Protein AF-0000000084904994 (afdb_homodimer)

Secondary structure (DSSP, 8-state):
----------GGGS-TTSGGG-TTGGGG--HHHHHHHHHHHHHHHIIIIISS--SS-SS---HHHHHHHHHHHHHHHHHHHHHHHHHHHTTS-TTS--HHHHHHHHHHHHHHHHHHHHHHHHHHHHHHHSTT-BPPPPPSS-HHHHHHHHHHHHHHHHHHHHS---HHHHHHHHHHHHHHHHHHHHHHHHHHHH---HHHHHHHHHHHHHHHHHHHHHHHHHHHHHHS-SHHHHHHHHHHHHHHHHHHHHHHHHHHH-GGG--PPPB--HHHHHHHHHHHHHHHHHHHHHHHHHHHHHHHHH-TT-HHHHHHHHHHHHHHHHHHHHHHHHHHHHIIIII--/----------GGGS-TTTGGG-TTSGGG--HHHHHHHHHHHHHHHIIIIISS--SS-SS---HHHHHHHHHHHHHHHHHHHHHHHHHHHSSS-TTS--HHHHHHHHHHHHHHHHHHHHHHHHHHHHHHHSTT-BPPPPPSS-HHHHHHHHHHHHHHHHHHHHS---HHHHHHHHHHHHHHHHHHHHHHHHHHHH---HHHHHHHHHHHHHHHHHHHHHHHHHHHHHHS-SHHHHHHHHHHHHHHHHHHHHHHHHHHH-GGG--PPPB--HHHHHHHHHHHHHHHHHHHHHHHHHHHHHHHHH-TT-HHHHHHHHHHHHHHHHHHHHHHHHHHHHIIIII--

Structure (mmCIF, N/CA/C/O backbone):
data_AF-0000000084904994-model_v1
#
loop_
_entity.id
_entity.type
_entity.pdbx_description
1 polymer 'Talin IBS2B domain-containing protein'
#
loop_
_atom_site.group_PDB
_atom_site.id
_atom_site.type_symbol
_atom_site.label_atom_id
_atom_site.label_alt_id
_atom_site.label_comp_id
_atom_site.label_asym_id
_atom_site.label_entity_id
_atom_site.label_seq_id
_atom_site.pdbx_PDB_ins_code
_atom_site.Cartn_x
_atom_site.Cartn_y
_atom_site.Cartn_z
_atom_site.occupancy
_atom_site.B_iso_or_equiv
_atom_site.auth_seq_id
_atom_site.auth_comp_id
_atom_site.auth_asym_id
_atom_site.auth_atom_id
_atom_site.pdbx_PDB_model_num
ATOM 1 N N . MET A 1 1 ? -17.984 51.781 -5.543 1 24.94 1 MET A N 1
ATOM 2 C CA . MET A 1 1 ? -17.734 50.5 -6.242 1 24.94 1 MET A CA 1
ATOM 3 C C . MET A 1 1 ? -17.297 49.438 -5.27 1 24.94 1 MET A C 1
ATOM 5 O O . MET A 1 1 ? -16.266 49.562 -4.609 1 24.94 1 MET A O 1
ATOM 9 N N . SER A 1 2 ? -18.156 48.719 -4.496 1 24.66 2 SER A N 1
ATOM 10 C CA . SER A 1 2 ? -18.094 47.906 -3.277 1 24.66 2 SER A CA 1
ATOM 11 C C . SER A 1 2 ? -17.297 46.625 -3.496 1 24.66 2 SER A C 1
ATOM 13 O O . SER A 1 2 ? -17.625 45.812 -4.363 1 24.66 2 SER A O 1
ATOM 15 N N . SER A 1 3 ? -15.898 46.625 -3.449 1 25.27 3 SER A N 1
ATOM 16 C CA . SER A 1 3 ? -14.906 45.594 -3.725 1 25.27 3 SER A CA 1
ATOM 17 C C . SER A 1 3 ? -15.195 44.344 -2.943 1 25.27 3 SER A C 1
ATOM 19 O O . SER A 1 3 ? -15.078 44.312 -1.718 1 25.27 3 SER A O 1
ATOM 21 N N . GLY A 1 4 ? -16.203 43.5 -3.238 1 25.44 4 GLY A N 1
ATOM 22 C CA . GLY A 1 4 ? -16.688 42.219 -2.729 1 25.44 4 GLY A CA 1
ATOM 23 C C . GLY A 1 4 ? -15.602 41.188 -2.588 1 25.44 4 GLY A C 1
ATOM 24 O O . GLY A 1 4 ? -15.141 40.625 -3.584 1 25.44 4 GLY A O 1
ATOM 25 N N . GLY A 1 5 ? -14.625 41.312 -1.701 1 26.98 5 GLY A N 1
ATOM 26 C CA . GLY A 1 5 ? -13.57 40.375 -1.336 1 26.98 5 GLY A CA 1
ATOM 27 C C . GLY A 1 5 ? -14.07 38.969 -1.064 1 26.98 5 GLY A C 1
ATOM 28 O O . GLY A 1 5 ? -14.664 38.719 -0.015 1 26.98 5 GLY A O 1
ATOM 29 N N . GLY A 1 6 ? -14.547 38.219 -2.037 1 29.42 6 GLY A N 1
ATOM 30 C CA . GLY A 1 6 ? -14.992 36.844 -1.954 1 29.42 6 GLY A CA 1
ATOM 31 C C . GLY A 1 6 ? -14.039 35.938 -1.188 1 29.42 6 GLY A C 1
ATOM 32 O O . GLY A 1 6 ? -12.828 36 -1.395 1 29.42 6 GLY A O 1
ATOM 33 N N . THR A 1 7 ? -14.359 35.656 0.023 1 30.8 7 THR A N 1
ATOM 34 C CA . THR A 1 7 ? -13.711 34.656 0.877 1 30.8 7 THR A CA 1
ATOM 35 C C . THR A 1 7 ? -13.438 33.375 0.1 1 30.8 7 THR A C 1
ATOM 37 O O . THR A 1 7 ? -14.359 32.719 -0.41 1 30.8 7 THR A O 1
ATOM 40 N N . VAL A 1 8 ? -12.57 33.344 -0.755 1 30.92 8 VAL A N 1
ATOM 41 C CA . VAL A 1 8 ? -12.133 32.094 -1.338 1 30.92 8 VAL A CA 1
ATOM 42 C C . VAL A 1 8 ? -12.141 30.984 -0.272 1 30.92 8 VAL A C 1
ATOM 44 O O . VAL A 1 8 ? -11.359 31.016 0.676 1 30.92 8 VAL A O 1
ATOM 47 N N . THR A 1 9 ? -13.266 30.594 0.158 1 35 9 THR A N 1
ATOM 48 C CA . THR A 1 9 ? -13.328 29.344 0.909 1 35 9 THR A CA 1
ATOM 49 C C . THR A 1 9 ? -12.523 28.25 0.214 1 35 9 THR A C 1
ATOM 51 O O . THR A 1 9 ? -12.914 27.766 -0.85 1 35 9 THR A O 1
ATOM 54 N N . ASP A 1 10 ? -11.328 28.391 0.066 1 38.88 10 ASP A N 1
ATOM 55 C CA . ASP A 1 10 ? -10.453 27.391 -0.525 1 38.88 10 ASP A CA 1
ATOM 56 C C . ASP A 1 10 ? -10.781 26 0.018 1 38.88 10 ASP A C 1
ATOM 58 O O . ASP A 1 10 ? -10.508 25.703 1.184 1 38.88 10 ASP A O 1
ATOM 62 N N . ASN A 1 11 ? -11.844 25.625 -0.501 1 40.06 11 ASN A N 1
ATOM 63 C CA . ASN A 1 11 ? -12.289 24.266 -0.244 1 40.06 11 ASN A CA 1
ATOM 64 C C . ASN A 1 11 ? -11.102 23.328 -0.014 1 40.06 11 ASN A C 1
ATOM 66 O O . ASN A 1 11 ? -11.25 22.281 0.63 1 40.06 11 ASN A O 1
ATOM 70 N N . ARG A 1 12 ? -10.008 23.719 -0.62 1 43.09 12 ARG A N 1
ATOM 71 C CA . ARG A 1 12 ? -8.789 22.938 -0.45 1 43.09 12 ARG A CA 1
ATOM 72 C C . ARG A 1 12 ? -8.344 22.922 1.008 1 43.09 12 ARG A C 1
ATOM 74 O O . ARG A 1 12 ? -7.41 22.203 1.374 1 43.09 12 ARG A O 1
ATOM 81 N N . ARG A 1 13 ? -9.023 23.859 1.713 1 41.56 13 ARG A N 1
ATOM 82 C CA . ARG A 1 13 ? -8.594 24.031 3.096 1 41.56 13 ARG A CA 1
ATOM 83 C C . ARG A 1 13 ? -9.516 23.281 4.055 1 41.56 13 ARG A C 1
ATOM 85 O O . ARG A 1 13 ? -9.352 23.375 5.273 1 41.56 13 ARG A O 1
ATOM 92 N N . GLN A 1 14 ? -10.711 22.938 3.521 1 42.5 14 GLN A N 1
ATOM 93 C CA . GLN A 1 14 ? -11.617 22.328 4.496 1 42.5 14 GLN A CA 1
ATOM 94 C C . GLN A 1 14 ? -11.055 21.016 5.027 1 42.5 14 GLN A C 1
ATOM 96 O O . GLN A 1 14 ? -10.531 20.203 4.262 1 42.5 14 GLN A O 1
ATOM 101 N N . SER A 1 15 ? -10.75 21.062 6.25 1 44.56 15 SER A N 1
ATOM 102 C CA . SER A 1 15 ? -10.375 19.859 6.988 1 44.56 15 SER A CA 1
ATOM 103 C C . SER A 1 15 ? -11.32 18.703 6.684 1 44.56 15 SER A C 1
ATOM 105 O O . SER A 1 15 ? -12.508 18.922 6.43 1 44.56 15 SER A O 1
ATOM 107 N N . GLY A 1 16 ? -10.812 17.609 6.195 1 47 16 GLY A N 1
ATOM 108 C CA . GLY A 1 16 ? -11.352 16.312 5.828 1 47 16 GLY A CA 1
ATOM 109 C C . GLY A 1 16 ? -12.508 15.875 6.703 1 47 16 GLY A C 1
ATOM 110 O O . GLY A 1 16 ? -13.172 14.883 6.41 1 47 16 GLY A O 1
ATOM 111 N N . TYR A 1 17 ? -12.625 16.469 7.992 1 51.31 17 TYR A N 1
ATOM 112 C CA . TYR A 1 17 ? -13.523 15.789 8.922 1 51.31 17 TYR A CA 1
ATOM 113 C C . TYR A 1 17 ? -14.977 16.094 8.602 1 51.31 17 TYR A C 1
ATOM 115 O O . TYR A 1 17 ? -15.852 15.242 8.75 1 51.31 17 TYR A O 1
ATOM 123 N N . LEU A 1 18 ? -15.203 17.391 8.141 1 52.19 18 LEU A N 1
ATOM 124 C CA . LEU A 1 18 ? -16.562 17.891 8.164 1 52.19 18 LEU A CA 1
ATOM 125 C C . LEU A 1 18 ? -17.438 17.172 7.137 1 52.19 18 LEU A C 1
ATOM 127 O O . LEU A 1 18 ? -18.547 16.766 7.445 1 52.19 18 LEU A O 1
ATOM 131 N N . PRO A 1 19 ? -16.906 17.156 6.035 1 50.22 19 PRO A N 1
ATOM 132 C CA . PRO A 1 19 ? -17.875 16.562 5.117 1 50.22 19 PRO A CA 1
ATOM 133 C C . PRO A 1 19 ? -18.297 15.156 5.547 1 50.22 19 PRO A C 1
ATOM 135 O O . PRO A 1 19 ? -19.375 14.688 5.164 1 50.22 19 PRO A O 1
ATOM 138 N N . MET A 1 20 ? -17.438 14.422 6.156 1 51 20 MET A N 1
ATOM 139 C CA . MET A 1 20 ? -17.812 13.086 6.617 1 51 20 MET A CA 1
ATOM 140 C C . MET A 1 20 ? -19.016 13.156 7.547 1 51 20 MET A C 1
ATOM 142 O O . MET A 1 20 ? -19.688 12.141 7.793 1 51 20 MET A O 1
ATOM 146 N N . LEU A 1 21 ? -19.219 14.32 8.18 1 53.78 21 LEU A N 1
ATOM 147 C CA . LEU A 1 21 ? -20.266 14.484 9.188 1 53.78 21 LEU A CA 1
ATOM 148 C C . LEU A 1 21 ? -21.547 15.031 8.57 1 53.78 21 LEU A C 1
ATOM 150 O O . LEU A 1 21 ? -22.453 15.461 9.281 1 53.78 21 LEU A O 1
ATOM 154 N N . ALA A 1 22 ? -21.547 14.891 7.262 1 49.03 22 ALA A N 1
ATOM 155 C CA . ALA A 1 22 ? -22.781 15.367 6.648 1 49.03 22 ALA A CA 1
ATOM 156 C C . ALA A 1 22 ? -24 14.812 7.379 1 49.03 22 ALA A C 1
ATOM 158 O O . ALA A 1 22 ? -23.922 13.766 8.031 1 49.03 22 ALA A O 1
ATOM 159 N N . GLU A 1 23 ? -25.062 15.422 7.125 1 46.66 23 GLU A N 1
ATOM 160 C CA . GLU A 1 23 ? -26.406 15.273 7.668 1 46.66 23 GLU A CA 1
ATOM 161 C C . GLU A 1 23 ? -26.953 13.859 7.426 1 46.66 23 GLU A C 1
ATOM 163 O O . GLU A 1 23 ? -27.062 13.422 6.281 1 46.66 23 GLU A O 1
ATOM 168 N N . GLY A 1 24 ? -26.547 12.93 8.234 1 50.16 24 GLY A N 1
ATOM 169 C CA . GLY A 1 24 ? -27.109 11.594 8.352 1 50.16 24 GLY A CA 1
ATOM 170 C C . GLY A 1 24 ? -26.094 10.555 8.758 1 50.16 24 GLY A C 1
ATOM 171 O O . GLY A 1 24 ? -26.453 9.445 9.156 1 50.16 24 GLY A O 1
ATOM 172 N N . ALA A 1 25 ? -24.922 10.852 8.562 1 52.09 25 ALA A N 1
ATOM 173 C CA . ALA A 1 25 ? -23.891 9.836 8.789 1 52.09 25 ALA A CA 1
ATOM 174 C C . ALA A 1 25 ? -23.391 9.875 10.227 1 52.09 25 ALA A C 1
ATOM 176 O O . ALA A 1 25 ? -22.438 9.164 10.586 1 52.09 25 ALA A O 1
ATOM 177 N N . HIS A 1 26 ? -24.141 10.664 11.062 1 57.34 26 HIS A N 1
ATOM 178 C CA . HIS A 1 26 ? -23.656 10.922 12.414 1 57.34 26 HIS A CA 1
ATOM 179 C C . HIS A 1 26 ? -23.828 9.695 13.305 1 57.34 26 HIS A C 1
ATOM 181 O O . HIS A 1 26 ? -23.062 9.484 14.242 1 57.34 26 HIS A O 1
ATOM 187 N N . GLN A 1 27 ? -24.875 9.023 12.953 1 57.44 27 GLN A N 1
ATOM 188 C CA . GLN A 1 27 ? -25.219 7.957 13.883 1 57.44 27 GLN A CA 1
ATOM 189 C C . GLN A 1 27 ? -24.141 6.879 13.922 1 57.44 27 GLN A C 1
ATOM 191 O O . GLN A 1 27 ? -24.031 6.141 14.906 1 57.44 27 GLN A O 1
ATOM 196 N N . ASP A 1 28 ? -23.266 6.988 12.984 1 62.53 28 ASP A N 1
ATOM 197 C CA . ASP A 1 28 ? -22.359 5.852 12.938 1 62.53 28 ASP A CA 1
ATOM 198 C C . ASP A 1 28 ? -20.906 6.305 13.117 1 62.53 28 ASP A C 1
ATOM 200 O O . ASP A 1 28 ? -19.969 5.539 12.859 1 62.53 28 ASP A O 1
ATOM 204 N N . VAL A 1 29 ? -20.906 7.48 13.805 1 72.94 29 VAL A N 1
ATOM 205 C CA . VAL A 1 29 ? -19.531 7.965 13.938 1 72.94 29 VAL A CA 1
ATOM 206 C C . VAL A 1 29 ? -18.953 7.523 15.281 1 72.94 29 VAL A C 1
ATOM 208 O O . VAL A 1 29 ? -19.625 7.641 16.312 1 72.94 29 VAL A O 1
ATOM 211 N N . ASP A 1 30 ? -17.812 6.977 15.273 1 79.62 30 ASP A N 1
ATOM 212 C CA . ASP A 1 30 ? -17.062 6.629 16.469 1 79.62 30 ASP A CA 1
ATOM 213 C C . ASP A 1 30 ? -16.438 7.867 17.109 1 79.62 30 ASP A C 1
ATOM 215 O O . ASP A 1 30 ? -15.438 8.391 16.594 1 79.62 30 ASP A O 1
ATOM 219 N N . LEU A 1 31 ? -17.016 8.219 18.266 1 84.81 31 LEU A N 1
ATOM 220 C CA . LEU A 1 31 ? -16.594 9.453 18.922 1 84.81 31 LEU A CA 1
ATOM 221 C C . LEU A 1 31 ? -15.141 9.352 19.375 1 84.81 31 LEU A C 1
ATOM 223 O O . LEU A 1 31 ? -14.414 10.344 19.375 1 84.81 31 LEU A O 1
ATOM 227 N N . ALA A 1 32 ? -14.781 8.219 19.844 1 87.56 32 ALA A N 1
ATOM 228 C CA . ALA A 1 32 ? -13.398 8.031 20.281 1 87.56 32 ALA A CA 1
ATOM 229 C C . ALA A 1 32 ? -12.43 8.219 19.109 1 87.56 32 ALA A C 1
ATOM 231 O O . ALA A 1 32 ? -11.359 8.812 19.281 1 87.56 32 ALA A O 1
ATOM 232 N N . LEU A 1 33 ? -12.852 7.715 17.984 1 86.31 33 LEU A N 1
ATOM 233 C CA . LEU A 1 33 ? -12.039 7.891 16.781 1 86.31 33 LEU A CA 1
ATOM 234 C C . LEU A 1 33 ? -11.977 9.359 16.375 1 86.31 33 LEU A C 1
ATOM 236 O O . LEU A 1 33 ? -10.914 9.852 15.992 1 86.31 33 LEU A O 1
ATOM 240 N N . LEU A 1 34 ? -13.07 9.945 16.5 1 87.69 34 LEU A N 1
ATOM 241 C CA . LEU A 1 34 ? -13.133 11.367 16.172 1 87.69 34 LEU A CA 1
ATOM 242 C C . LEU A 1 34 ? -12.203 12.18 17.062 1 87.69 34 LEU A C 1
ATOM 244 O O . LEU A 1 34 ? -11.477 13.055 16.578 1 87.69 34 LEU A O 1
ATOM 248 N N . ALA A 1 35 ? -12.234 11.875 18.281 1 91.31 35 ALA A N 1
ATOM 249 C CA . ALA A 1 35 ? -11.367 12.562 19.234 1 91.31 35 ALA A CA 1
ATOM 250 C C . ALA A 1 35 ? -9.898 12.25 18.969 1 91.31 35 ALA A C 1
ATOM 252 O O . ALA A 1 35 ? -9.047 13.141 19.047 1 91.31 35 ALA A O 1
ATOM 253 N N . SER A 1 36 ? -9.617 11.062 18.656 1 92.56 36 SER A N 1
ATOM 254 C CA . SER A 1 36 ? -8.258 10.672 18.312 1 92.56 36 SER A CA 1
ATOM 255 C C . SER A 1 36 ? -7.766 11.406 17.062 1 92.56 36 SER A C 1
ATOM 257 O O . SER A 1 36 ? -6.613 11.844 17.016 1 92.56 36 SER A O 1
ATOM 259 N N . ASN A 1 37 ? -8.609 11.492 16.172 1 91.25 37 ASN A N 1
ATOM 260 C CA . ASN A 1 37 ? -8.258 12.188 14.93 1 91.25 37 ASN A CA 1
ATOM 261 C C . ASN A 1 37 ? -8.031 13.68 15.18 1 91.25 37 ASN A C 1
ATOM 263 O O . ASN A 1 37 ? -7.164 14.289 14.547 1 91.25 37 ASN A O 1
ATOM 267 N N . ALA A 1 38 ? -8.797 14.234 16.016 1 93.56 38 ALA A N 1
ATOM 268 C CA . ALA A 1 38 ? -8.594 15.633 16.391 1 93.56 38 ALA A CA 1
ATOM 269 C C . ALA A 1 38 ? -7.219 15.836 17.016 1 93.56 38 ALA A C 1
ATOM 271 O O . ALA A 1 38 ? -6.52 16.797 16.688 1 93.56 38 ALA A O 1
ATOM 272 N N . GLN A 1 39 ? -6.848 14.914 17.844 1 94.56 39 GLN A N 1
ATOM 273 C CA . GLN A 1 39 ? -5.523 14.969 18.453 1 94.56 39 GLN A CA 1
ATOM 274 C C . GLN A 1 39 ? -4.426 14.891 17.391 1 94.56 39 GLN A C 1
ATOM 276 O O . GLN A 1 39 ? -3.475 15.68 17.422 1 94.56 39 GLN A O 1
ATOM 281 N N . SER A 1 40 ? -4.633 13.984 16.516 1 93.56 40 SER A N 1
ATOM 282 C CA . SER A 1 40 ? -3.646 13.797 15.461 1 93.56 40 SER A CA 1
ATOM 283 C C . SER A 1 40 ? -3.533 15.039 14.586 1 93.56 40 SER A C 1
ATOM 285 O O . SER A 1 40 ? -2.436 15.406 14.164 1 93.56 40 SER A O 1
ATOM 287 N N . SER A 1 41 ? -4.609 15.625 14.328 1 93.5 41 SER A N 1
ATOM 288 C CA . SER A 1 41 ? -4.621 16.828 13.516 1 93.5 41 SER A CA 1
ATOM 289 C C . SER A 1 41 ? -3.9 17.984 14.227 1 93.5 41 SER A C 1
ATOM 291 O O . SER A 1 41 ? -3.131 18.719 13.602 1 93.5 41 SER A O 1
ATOM 293 N N . ALA A 1 42 ? -4.176 18.094 15.461 1 93.94 42 ALA A N 1
ATOM 294 C CA . ALA A 1 42 ? -3.512 19.125 16.25 1 93.94 42 ALA A CA 1
ATOM 295 C C . ALA A 1 42 ? -1.999 18.906 16.266 1 93.94 42 ALA A C 1
ATOM 297 O O . ALA A 1 42 ? -1.235 19.859 16.062 1 93.94 42 ALA A O 1
ATOM 298 N N . GLN A 1 43 ? -1.657 17.719 16.438 1 93.31 43 GLN A N 1
ATOM 299 C CA . GLN A 1 43 ? -0.236 17.391 16.484 1 93.31 43 GLN A CA 1
ATOM 300 C C . GLN A 1 43 ? 0.436 17.672 15.141 1 93.31 43 GLN A C 1
ATOM 302 O O . GLN A 1 43 ? 1.551 18.203 15.094 1 93.31 43 GLN A O 1
ATOM 307 N N . MET A 1 44 ? -0.209 17.281 14.164 1 92.44 44 MET A N 1
ATOM 308 C CA . MET A 1 44 ? 0.311 17.562 12.836 1 92.44 44 MET A CA 1
ATOM 309 C C . MET A 1 44 ? 0.497 19.062 12.625 1 92.44 44 MET A C 1
ATOM 311 O O . MET A 1 44 ? 1.526 19.5 12.109 1 92.44 44 MET A O 1
ATOM 315 N N . GLY A 1 45 ? -0.488 19.812 13.016 1 93 45 GLY A N 1
ATOM 316 C CA . GLY A 1 45 ? -0.392 21.266 12.898 1 93 45 GLY A CA 1
ATOM 317 C C . GLY A 1 45 ? 0.773 21.844 13.68 1 93 45 GLY A C 1
ATOM 318 O O . GLY A 1 45 ? 1.483 22.719 13.172 1 93 45 GLY A O 1
ATOM 319 N N . LEU A 1 46 ? 0.98 21.344 14.828 1 93.56 46 LEU A N 1
ATOM 320 C CA . LEU A 1 46 ? 2.086 21.797 15.672 1 93.56 46 LEU A CA 1
ATOM 321 C C . LEU A 1 46 ? 3.424 21.547 14.984 1 93.56 46 LEU A C 1
ATOM 323 O O . LEU A 1 46 ? 4.238 22.469 14.852 1 93.56 46 LEU A O 1
ATOM 327 N N . GLU A 1 47 ? 3.6 20.438 14.523 1 92.5 47 GLU A N 1
ATOM 328 C CA . GLU A 1 47 ? 4.883 20.016 13.961 1 92.5 47 GLU A CA 1
ATOM 329 C C . GLU A 1 47 ? 5.141 20.688 12.617 1 92.5 47 GLU A C 1
ATOM 331 O O . GLU A 1 47 ? 6.273 21.078 12.32 1 92.5 47 GLU A O 1
ATOM 336 N N . ALA A 1 48 ? 4.102 20.875 11.891 1 91.12 48 ALA A N 1
ATOM 337 C CA . ALA A 1 48 ? 4.277 21.344 10.523 1 91.12 48 ALA A CA 1
ATOM 338 C C . ALA A 1 48 ? 4.273 22.875 10.477 1 91.12 48 ALA A C 1
ATOM 340 O O . ALA A 1 48 ? 4.848 23.469 9.562 1 91.12 48 ALA A O 1
ATOM 341 N N . LEU A 1 49 ? 3.713 23.484 11.484 1 91.38 49 LEU A N 1
ATOM 342 C CA . LEU A 1 49 ? 3.445 24.906 11.312 1 91.38 49 LEU A CA 1
ATOM 343 C C . LEU A 1 49 ? 4.168 25.734 12.375 1 91.38 49 LEU A C 1
ATOM 345 O O . LEU A 1 49 ? 4.5 26.906 12.141 1 91.38 49 LEU A O 1
ATOM 349 N N . LEU A 1 50 ? 4.473 25.141 13.5 1 90.38 50 LEU A N 1
ATOM 350 C CA . LEU A 1 50 ? 4.961 25.984 14.594 1 90.38 50 LEU A CA 1
ATOM 351 C C . LEU A 1 50 ? 6.41 25.641 14.922 1 90.38 50 LEU A C 1
ATOM 353 O O . LEU A 1 50 ? 7.141 26.484 15.445 1 90.38 50 LEU A O 1
ATOM 357 N N . LEU A 1 51 ? 6.777 24.469 14.664 1 86 51 LEU A N 1
ATOM 358 C CA . LEU A 1 51 ? 8.094 24.031 15.117 1 86 51 LEU A CA 1
ATOM 359 C C . LEU A 1 51 ? 9.133 24.234 14.023 1 86 51 LEU A C 1
ATOM 361 O O . LEU A 1 51 ? 10.336 24.062 14.258 1 86 51 LEU A O 1
ATOM 365 N N . ARG A 1 52 ? 8.672 24.594 12.883 1 77.69 52 ARG A N 1
ATOM 366 C CA . ARG A 1 52 ? 9.578 24.844 11.766 1 77.69 52 ARG A CA 1
ATOM 367 C C . ARG A 1 52 ? 9.273 26.188 11.102 1 77.69 52 ARG A C 1
ATOM 369 O O . ARG A 1 52 ? 8.109 26.562 10.953 1 77.69 52 ARG A O 1
ATOM 376 N N . ASP A 1 53 ? 10.453 26.859 10.828 1 81.88 53 ASP A N 1
ATOM 377 C CA . ASP A 1 53 ? 10.266 28.109 10.086 1 81.88 53 ASP A CA 1
ATOM 378 C C . ASP A 1 53 ? 9.836 27.828 8.648 1 81.88 53 ASP A C 1
ATOM 380 O O . ASP A 1 53 ? 10.469 27.031 7.949 1 81.88 53 ASP A O 1
ATOM 384 N N . ARG A 1 54 ? 8.797 28.5 8.344 1 85.69 54 ARG A N 1
ATOM 385 C CA . ARG A 1 54 ? 8.266 28.266 7.004 1 85.69 54 ARG A CA 1
ATOM 386 C C . ARG A 1 54 ? 9.023 29.078 5.965 1 85.69 54 ARG A C 1
ATOM 388 O O . ARG A 1 54 ? 9.539 30.156 6.273 1 85.69 54 ARG A O 1
ATOM 395 N N . ASP A 1 55 ? 8.969 28.562 4.773 1 85.25 55 ASP A N 1
ATOM 396 C CA . ASP A 1 55 ? 9.648 29.266 3.682 1 85.25 55 ASP A CA 1
ATOM 397 C C . ASP A 1 55 ? 8.641 29.969 2.77 1 85.25 55 ASP A C 1
ATOM 399 O O . ASP A 1 55 ? 9.031 30.625 1.808 1 85.25 55 ASP A O 1
ATOM 403 N N . SER A 1 56 ? 7.367 29.797 3.086 1 84.19 56 SER A N 1
ATOM 404 C CA . SER A 1 56 ? 6.301 30.453 2.332 1 84.19 56 SER A CA 1
ATOM 405 C C . SER A 1 56 ? 5.051 30.625 3.186 1 84.19 56 SER A C 1
ATOM 407 O O . SER A 1 56 ? 4.801 29.844 4.105 1 84.19 56 SER A O 1
ATOM 409 N N . PRO A 1 57 ? 4.406 31.656 2.844 1 86.94 57 PRO A N 1
ATOM 410 C CA . PRO A 1 57 ? 3.145 31.797 3.576 1 86.94 57 PRO A CA 1
ATOM 411 C C . PRO A 1 57 ? 2.105 30.766 3.18 1 86.94 57 PRO A C 1
ATOM 413 O O . PRO A 1 57 ? 2.205 30.156 2.104 1 86.94 57 PRO A O 1
ATOM 416 N N . ILE A 1 58 ? 1.178 30.578 3.977 1 87.94 58 ILE A N 1
ATOM 417 C CA . ILE A 1 58 ? 0.115 29.609 3.695 1 87.94 58 ILE A CA 1
ATOM 418 C C . ILE A 1 58 ? -1.001 30.297 2.906 1 87.94 58 ILE A C 1
ATOM 420 O O . ILE A 1 58 ? -1.394 29.828 1.837 1 87.94 58 ILE A O 1
ATOM 424 N N . SER A 1 59 ? -1.496 31.359 3.344 1 82.56 59 SER A N 1
ATOM 425 C CA . SER A 1 59 ? -2.621 32.062 2.713 1 82.56 59 SER A CA 1
ATOM 426 C C . SER A 1 59 ? -2.178 33.344 2.053 1 82.56 59 SER A C 1
ATOM 428 O O . SER A 1 59 ? -2.887 33.906 1.207 1 82.56 59 SER A O 1
ATOM 430 N N . GLY A 1 60 ? -1.075 33.938 2.385 1 80.69 60 GLY A N 1
ATOM 431 C CA . GLY A 1 60 ? -0.617 35.188 1.834 1 80.69 60 GLY A CA 1
ATOM 432 C C . GLY A 1 60 ? -1.404 36.375 2.344 1 80.69 60 GLY A C 1
ATOM 433 O O . GLY A 1 60 ? -1.387 37.438 1.73 1 80.69 60 GLY A O 1
ATOM 434 N N . MET A 1 61 ? -2.014 36.188 3.42 1 86.19 61 MET A N 1
ATOM 435 C CA . MET A 1 61 ? -2.781 37.281 4.035 1 86.19 61 MET A CA 1
ATOM 436 C C . MET A 1 61 ? -1.856 38.344 4.598 1 86.19 61 MET A C 1
ATOM 438 O O . MET A 1 61 ? -0.71 38.062 4.949 1 86.19 61 MET A O 1
ATOM 442 N N . SER A 1 62 ? -2.422 39.625 4.637 1 88.38 62 SER A N 1
ATOM 443 C CA . SER A 1 62 ? -1.716 40.688 5.328 1 88.38 62 SER A CA 1
ATOM 444 C C . SER A 1 62 ? -1.732 40.469 6.84 1 88.38 62 SER A C 1
ATOM 446 O O . SER A 1 62 ? -2.496 39.656 7.348 1 88.38 62 SER A O 1
ATOM 448 N N . PHE A 1 63 ? -0.92 41.219 7.473 1 87.81 63 PHE A N 1
ATOM 449 C CA . PHE A 1 63 ? -0.854 41.094 8.922 1 87.81 63 PHE A CA 1
ATOM 450 C C . PHE A 1 63 ? -2.201 41.406 9.555 1 87.81 63 PHE A C 1
ATOM 452 O O . PHE A 1 63 ? -2.664 40.688 10.445 1 87.81 63 PHE A O 1
ATOM 459 N N . THR A 1 64 ? -2.818 42.5 9.086 1 89.31 64 THR A N 1
ATOM 460 C CA . THR A 1 64 ? -4.109 42.906 9.625 1 89.31 64 THR A CA 1
ATOM 461 C C . THR A 1 64 ? -5.168 41.844 9.375 1 89.31 64 THR A C 1
ATOM 463 O O . THR A 1 64 ? -6 41.562 10.242 1 89.31 64 THR A O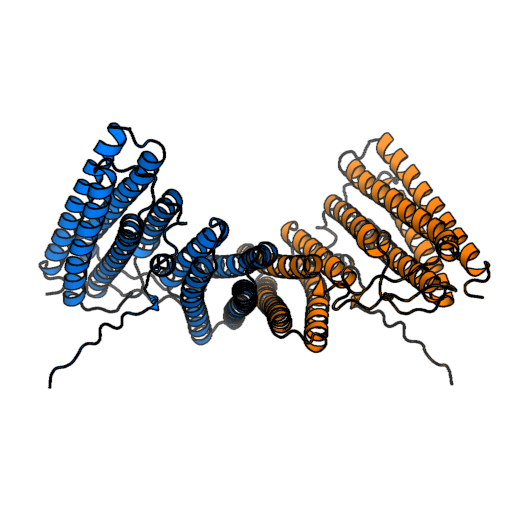 1
ATOM 466 N N . ALA A 1 65 ? -5.129 41.25 8.234 1 92.38 65 ALA A N 1
ATOM 467 C CA . ALA A 1 65 ? -6.059 40.188 7.91 1 92.38 65 ALA A CA 1
ATOM 468 C C . ALA A 1 65 ? -5.816 38.969 8.797 1 92.38 65 ALA A C 1
ATOM 470 O O . ALA A 1 65 ? -6.762 38.281 9.188 1 92.38 65 ALA A O 1
ATOM 471 N N . CYS A 1 66 ? -4.574 38.719 9.078 1 93.44 66 CYS A N 1
ATOM 472 C CA . CYS A 1 66 ? -4.227 37.625 9.961 1 93.44 66 CYS A CA 1
ATOM 473 C C . CYS A 1 66 ? -4.75 37.875 11.375 1 93.44 66 CYS A C 1
ATOM 475 O O . CYS A 1 66 ? -5.234 36.938 12.031 1 93.44 66 CYS A O 1
ATOM 477 N N . GLN A 1 67 ? -4.652 39.062 11.766 1 91.38 67 GLN A N 1
ATOM 478 C CA . GLN A 1 67 ? -5.16 39.406 13.094 1 91.38 67 GLN A CA 1
ATOM 479 C C . GLN A 1 67 ? -6.668 39.188 13.18 1 91.38 67 GLN A C 1
ATOM 481 O O . GLN A 1 67 ? -7.176 38.688 14.172 1 91.38 67 GLN A O 1
ATOM 486 N N . ASP A 1 68 ? -7.324 39.594 12.164 1 93.62 68 ASP A N 1
ATOM 487 C CA . ASP A 1 68 ? -8.766 39.406 12.117 1 93.62 68 ASP A CA 1
ATOM 488 C C . ASP A 1 68 ? -9.125 37.938 12.125 1 93.62 68 ASP A C 1
ATOM 490 O O . ASP A 1 68 ? -10.039 37.5 12.836 1 93.62 68 ASP A O 1
ATOM 494 N N . ALA A 1 69 ? -8.406 37.219 11.336 1 94.19 69 ALA A N 1
ATOM 495 C CA . ALA A 1 69 ? -8.641 35.781 11.266 1 94.19 69 ALA A CA 1
ATOM 496 C C . ALA A 1 69 ? -8.359 35.094 12.609 1 94.19 69 ALA A C 1
ATOM 498 O O . ALA A 1 69 ? -9.07 34.188 13.008 1 94.19 69 ALA A O 1
ATOM 499 N N . LEU A 1 70 ? -7.301 35.531 13.242 1 95.44 70 LEU A N 1
ATOM 500 C CA . LEU A 1 70 ? -6.941 35 14.555 1 95.44 70 LEU A CA 1
ATOM 501 C C . LEU A 1 70 ? -8.07 35.25 15.555 1 95.44 70 LEU A C 1
ATOM 503 O O . LEU A 1 70 ? -8.453 34.312 16.281 1 95.44 70 LEU A O 1
ATOM 507 N N . THR A 1 71 ? -8.562 36.406 15.562 1 94.56 71 THR A N 1
ATOM 508 C CA . THR A 1 71 ? -9.641 36.75 16.484 1 94.56 71 THR A CA 1
ATOM 509 C C . THR A 1 71 ? -10.898 35.969 16.172 1 94.56 71 THR A C 1
ATOM 511 O O . THR A 1 71 ? -11.516 35.406 17.078 1 94.56 71 THR A O 1
ATOM 514 N N . ALA A 1 72 ? -11.25 35.906 14.938 1 95.12 72 ALA A N 1
ATOM 515 C CA . ALA A 1 72 ? -12.469 35.219 14.523 1 95.12 72 ALA A CA 1
ATOM 516 C C . ALA A 1 72 ? -12.383 33.719 14.852 1 95.12 72 ALA A C 1
ATOM 518 O O . ALA A 1 72 ? -13.32 33.156 15.422 1 95.12 72 ALA A O 1
ATOM 519 N N . ASN A 1 73 ? -11.289 33.125 14.492 1 94.88 73 ASN A N 1
ATOM 520 C CA . ASN A 1 73 ? -11.141 31.672 14.711 1 94.88 73 ASN A CA 1
ATOM 521 C C . ASN A 1 73 ? -11 31.344 16.203 1 94.88 73 ASN A C 1
ATOM 523 O O . ASN A 1 73 ? -11.422 30.281 16.641 1 94.88 73 ASN A O 1
ATOM 527 N N . SER A 1 74 ? -10.375 32.219 16.969 1 96.5 74 SER A N 1
ATOM 528 C CA . SER A 1 74 ? -10.297 32.031 18.406 1 96.5 74 SER A CA 1
ATOM 529 C C . SER A 1 74 ? -11.68 32 19.047 1 96.5 74 SER A C 1
ATOM 531 O O . SER A 1 74 ? -11.961 31.141 19.891 1 96.5 74 SER A O 1
ATOM 533 N N . LYS A 1 75 ? -12.531 32.906 18.594 1 96.62 75 LYS A N 1
ATOM 534 C CA . LYS A 1 75 ? -13.898 32.938 19.125 1 96.62 75 LYS A CA 1
ATOM 535 C C . LYS A 1 75 ? -14.656 31.672 18.766 1 96.62 75 LYS A C 1
ATOM 537 O O . LYS A 1 75 ? -15.359 31.109 19.594 1 96.62 75 LYS A O 1
ATOM 542 N N . LYS A 1 76 ? -14.531 31.297 17.594 1 95.94 76 LYS A N 1
ATOM 543 C CA . LYS A 1 76 ? -15.234 30.094 17.125 1 95.94 76 LYS A CA 1
ATOM 544 C C . LYS A 1 76 ? -14.734 28.844 17.844 1 95.94 76 LYS A C 1
ATOM 546 O O . LYS A 1 76 ? -15.523 27.969 18.203 1 95.94 76 LYS A O 1
ATOM 551 N N . LEU A 1 77 ? -13.43 28.703 17.984 1 96.94 77 LEU A N 1
ATOM 552 C CA . LEU A 1 77 ? -12.867 27.562 18.688 1 96.94 77 LEU A CA 1
ATOM 553 C C . LEU A 1 77 ? -13.375 27.516 20.125 1 96.94 77 LEU A C 1
ATOM 555 O O . LEU A 1 77 ? -13.781 26.453 20.609 1 96.94 77 LEU A O 1
ATOM 559 N N . THR A 1 78 ? -13.352 28.656 20.766 1 97.25 78 THR A N 1
ATOM 560 C CA . THR A 1 78 ? -13.836 28.734 22.141 1 97.25 78 THR A CA 1
ATOM 561 C C . THR A 1 78 ? -15.289 28.297 22.234 1 97.25 78 THR A C 1
ATOM 563 O O . THR A 1 78 ? -15.664 27.547 23.125 1 97.25 78 THR A O 1
ATOM 566 N N . ALA A 1 79 ? -16.062 28.781 21.297 1 97 79 ALA A N 1
ATOM 567 C CA . ALA A 1 79 ? -17.484 28.422 21.281 1 97 79 ALA A CA 1
ATOM 568 C C . ALA A 1 79 ? -17.672 26.922 21.078 1 97 79 ALA A C 1
ATOM 570 O O . ALA A 1 79 ? -18.531 26.312 21.734 1 97 79 ALA A O 1
ATOM 571 N N . CYS A 1 80 ? -16.938 26.359 20.203 1 95.5 80 CYS A N 1
ATOM 572 C CA . CYS A 1 80 ? -17.047 24.938 19.922 1 95.5 80 CYS A CA 1
ATOM 573 C C . CYS A 1 80 ? -16.625 24.094 21.109 1 95.5 80 CYS A C 1
ATOM 575 O O . CYS A 1 80 ? -17.297 23.141 21.484 1 95.5 80 CYS A O 1
ATOM 577 N N . ILE A 1 81 ? -15.516 24.406 21.719 1 96.94 81 ILE A N 1
ATOM 578 C CA . ILE A 1 81 ? -14.984 23.656 22.859 1 96.94 81 ILE A CA 1
ATOM 579 C C . ILE A 1 81 ? -15.969 23.734 24.016 1 96.94 81 ILE A C 1
ATOM 581 O O . ILE A 1 81 ? -16.219 22.734 24.703 1 96.94 81 ILE A O 1
ATOM 585 N N . LYS A 1 82 ? -16.484 24.938 24.172 1 96.44 82 LYS A N 1
ATOM 586 C CA . LYS A 1 82 ? -17.484 25.109 25.234 1 96.44 82 LYS A CA 1
ATOM 587 C C . LYS A 1 82 ? -18.719 24.234 24.969 1 96.44 82 LYS A C 1
ATOM 589 O O . LYS A 1 82 ? -19.266 23.625 25.891 1 96.44 82 LYS A O 1
ATOM 594 N N . SER A 1 83 ? -19.156 24.266 23.781 1 94.69 83 SER A N 1
ATOM 595 C CA . SER A 1 83 ? -20.312 23.453 23.406 1 94.69 83 SER A CA 1
ATOM 596 C C . SER A 1 83 ? -20.047 21.969 23.656 1 94.69 83 SER A C 1
ATOM 598 O O . SER A 1 83 ? -20.922 21.266 24.172 1 94.69 83 SER A O 1
ATOM 600 N N . VAL A 1 84 ? -18.891 21.453 23.297 1 93.81 84 VAL A N 1
ATOM 601 C CA . VAL A 1 84 ? -18.516 20.062 23.547 1 93.81 84 VAL A CA 1
ATOM 602 C C . VAL A 1 84 ? -18.531 19.781 25.047 1 93.81 84 VAL A C 1
ATOM 604 O O . VAL A 1 84 ? -19.109 18.797 25.5 1 93.81 84 VAL A O 1
ATOM 607 N N . HIS A 1 85 ? -17.891 20.672 25.766 1 94.44 85 HIS A N 1
ATOM 608 C CA . HIS A 1 85 ? -17.844 20.562 27.219 1 94.44 85 HIS A CA 1
ATOM 609 C C . HIS A 1 85 ? -19.25 20.469 27.828 1 94.44 85 HIS A C 1
ATOM 611 O O . HIS A 1 85 ? -19.547 19.547 28.578 1 94.44 85 HIS A O 1
ATOM 617 N N . ASP A 1 86 ? -20.109 21.391 27.438 1 92.81 86 ASP A N 1
ATOM 618 C CA . ASP A 1 86 ? -21.438 21.469 28.016 1 92.81 86 ASP A CA 1
ATOM 619 C C . ASP A 1 86 ? -22.25 20.219 27.688 1 92.81 86 ASP A C 1
ATOM 621 O O . ASP A 1 86 ? -22.984 19.703 28.547 1 92.81 86 ASP A O 1
ATOM 625 N N . THR A 1 87 ? -22.109 19.734 26.516 1 90.56 87 THR A N 1
ATOM 626 C CA . THR A 1 87 ? -22.828 18.531 26.109 1 90.56 87 THR A CA 1
ATOM 627 C C . THR A 1 87 ? -22.375 17.312 26.922 1 90.56 87 THR A C 1
ATOM 629 O O . THR A 1 87 ? -23.203 16.5 27.328 1 90.56 87 THR A O 1
ATOM 632 N N . LEU A 1 88 ? -21.141 17.188 27.156 1 90.5 88 LEU A N 1
ATOM 633 C CA . LEU A 1 88 ? -20.594 16.016 27.859 1 90.5 88 LEU A CA 1
ATOM 634 C C . LEU A 1 88 ? -20.875 16.109 29.359 1 90.5 88 LEU A C 1
ATOM 636 O O . LEU A 1 88 ? -20.922 15.086 30.047 1 90.5 88 LEU A O 1
ATOM 640 N N . MET A 1 89 ? -21.062 17.344 29.828 1 89 89 MET A N 1
ATOM 641 C CA . MET A 1 89 ? -21.312 17.547 31.25 1 89 89 MET A CA 1
ATOM 642 C C . MET A 1 89 ? -22.797 17.375 31.562 1 89 89 MET A C 1
ATOM 644 O O . MET A 1 89 ? -23.156 17.094 32.719 1 89 89 MET A O 1
ATOM 648 N N . GLU A 1 90 ? -23.734 17.703 30.625 1 78.62 90 GLU A N 1
ATOM 649 C CA . GLU A 1 90 ? -25.172 17.641 30.844 1 78.62 90 GLU A CA 1
ATOM 650 C C . GLU A 1 90 ? -25.656 16.203 31.062 1 78.62 90 GLU A C 1
ATOM 652 O O . GLU A 1 90 ? -26.828 15.977 31.312 1 78.62 90 GLU A O 1
ATOM 657 N N . GLY A 1 91 ? -24.844 15.352 31.516 1 64.94 91 GLY A N 1
ATOM 658 C CA . GLY A 1 91 ? -25.281 14.07 32.031 1 64.94 91 GLY A CA 1
ATOM 659 C C . GLY A 1 91 ? -25.828 13.148 30.953 1 64.94 91 GLY A C 1
ATOM 660 O O . GLY A 1 91 ? -26.359 12.078 31.25 1 64.94 91 GLY A O 1
ATOM 661 N N . SER A 1 92 ? -26 13.695 29.812 1 59.62 92 SER A N 1
ATOM 662 C CA . SER A 1 92 ? -26.406 12.734 28.797 1 59.62 92 SER A CA 1
ATOM 663 C C . SER A 1 92 ? -25.297 11.727 28.516 1 59.62 92 SER A C 1
ATOM 665 O O . SER A 1 92 ? -24.125 11.969 28.844 1 59.62 92 SER A O 1
ATOM 667 N N . ASP A 1 93 ? -25.719 10.508 28.297 1 66.69 93 ASP A N 1
ATOM 668 C CA . ASP A 1 93 ? -24.812 9.414 27.969 1 66.69 93 ASP A CA 1
ATOM 669 C C . ASP A 1 93 ? -23.781 9.859 26.938 1 66.69 93 ASP A C 1
ATOM 671 O O . ASP A 1 93 ? -24.109 10.086 25.766 1 66.69 93 ASP A O 1
ATOM 675 N N . PRO A 1 94 ? -22.594 10.195 27.406 1 66.06 94 PRO A N 1
ATOM 676 C CA . PRO A 1 94 ? -21.547 10.711 26.516 1 66.06 94 PRO A CA 1
ATOM 677 C C . PRO A 1 94 ? -21.219 9.75 25.375 1 66.06 94 PRO A C 1
ATOM 679 O O . PRO A 1 94 ? -20.609 10.148 24.391 1 66.06 94 PRO A O 1
ATOM 682 N N . THR A 1 95 ? -21.688 8.586 25.562 1 66.25 95 THR A N 1
ATOM 683 C CA . THR A 1 95 ? -21.359 7.578 24.562 1 66.25 95 THR A CA 1
ATOM 684 C C . THR A 1 95 ? -22.297 7.676 23.375 1 66.25 95 THR A C 1
ATOM 686 O O . THR A 1 95 ? -22.016 7.102 22.312 1 66.25 95 THR A O 1
ATOM 689 N N . LYS A 1 96 ? -23.281 8.445 23.719 1 67 96 LYS A N 1
ATOM 690 C CA . LYS A 1 96 ? -24.188 8.555 22.578 1 67 96 LYS A CA 1
ATOM 691 C C . LYS A 1 96 ? -23.797 9.703 21.656 1 67 96 LYS A C 1
ATOM 693 O O . LYS A 1 96 ? -23.844 10.867 22.062 1 67 96 LYS A O 1
ATOM 698 N N . ALA A 1 97 ? -23.328 9.328 20.547 1 63.19 97 ALA A N 1
ATOM 699 C CA . ALA A 1 97 ? -22.875 10.297 19.547 1 63.19 97 ALA A CA 1
ATOM 700 C C . ALA A 1 97 ? -24.062 11.086 18.984 1 63.19 97 ALA A C 1
ATOM 702 O O . ALA A 1 97 ? -24.891 10.547 18.234 1 63.19 97 ALA A O 1
ATOM 703 N N . THR A 1 98 ? -24.25 12.312 19.578 1 75.69 98 THR A N 1
ATOM 704 C CA . THR A 1 98 ? -25.219 13.195 18.953 1 75.69 98 THR A CA 1
ATOM 705 C C . THR A 1 98 ? -24.625 13.938 17.781 1 75.69 98 THR A C 1
ATOM 707 O O . THR A 1 98 ? -23.406 14.195 17.75 1 75.69 98 THR A O 1
ATOM 710 N N . PRO A 1 99 ?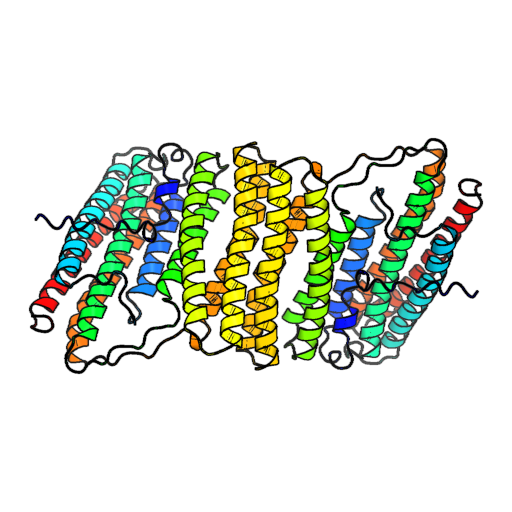 -25.422 14.172 16.812 1 78.62 99 PRO A N 1
ATOM 711 C CA . PRO A 1 99 ? -24.938 14.93 15.656 1 78.62 99 PRO A CA 1
ATOM 712 C C . PRO A 1 99 ? -24.266 16.25 16.047 1 78.62 99 PRO A C 1
ATOM 714 O O . PRO A 1 99 ? -23.297 16.656 15.422 1 78.62 99 PRO A O 1
ATOM 717 N N . LYS A 1 100 ? -24.797 16.766 17.078 1 83.19 100 LYS A N 1
ATOM 718 C CA . LYS A 1 100 ? -24.25 18.047 17.531 1 83.19 100 LYS A CA 1
ATOM 719 C C . LYS A 1 100 ? -22.844 17.859 18.094 1 83.19 100 LYS A C 1
ATOM 721 O O . LYS A 1 100 ? -21.938 18.641 17.781 1 83.19 100 LYS A O 1
ATOM 726 N N . LEU A 1 101 ? -22.641 16.891 18.891 1 87.25 101 LEU A N 1
ATOM 727 C CA . LEU A 1 101 ? -21.344 16.625 19.5 1 87.25 101 LEU A CA 1
ATOM 728 C C . LEU A 1 101 ? -20.312 16.312 18.438 1 87.25 101 LEU A C 1
ATOM 730 O O . LEU A 1 101 ? -19.172 16.812 18.484 1 87.25 101 LEU A O 1
ATOM 734 N N . VAL A 1 102 ? -20.688 15.523 17.5 1 84.75 102 VAL A N 1
ATOM 735 C CA . VAL A 1 102 ? -19.812 15.156 16.406 1 84.75 102 VAL A CA 1
ATOM 736 C C . VAL A 1 102 ? -19.406 16.406 15.625 1 84.75 102 VAL A C 1
ATOM 738 O O . VAL A 1 102 ? -18.219 16.609 15.359 1 84.75 102 VAL A O 1
ATOM 741 N N . LYS A 1 103 ? -20.344 17.188 15.344 1 85.5 103 LYS A N 1
ATOM 742 C CA . LYS A 1 103 ? -20.078 18.422 14.602 1 85.5 103 LYS A CA 1
ATOM 743 C C . LYS A 1 103 ? -19.172 19.359 15.391 1 85.5 103 LYS A C 1
ATOM 745 O O . LYS A 1 103 ? -18.25 19.953 14.828 1 85.5 103 LYS A O 1
ATOM 750 N N . ASP A 1 104 ? -19.484 19.516 16.609 1 89.38 104 ASP A N 1
ATOM 751 C CA . ASP A 1 104 ? -18.734 20.438 17.438 1 89.38 104 ASP A CA 1
ATOM 752 C C . ASP A 1 104 ? -17.266 20 17.562 1 89.38 104 ASP A C 1
ATOM 754 O O . ASP A 1 104 ? -16.359 20.844 17.531 1 89.38 104 ASP A O 1
ATOM 758 N N . ILE A 1 105 ? -17.031 18.75 17.719 1 90.81 105 ILE A N 1
ATOM 759 C CA . ILE A 1 105 ? -15.664 18.25 17.797 1 90.81 105 ILE A CA 1
ATOM 760 C C . ILE A 1 105 ? -14.945 18.469 16.469 1 90.81 105 ILE A C 1
ATOM 762 O O . ILE A 1 105 ? -13.805 18.938 16.453 1 90.81 105 ILE A O 1
ATOM 766 N N . ALA A 1 106 ? -15.609 18.156 15.43 1 87.19 106 ALA A N 1
ATOM 767 C CA . ALA A 1 106 ? -15.031 18.344 14.102 1 87.19 106 ALA A CA 1
ATOM 768 C C . ALA A 1 106 ? -14.703 19.797 13.828 1 87.19 106 ALA A C 1
ATOM 770 O O . ALA A 1 106 ? -13.625 20.125 13.336 1 87.19 106 ALA A O 1
ATOM 771 N N . GLU A 1 107 ? -15.586 20.625 14.164 1 89.88 107 GLU A N 1
ATOM 772 C CA . GLU A 1 107 ? -15.383 22.047 13.945 1 89.88 107 GLU A CA 1
ATOM 773 C C . GLU A 1 107 ? -14.266 22.594 14.836 1 89.88 107 GLU A C 1
ATOM 775 O O . GLU A 1 107 ? -13.516 23.484 14.422 1 89.88 107 GLU A O 1
ATOM 780 N N . SER A 1 108 ? -14.266 22.156 16.047 1 93.81 108 SER A N 1
ATOM 781 C CA . SER A 1 108 ? -13.172 22.578 16.922 1 93.81 108 SER A CA 1
ATOM 782 C C . SER A 1 108 ? -11.82 22.25 16.312 1 93.81 108 SER A C 1
ATOM 784 O O . SER A 1 108 ? -10.898 23.062 16.375 1 93.81 108 SER A O 1
ATOM 786 N N . THR A 1 109 ? -11.719 21.094 15.773 1 92.25 109 THR A N 1
ATOM 787 C CA . THR A 1 109 ? -10.469 20.672 15.141 1 92.25 109 THR A CA 1
ATOM 788 C C . THR A 1 109 ? -10.141 21.562 13.945 1 92.25 109 THR A C 1
ATOM 790 O O . THR A 1 109 ? -9 21.969 13.773 1 92.25 109 THR A O 1
ATOM 793 N N . GLU A 1 110 ? -11.086 21.859 13.188 1 90.12 110 GLU A N 1
ATOM 794 C CA . GLU A 1 110 ? -10.898 22.688 12.008 1 90.12 110 GLU A CA 1
ATOM 795 C C . GLU A 1 110 ? -10.445 24.094 12.391 1 90.12 110 GLU A C 1
ATOM 797 O O . GLU A 1 110 ? -9.5 24.625 11.797 1 90.12 110 GLU A O 1
ATOM 802 N N . HIS A 1 111 ? -11.102 24.625 13.281 1 93.38 111 HIS A N 1
ATOM 803 C CA . HIS A 1 111 ? -10.75 25.984 13.695 1 93.38 111 HIS A CA 1
ATOM 804 C C . HIS A 1 111 ? -9.375 26.016 14.344 1 93.38 111 HIS A C 1
ATOM 806 O O . HIS A 1 111 ? -8.648 27.016 14.203 1 93.38 111 HIS A O 1
ATOM 812 N N . LEU A 1 112 ? -9.039 25 15.047 1 95.31 112 LEU A N 1
ATOM 813 C CA . LEU A 1 112 ? -7.699 24.922 15.609 1 95.31 112 LEU A CA 1
ATOM 814 C C . LEU A 1 112 ? -6.645 24.938 14.516 1 95.31 112 LEU A C 1
ATOM 816 O O . LEU A 1 112 ? -5.656 25.672 14.602 1 95.31 112 LEU A O 1
ATOM 820 N N . ILE A 1 113 ? -6.859 24.203 13.5 1 93.38 113 ILE A N 1
ATOM 821 C CA . ILE A 1 113 ? -5.906 24.125 12.398 1 93.38 113 ILE A CA 1
ATOM 822 C C . ILE A 1 113 ? -5.828 25.484 11.688 1 93.38 113 ILE A C 1
ATOM 824 O O . ILE A 1 113 ? -4.734 25.953 11.367 1 93.38 113 ILE A O 1
ATOM 828 N N . LEU A 1 114 ? -6.957 26.078 11.477 1 92.75 114 LEU A N 1
ATOM 829 C CA . LEU A 1 114 ? -6.98 27.391 10.836 1 92.75 114 LEU A CA 1
ATOM 830 C C . LEU A 1 114 ? -6.223 28.406 11.672 1 92.75 114 LEU A C 1
ATOM 832 O O . LEU A 1 114 ? -5.523 29.266 11.125 1 92.75 114 LEU A O 1
ATOM 836 N N . LEU A 1 115 ? -6.371 28.297 12.906 1 95 115 LEU A N 1
ATOM 837 C CA . LEU A 1 115 ? -5.645 29.172 13.812 1 95 115 LEU A CA 1
ATOM 838 C C . LEU A 1 115 ? -4.137 28.969 13.688 1 95 115 LEU A C 1
ATOM 840 O O . LEU A 1 115 ? -3.373 29.922 13.625 1 95 115 LEU A O 1
ATOM 844 N N . LEU A 1 116 ? -3.781 27.766 13.68 1 94.88 116 LEU A N 1
ATOM 845 C CA . LEU A 1 116 ? -2.359 27.453 13.578 1 94.88 116 LEU A CA 1
ATOM 846 C C . LEU A 1 116 ? -1.793 27.922 12.242 1 94.88 116 LEU A C 1
ATOM 848 O O . LEU A 1 116 ? -0.664 28.422 12.18 1 94.88 116 LEU A O 1
ATOM 852 N N . GLU A 1 117 ? -2.559 27.781 11.234 1 93.94 117 GLU A N 1
ATOM 853 C CA . GLU A 1 117 ? -2.146 28.297 9.93 1 93.94 117 GLU A CA 1
ATOM 854 C C . GLU A 1 117 ? -1.962 29.812 9.961 1 93.94 117 GLU A C 1
ATOM 856 O O . GLU A 1 117 ? -0.996 30.344 9.406 1 93.94 117 GLU A O 1
ATOM 861 N N . THR A 1 118 ? -2.867 30.438 10.586 1 94.5 118 THR A N 1
ATOM 862 C CA . THR A 1 118 ? -2.787 31.891 10.719 1 94.5 118 THR A CA 1
ATOM 863 C C . THR A 1 118 ? -1.553 32.281 11.516 1 94.5 118 THR A C 1
ATOM 865 O O . THR A 1 118 ? -0.859 33.25 11.156 1 94.5 118 THR A O 1
ATOM 868 N N . VAL A 1 119 ? -1.284 31.609 12.586 1 94.31 119 VAL A N 1
ATOM 869 C CA . VAL A 1 119 ? -0.112 31.875 13.406 1 94.31 119 VAL A CA 1
ATOM 870 C C . VAL A 1 119 ? 1.158 31.703 12.578 1 94.31 119 VAL A C 1
ATOM 872 O O . VAL A 1 119 ? 2.074 32.531 12.648 1 94.31 119 VAL A O 1
ATOM 875 N N . ALA A 1 120 ? 1.199 30.672 11.828 1 92.94 120 ALA A N 1
ATOM 876 C CA . ALA A 1 120 ? 2.352 30.422 10.969 1 92.94 120 ALA A CA 1
ATOM 877 C C . ALA A 1 120 ? 2.559 31.562 9.977 1 92.94 120 ALA A C 1
ATOM 879 O O . ALA A 1 120 ? 3.695 31.969 9.719 1 92.94 120 ALA A O 1
ATOM 880 N N . ASP A 1 121 ? 1.498 32.062 9.477 1 92.25 121 ASP A N 1
ATOM 881 C CA . ASP A 1 121 ? 1.582 33.188 8.555 1 92.25 121 ASP A CA 1
ATOM 882 C C . ASP A 1 121 ? 2.092 34.438 9.258 1 92.25 121 ASP A C 1
ATOM 884 O O . ASP A 1 121 ? 2.902 35.188 8.703 1 92.25 121 ASP A O 1
ATOM 888 N N . ILE A 1 122 ? 1.632 34.656 10.391 1 91.44 122 ILE A N 1
ATOM 889 C CA . ILE A 1 122 ? 2.066 35.812 11.164 1 91.44 122 ILE A CA 1
ATOM 890 C C . ILE A 1 122 ? 3.564 35.719 11.445 1 91.44 122 ILE A C 1
ATOM 892 O O . ILE A 1 122 ? 4.301 36.688 11.25 1 91.44 122 ILE A O 1
ATOM 896 N N . VAL A 1 123 ? 3.99 34.594 11.867 1 89.81 123 VAL A N 1
ATOM 897 C CA . VAL A 1 123 ? 5.402 34.375 12.156 1 89.81 123 VAL A CA 1
ATOM 898 C C . VAL A 1 123 ? 6.23 34.594 10.891 1 89.81 123 VAL A C 1
ATOM 900 O O . VAL A 1 123 ? 7.27 35.25 10.93 1 89.81 123 VAL A O 1
ATOM 903 N N . PHE A 1 124 ? 5.734 34.094 9.836 1 88.94 124 PHE A N 1
ATOM 904 C CA . PHE A 1 124 ? 6.426 34.281 8.562 1 88.94 124 PHE A CA 1
ATOM 905 C C . PHE A 1 124 ? 6.547 35.75 8.211 1 88.94 124 PHE A C 1
ATOM 907 O O . PHE A 1 124 ? 7.609 36.188 7.781 1 88.94 124 PHE A O 1
ATOM 914 N N . LEU A 1 125 ? 5.516 36.469 8.344 1 86.81 125 LEU A N 1
ATOM 915 C CA . LEU A 1 125 ? 5.492 37.875 8.016 1 86.81 125 LEU A CA 1
ATOM 916 C C . LEU A 1 125 ? 6.449 38.656 8.906 1 86.81 125 LEU A C 1
ATOM 918 O O . LEU A 1 125 ? 7.168 39.562 8.43 1 86.81 125 LEU A O 1
ATOM 922 N N . LEU A 1 126 ? 6.504 38.312 10.078 1 85.38 126 LEU A N 1
ATOM 923 C CA . LEU A 1 126 ? 7.395 39 11.016 1 85.38 126 LEU A CA 1
ATOM 924 C C . LEU A 1 126 ? 8.852 38.688 10.695 1 85.38 126 LEU A C 1
ATOM 926 O O . LEU A 1 126 ? 9.703 39.562 10.727 1 85.38 126 LEU A O 1
ATOM 930 N N . LEU A 1 127 ? 9.086 37.469 10.367 1 84.5 127 LEU A N 1
ATOM 931 C CA . LEU A 1 127 ? 10.453 37.062 10.062 1 84.5 127 LEU A CA 1
ATOM 932 C C . LEU A 1 127 ? 10.906 37.625 8.719 1 84.5 127 LEU A C 1
ATOM 934 O O . LEU A 1 127 ? 12.078 37.969 8.555 1 84.5 127 LEU A O 1
ATOM 938 N N . SER A 1 128 ? 10.008 37.719 7.812 1 81.19 128 SER A N 1
ATOM 939 C CA . SER A 1 128 ? 10.367 38.156 6.469 1 81.19 128 SER A CA 1
ATOM 940 C C . SER A 1 128 ? 10.508 39.688 6.398 1 81.19 128 SER A C 1
ATOM 942 O O . SER A 1 128 ? 11.266 40.219 5.582 1 81.19 128 SER A O 1
ATOM 944 N N . LYS A 1 129 ? 9.891 40.344 7.176 1 74.44 129 LYS A N 1
ATOM 945 C CA . LYS A 1 129 ? 9.898 41.812 7.113 1 74.44 129 LYS A CA 1
ATOM 946 C C . LYS A 1 129 ? 10.805 42.406 8.188 1 74.44 129 LYS A C 1
ATOM 948 O O . LYS A 1 129 ? 11.016 43.594 8.227 1 74.44 129 LYS A O 1
ATOM 953 N N . GLY A 1 130 ? 11.305 41.438 8.953 1 74 130 GLY A N 1
ATOM 954 C CA . GLY A 1 130 ? 12.195 41.938 10 1 74 130 GLY A CA 1
ATOM 955 C C . GLY A 1 130 ? 13.508 42.469 9.469 1 74 130 GLY A C 1
ATOM 956 O O . GLY A 1 130 ? 14.055 41.906 8.5 1 74 130 GLY A O 1
ATOM 957 N N . GLN A 1 131 ? 13.914 43.562 10.023 1 73.44 131 GLN A N 1
ATOM 958 C CA . GLN A 1 131 ? 15.195 44.156 9.633 1 73.44 131 GLN A CA 1
ATOM 959 C C . GLN A 1 131 ? 16.344 43.156 9.867 1 73.44 131 GLN A C 1
ATOM 961 O O . GLN A 1 131 ? 16.438 42.562 10.938 1 73.44 131 GLN A O 1
ATOM 966 N N . GLY A 1 132 ? 17.141 42.875 8.961 1 75.12 132 GLY A N 1
ATOM 967 C CA . GLY A 1 132 ? 18.281 41.969 9.086 1 75.12 132 GLY A CA 1
ATOM 968 C C . GLY A 1 132 ? 17.938 40.531 8.789 1 75.12 132 GLY A C 1
ATOM 969 O O . GLY A 1 132 ? 18.719 39.625 9.102 1 75.12 132 GLY A O 1
ATOM 970 N N . CYS A 1 133 ? 16.781 40.438 8.359 1 78.06 133 CYS A N 1
ATOM 971 C CA . CYS A 1 133 ? 16.359 39.062 8.055 1 78.06 133 CYS A CA 1
ATOM 972 C C . CYS A 1 133 ? 16.422 38.812 6.555 1 78.06 133 CYS A C 1
ATOM 974 O O . CYS A 1 133 ? 16.359 39.75 5.75 1 78.06 133 CYS A O 1
ATOM 976 N N . LYS A 1 134 ? 16.812 37.625 6.211 1 79.44 134 LYS A N 1
ATOM 977 C CA . LYS A 1 134 ? 16.781 37.125 4.832 1 79.44 134 LYS A CA 1
ATOM 978 C C . LYS A 1 134 ? 15.688 36.094 4.625 1 79.44 134 LYS A C 1
ATOM 980 O O . LYS A 1 134 ? 15.562 35.156 5.414 1 79.44 134 LYS A O 1
ATOM 985 N N . ALA A 1 135 ? 14.984 36.375 3.643 1 76.69 135 ALA A N 1
ATOM 986 C CA . ALA A 1 135 ? 13.859 35.469 3.359 1 76.69 135 ALA A CA 1
ATOM 987 C C . ALA A 1 135 ? 14.352 34.094 2.932 1 76.69 135 ALA A C 1
ATOM 989 O O . ALA A 1 135 ? 15.367 34 2.234 1 76.69 135 ALA A O 1
ATOM 990 N N . PRO A 1 136 ? 13.656 33.125 3.406 1 81.06 136 PRO A N 1
ATOM 991 C CA . PRO A 1 136 ? 14.008 31.797 2.951 1 81.06 136 PRO A CA 1
ATOM 992 C C . PRO A 1 136 ? 13.672 31.562 1.479 1 81.06 136 PRO A C 1
ATOM 994 O O . PRO A 1 136 ? 12.875 32.312 0.899 1 81.06 136 PRO A O 1
ATOM 997 N N . GLN A 1 137 ? 14.398 30.641 0.857 1 82.69 137 GLN A N 1
ATOM 998 C CA . GLN A 1 137 ? 14.047 30.203 -0.49 1 82.69 137 GLN A CA 1
ATOM 999 C C . GLN A 1 137 ? 12.938 29.156 -0.461 1 82.69 137 GLN A C 1
ATOM 1001 O O . GLN A 1 137 ? 12.938 28.281 0.394 1 82.69 137 GLN A O 1
ATOM 1006 N N . LYS A 1 138 ? 12.094 29.328 -1.353 1 85.75 138 LYS A N 1
ATOM 1007 C CA . LYS A 1 138 ? 10.906 28.484 -1.398 1 85.75 138 LYS A CA 1
ATOM 1008 C C . LYS A 1 138 ? 11.273 27.031 -1.733 1 85.75 138 LYS A C 1
ATOM 1010 O O . LYS A 1 138 ? 12.117 26.781 -2.6 1 85.75 138 LYS A O 1
ATOM 1015 N N . SER A 1 139 ? 10.648 26.188 -1.023 1 88.81 139 SER A N 1
ATOM 1016 C CA . SER A 1 139 ? 10.773 24.75 -1.29 1 88.81 139 SER A CA 1
ATOM 1017 C C . SER A 1 139 ? 10.086 24.375 -2.598 1 88.81 139 SER A C 1
ATOM 1019 O O . SER A 1 139 ? 9.273 25.141 -3.125 1 88.81 139 SER A O 1
ATOM 1021 N N . LEU A 1 140 ? 10.469 23.266 -3.139 1 90.5 140 LEU A N 1
ATOM 1022 C CA . LEU A 1 140 ? 9.852 22.766 -4.367 1 90.5 140 LEU A CA 1
ATOM 1023 C C . LEU A 1 140 ? 8.375 22.469 -4.148 1 90.5 140 LEU A C 1
ATOM 1025 O O . LEU A 1 140 ? 7.547 22.734 -5.023 1 90.5 140 LEU A O 1
ATOM 1029 N N . ILE A 1 141 ? 8.086 21.859 -3.029 1 91.19 141 ILE A N 1
ATOM 1030 C CA . ILE A 1 141 ? 6.727 21.594 -2.574 1 91.19 141 ILE A CA 1
ATOM 1031 C C . ILE A 1 141 ? 6.582 22.016 -1.114 1 91.19 141 ILE A C 1
ATOM 1033 O O . ILE A 1 141 ? 7.473 21.766 -0.298 1 91.19 141 ILE A O 1
ATOM 1037 N N . ASP A 1 142 ? 5.488 22.688 -0.888 1 89.25 142 ASP A N 1
ATOM 1038 C CA . ASP A 1 142 ? 5.188 23.016 0.505 1 89.25 142 ASP A CA 1
ATOM 1039 C C . ASP A 1 142 ? 4.895 21.75 1.308 1 89.25 142 ASP A C 1
ATOM 1041 O O . ASP A 1 142 ? 3.855 21.109 1.118 1 89.25 142 ASP A O 1
ATOM 1045 N N . HIS A 1 143 ? 5.707 21.484 2.289 1 89.44 143 HIS A N 1
ATOM 1046 C CA . HIS A 1 143 ? 5.594 20.266 3.066 1 89.44 143 HIS A CA 1
ATOM 1047 C C . HIS A 1 143 ? 4.285 20.219 3.846 1 89.44 143 HIS A C 1
ATOM 1049 O O . HIS A 1 143 ? 3.746 19.141 4.109 1 89.44 143 HIS A O 1
ATOM 1055 N N . TYR A 1 144 ? 3.807 21.359 4.191 1 90.88 144 TYR A N 1
ATOM 1056 C CA . TYR A 1 144 ? 2.562 21.391 4.953 1 90.88 144 TYR A CA 1
ATOM 1057 C C . TYR A 1 144 ? 1.409 20.812 4.141 1 90.88 144 TYR A C 1
ATOM 1059 O O . TYR A 1 144 ? 0.578 20.078 4.672 1 90.88 144 TYR A O 1
ATOM 1067 N N . ILE A 1 145 ? 1.355 21.172 2.881 1 90.19 145 ILE A N 1
ATOM 1068 C CA . ILE A 1 145 ? 0.287 20.672 2.023 1 90.19 145 ILE A CA 1
ATOM 1069 C C . ILE A 1 145 ? 0.346 19.156 1.962 1 90.19 145 ILE A C 1
ATOM 1071 O O . ILE A 1 145 ? -0.691 18.484 1.961 1 90.19 145 ILE A O 1
ATOM 1075 N N . LEU A 1 146 ? 1.498 18.594 1.957 1 94 146 LEU A N 1
ATOM 1076 C CA . LEU A 1 146 ? 1.699 17.156 1.865 1 94 146 LEU A CA 1
ATOM 1077 C C . LEU A 1 146 ? 1.227 16.469 3.137 1 94 146 LEU A C 1
ATOM 1079 O O . LEU A 1 146 ? 0.44 15.516 3.076 1 94 146 LEU A O 1
ATOM 1083 N N . VAL A 1 147 ? 1.678 16.953 4.219 1 93.69 147 VAL A N 1
ATOM 1084 C CA . VAL A 1 147 ? 1.383 16.281 5.48 1 93.69 147 VAL A CA 1
ATOM 1085 C C . VAL A 1 147 ? -0.097 16.453 5.82 1 93.69 147 VAL A C 1
ATOM 1087 O O . VAL A 1 147 ? -0.72 15.531 6.359 1 93.69 147 VAL A O 1
ATOM 1090 N N . ARG A 1 148 ? -0.617 17.547 5.543 1 92.56 148 ARG A N 1
ATOM 1091 C CA . ARG A 1 148 ? -2.035 17.781 5.785 1 92.56 148 ARG A CA 1
ATOM 1092 C C . ARG A 1 148 ? -2.9 16.859 4.938 1 92.56 148 ARG A C 1
ATOM 1094 O O . ARG A 1 148 ? -3.852 16.25 5.441 1 92.56 148 ARG A O 1
ATOM 1101 N N . ALA A 1 149 ? -2.576 16.828 3.684 1 94.19 149 ALA A N 1
ATOM 1102 C CA . ALA A 1 149 ? -3.33 15.961 2.781 1 94.19 149 ALA A CA 1
ATOM 1103 C C . ALA A 1 149 ? -3.234 14.5 3.219 1 94.19 149 ALA A C 1
ATOM 1105 O O . ALA A 1 149 ? -4.238 13.789 3.238 1 94.19 149 ALA A O 1
ATOM 1106 N N . ARG A 1 150 ? -2.096 14.055 3.572 1 95.38 150 ARG A N 1
ATOM 1107 C CA . ARG A 1 150 ? -1.895 12.68 4.02 1 95.38 150 ARG A CA 1
ATOM 1108 C C . ARG A 1 150 ? -2.771 12.359 5.223 1 95.38 150 ARG A C 1
ATOM 1110 O O . ARG A 1 150 ? -3.434 11.32 5.262 1 95.38 150 ARG A O 1
ATOM 1117 N N . LEU A 1 151 ? -2.727 13.234 6.145 1 93.31 151 LEU A N 1
ATOM 1118 C CA . LEU A 1 151 ? -3.498 13 7.359 1 93.31 151 LEU A CA 1
ATOM 1119 C C . LEU A 1 151 ? -4.992 12.984 7.059 1 93.31 151 LEU A C 1
ATOM 1121 O O . LEU A 1 151 ? -5.723 12.117 7.543 1 93.31 151 LEU A O 1
ATOM 1125 N N . ALA A 1 152 ? -5.43 13.938 6.297 1 91.44 152 ALA A N 1
ATOM 1126 C CA . ALA A 1 152 ? -6.848 14.016 5.949 1 91.44 152 ALA A CA 1
ATOM 1127 C C . ALA A 1 152 ? -7.309 12.734 5.246 1 91.44 152 ALA A C 1
ATOM 1129 O O . ALA A 1 152 ? -8.375 12.195 5.562 1 91.44 152 ALA A O 1
ATOM 1130 N N . ILE A 1 153 ? -6.574 12.297 4.363 1 93.31 153 ILE A N 1
ATOM 1131 C CA . ILE A 1 153 ? -6.902 11.086 3.623 1 93.31 153 ILE A CA 1
ATOM 1132 C C . ILE A 1 153 ? -6.918 9.891 4.57 1 93.31 153 ILE A C 1
ATOM 1134 O O . ILE A 1 153 ? -7.832 9.062 4.523 1 93.31 153 ILE A O 1
ATOM 1138 N N . ARG A 1 154 ? -5.938 9.797 5.414 1 93.06 154 ARG A N 1
ATOM 1139 C CA . ARG A 1 154 ? -5.871 8.703 6.379 1 93.06 154 ARG A CA 1
ATOM 1140 C C . ARG A 1 154 ? -7.102 8.695 7.281 1 93.06 154 ARG A C 1
ATOM 1142 O O . ARG A 1 154 ? -7.68 7.637 7.539 1 93.06 154 ARG A O 1
ATOM 1149 N N . ILE A 1 155 ? -7.441 9.82 7.727 1 88.75 155 ILE A N 1
ATOM 1150 C CA . ILE A 1 155 ? -8.602 9.938 8.609 1 88.75 155 ILE A CA 1
ATOM 1151 C C . ILE A 1 155 ? -9.859 9.516 7.863 1 88.75 155 ILE A C 1
ATOM 1153 O O . ILE A 1 155 ? -10.688 8.773 8.398 1 88.75 155 ILE A O 1
ATOM 1157 N N . ALA A 1 156 ? -9.984 9.984 6.668 1 88.5 156 ALA A N 1
ATOM 1158 C CA . ALA A 1 156 ? -11.148 9.609 5.863 1 88.5 156 ALA A CA 1
ATOM 1159 C C . ALA A 1 156 ? -11.211 8.094 5.676 1 88.5 156 ALA A C 1
ATOM 1161 O O . ALA A 1 156 ? -12.281 7.492 5.812 1 88.5 156 ALA A O 1
ATOM 1162 N N . ILE A 1 157 ? -10.117 7.516 5.391 1 89.75 157 ILE A N 1
ATOM 1163 C CA . ILE A 1 157 ? -10.055 6.074 5.176 1 89.75 157 ILE A CA 1
ATOM 1164 C C . ILE A 1 157 ? -10.398 5.348 6.473 1 89.75 157 ILE A C 1
ATOM 1166 O O . ILE A 1 157 ? -11.102 4.336 6.461 1 89.75 157 ILE A O 1
ATOM 1170 N N . GLU A 1 158 ? -9.875 5.828 7.531 1 87.12 158 GLU A N 1
ATOM 1171 C CA . GLU A 1 158 ? -10.164 5.219 8.828 1 87.12 158 GLU A CA 1
ATOM 1172 C C . GLU A 1 158 ? -11.664 5.223 9.125 1 87.12 158 GLU A C 1
ATOM 1174 O O . GLU A 1 158 ? -12.188 4.273 9.711 1 87.12 158 GLU A O 1
ATOM 1179 N N . HIS A 1 159 ? -12.273 6.219 8.758 1 81.69 159 HIS A N 1
ATOM 1180 C CA . HIS A 1 159 ? -13.711 6.285 8.969 1 81.69 159 HIS A CA 1
ATOM 1181 C C . HIS A 1 159 ? -14.445 5.27 8.094 1 81.69 159 HIS A C 1
ATOM 1183 O O . HIS A 1 159 ? -15.453 4.699 8.516 1 81.69 159 HIS A O 1
ATOM 1189 N N . VAL A 1 160 ? -14 5.09 6.938 1 82.88 160 VAL A N 1
ATOM 1190 C CA . VAL A 1 160 ? -14.594 4.09 6.062 1 82.88 160 VAL A CA 1
ATOM 1191 C C . VAL A 1 160 ? -14.383 2.695 6.648 1 82.88 160 VAL A C 1
ATOM 1193 O O . VAL A 1 160 ? -15.289 1.858 6.621 1 82.88 160 VAL A O 1
ATOM 1196 N N . GLU A 1 161 ? -13.211 2.482 7.152 1 82.31 161 GLU A N 1
ATOM 1197 C CA . GLU A 1 161 ? -12.859 1.177 7.703 1 82.31 161 GLU A CA 1
ATOM 1198 C C . GLU A 1 161 ? -13.648 0.883 8.977 1 82.31 161 GLU A C 1
ATOM 1200 O O . GLU A 1 161 ? -13.969 -0.274 9.258 1 82.31 161 GLU A O 1
ATOM 1205 N N . ALA A 1 162 ? -13.852 1.853 9.758 1 74.19 162 ALA A N 1
ATOM 1206 C CA . ALA A 1 162 ? -14.516 1.679 11.047 1 74.19 162 ALA A CA 1
ATOM 1207 C C . ALA A 1 162 ? -16.031 1.537 10.867 1 74.19 162 ALA A C 1
ATOM 1209 O O . ALA A 1 162 ? -16.688 0.854 11.656 1 74.19 162 ALA A O 1
ATOM 1210 N N . SER A 1 163 ? -16.531 2.174 9.984 1 62.34 163 SER A N 1
ATOM 1211 C CA . SER A 1 163 ? -17.984 2.262 9.953 1 62.34 163 SER A CA 1
ATOM 1212 C C . SER A 1 163 ? -18.594 1.154 9.086 1 62.34 163 SER A C 1
ATOM 1214 O O . SER A 1 163 ? -17.953 0.675 8.148 1 62.34 163 SER A O 1
ATOM 1216 N N . ALA A 1 164 ? -19.203 0.078 9.875 1 57.44 164 ALA A N 1
ATOM 1217 C CA . ALA A 1 164 ? -20.094 -0.772 9.078 1 57.44 164 ALA A CA 1
ATOM 1218 C C . ALA A 1 164 ? -20.703 0.006 7.918 1 57.44 164 ALA A C 1
ATOM 1220 O O . ALA A 1 164 ? -21.891 -0.172 7.602 1 57.44 164 ALA A O 1
ATOM 1221 N N . SER A 1 165 ? -19.969 0.72 7.312 1 62.34 165 SER A N 1
ATOM 1222 C CA . SER A 1 165 ? -20.172 2.006 6.652 1 62.34 165 SER A CA 1
ATOM 1223 C C . SER A 1 165 ? -21.344 1.939 5.672 1 62.34 165 SER A C 1
ATOM 1225 O O . SER A 1 165 ? -21.516 0.937 4.977 1 62.34 165 SER A O 1
ATOM 1227 N N . LYS A 1 166 ? -22.297 2.816 5.953 1 73 166 LYS A N 1
ATOM 1228 C CA . LYS A 1 166 ? -23.406 3.131 5.047 1 73 166 LYS A CA 1
ATOM 1229 C C . LYS A 1 166 ? -22.922 4 3.887 1 73 166 LYS A C 1
ATOM 1231 O O . LYS A 1 166 ? -21.922 4.711 4.008 1 73 166 LYS A O 1
ATOM 1236 N N . PRO A 1 167 ? -23.516 3.891 2.814 1 80.19 167 PRO A N 1
ATOM 1237 C CA . PRO A 1 167 ? -23.125 4.57 1.576 1 80.19 167 PRO A CA 1
ATOM 1238 C C . PRO A 1 167 ? -22.875 6.062 1.772 1 80.19 167 PRO A C 1
ATOM 1240 O O . PRO A 1 167 ? -21.891 6.605 1.261 1 80.19 167 PRO A O 1
ATOM 1243 N N . PRO A 1 168 ? -23.594 6.789 2.652 1 77.5 168 PRO A N 1
ATOM 1244 C CA . PRO A 1 168 ? -23.312 8.219 2.789 1 77.5 168 PRO A CA 1
ATOM 1245 C C . PRO A 1 168 ? -21.953 8.508 3.412 1 77.5 168 PRO A C 1
ATOM 1247 O O . PRO A 1 168 ? -21.297 9.477 3.031 1 77.5 168 PRO A O 1
ATOM 1250 N N . THR A 1 169 ? -21.562 7.711 4.344 1 78.25 169 THR A N 1
ATOM 1251 C CA . THR A 1 169 ? -20.266 7.875 4.992 1 78.25 169 THR A CA 1
ATOM 1252 C C . THR A 1 169 ? -19.141 7.645 4 1 78.25 169 THR A C 1
ATOM 1254 O O . THR A 1 169 ? -18.156 8.391 3.986 1 78.25 169 THR A O 1
ATOM 1257 N N . VAL A 1 170 ? -19.406 6.676 3.197 1 85.69 170 VAL A N 1
ATOM 1258 C CA . VAL A 1 170 ? -18.375 6.336 2.209 1 85.69 170 VAL A CA 1
ATOM 1259 C C . VAL A 1 170 ? -18.281 7.453 1.169 1 85.69 170 VAL A C 1
ATOM 1261 O O . VAL A 1 170 ? -17.172 7.828 0.757 1 85.69 170 VAL A O 1
ATOM 1264 N N . MET A 1 171 ? -19.328 8.039 0.85 1 85.12 171 MET A N 1
ATOM 1265 C CA . MET A 1 171 ? -19.344 9.133 -0.122 1 85.12 171 MET A CA 1
ATOM 1266 C C . MET A 1 171 ? -18.688 10.383 0.457 1 85.12 171 MET A C 1
ATOM 1268 O O . MET A 1 171 ? -17.984 11.102 -0.249 1 85.12 171 MET A O 1
ATOM 1272 N N . ALA A 1 172 ? -18.953 10.617 1.64 1 82.25 172 ALA A N 1
ATOM 1273 C CA . ALA A 1 172 ? -18.328 11.758 2.309 1 82.25 172 ALA A CA 1
ATOM 1274 C C . ALA A 1 172 ? -16.812 11.586 2.375 1 82.25 172 ALA A C 1
ATOM 1276 O O . ALA A 1 172 ? -16.078 12.539 2.135 1 82.25 172 ALA A O 1
ATOM 1277 N N . ALA A 1 173 ? -16.453 10.391 2.711 1 84.5 173 ALA A N 1
ATOM 1278 C CA . ALA A 1 173 ? -15.016 10.086 2.746 1 84.5 173 ALA A CA 1
ATOM 1279 C C . ALA A 1 173 ? -14.383 10.273 1.369 1 84.5 173 ALA A C 1
ATOM 1281 O O . ALA A 1 173 ? -13.289 10.828 1.252 1 84.5 173 ALA A O 1
ATOM 1282 N N . LEU A 1 174 ? -15.133 9.852 0.37 1 89.06 174 LEU A N 1
ATOM 1283 C CA . LEU A 1 174 ? -14.656 10 -1 1 89.06 174 LEU A CA 1
ATOM 1284 C C . LEU A 1 174 ? -14.43 11.469 -1.342 1 89.06 174 LEU A C 1
ATOM 1286 O O . LEU A 1 174 ? -13.438 11.812 -1.985 1 89.06 174 LEU A O 1
ATOM 1290 N N . ALA A 1 175 ? -15.281 12.289 -0.963 1 87.81 175 ALA A N 1
ATOM 1291 C CA . ALA A 1 175 ? -15.164 13.711 -1.263 1 87.81 175 ALA A CA 1
ATOM 1292 C C . ALA A 1 175 ? -13.914 14.305 -0.621 1 87.81 175 ALA A C 1
ATOM 1294 O O . ALA A 1 175 ? -13.172 15.055 -1.266 1 87.81 175 ALA A O 1
ATOM 1295 N N . VAL A 1 176 ? -13.664 14 0.601 1 87.5 176 VAL A N 1
ATOM 1296 C CA . VAL A 1 176 ? -12.484 14.477 1.321 1 87.5 176 VAL A CA 1
ATOM 1297 C C . VAL A 1 176 ? -11.219 13.961 0.64 1 87.5 176 VAL A C 1
ATOM 1299 O O . VAL A 1 176 ? -10.289 14.727 0.383 1 87.5 176 VAL A O 1
ATOM 1302 N N . ILE A 1 177 ? -11.227 12.695 0.354 1 91.5 177 ILE A N 1
ATOM 1303 C CA . ILE A 1 177 ? -10.07 12.062 -0.269 1 91.5 177 ILE A CA 1
ATOM 1304 C C . ILE A 1 177 ? -9.797 12.703 -1.626 1 91.5 177 ILE A C 1
ATOM 1306 O O . ILE A 1 177 ? -8.656 13.047 -1.939 1 91.5 177 ILE A O 1
ATOM 1310 N N . SER A 1 178 ? -10.82 12.922 -2.371 1 91.75 178 SER A N 1
ATOM 1311 C CA . SER A 1 178 ? -10.68 13.5 -3.701 1 91.75 178 SER A CA 1
ATOM 1312 C C . SER A 1 178 ? -10.086 14.906 -3.633 1 91.75 178 SER A C 1
ATOM 1314 O O . SER A 1 178 ? -9.195 15.25 -4.414 1 91.75 178 SER A O 1
ATOM 1316 N N . THR A 1 179 ? -10.531 15.664 -2.754 1 90.94 179 THR A N 1
ATOM 1317 C CA . THR A 1 179 ? -10.062 17.031 -2.596 1 90.94 179 THR A CA 1
ATOM 1318 C C . THR A 1 179 ? -8.57 17.062 -2.273 1 90.94 179 THR A C 1
ATOM 1320 O O . THR A 1 179 ? -7.812 17.828 -2.885 1 90.94 179 THR A O 1
ATOM 1323 N N . HIS A 1 180 ? -8.188 16.297 -1.38 1 92.5 180 HIS A N 1
ATOM 1324 C CA . HIS A 1 180 ? -6.797 16.297 -0.943 1 92.5 180 HIS A CA 1
ATOM 1325 C C . HIS A 1 180 ? -5.898 15.609 -1.966 1 92.5 180 HIS A C 1
ATOM 1327 O O . HIS A 1 180 ? -4.734 15.977 -2.123 1 92.5 180 HIS A O 1
ATOM 1333 N N . LEU A 1 181 ? -6.445 14.633 -2.65 1 94.75 181 LEU A N 1
ATOM 1334 C CA . LEU A 1 181 ? -5.684 14.023 -3.73 1 94.75 181 LEU A CA 1
ATOM 1335 C C . LEU A 1 181 ? -5.422 15.023 -4.852 1 94.75 181 LEU A C 1
ATOM 1337 O O . LEU A 1 181 ? -4.332 15.047 -5.422 1 94.75 181 LEU A O 1
ATOM 1341 N N . GLU A 1 182 ? -6.41 15.758 -5.152 1 93.5 182 GLU A N 1
ATOM 1342 C CA . GLU A 1 182 ? -6.234 16.797 -6.156 1 93.5 182 GLU A CA 1
ATOM 1343 C C . GLU A 1 182 ? -5.152 17.797 -5.742 1 93.5 182 GLU A C 1
ATOM 1345 O O . GLU A 1 182 ? -4.332 18.203 -6.562 1 93.5 182 GLU A O 1
ATOM 1350 N N . ALA A 1 183 ? -5.195 18.172 -4.543 1 92.88 183 ALA A N 1
ATOM 1351 C CA . ALA A 1 183 ? -4.18 19.078 -4.023 1 92.88 183 ALA A CA 1
ATOM 1352 C C . ALA A 1 183 ? -2.783 18.484 -4.152 1 92.88 183 ALA A C 1
ATOM 1354 O O . ALA A 1 183 ? -1.832 19.172 -4.527 1 92.88 183 ALA A O 1
ATOM 1355 N N . LEU A 1 184 ? -2.623 17.219 -3.865 1 96.06 184 LEU A N 1
ATOM 1356 C CA . LEU A 1 184 ? -1.338 16.531 -3.957 1 96.06 184 LEU A CA 1
ATOM 1357 C C . LEU A 1 184 ? -0.865 16.453 -5.402 1 96.06 184 LEU A C 1
ATOM 1359 O O . LEU A 1 184 ? 0.306 16.703 -5.695 1 96.06 184 LEU A O 1
ATOM 1363 N N . ARG A 1 185 ? -1.751 16.062 -6.211 1 96.06 185 ARG A N 1
ATOM 1364 C CA . ARG A 1 185 ? -1.388 15.961 -7.621 1 96.06 185 ARG A CA 1
ATOM 1365 C C . ARG A 1 185 ? -0.977 17.312 -8.18 1 96.06 185 ARG A C 1
ATOM 1367 O O . ARG A 1 185 ? 0.015 17.422 -8.906 1 96.06 185 ARG A O 1
ATOM 1374 N N . ASP A 1 186 ? -1.704 18.344 -7.805 1 94.5 186 ASP A N 1
ATOM 1375 C CA . ASP A 1 186 ? -1.36 19.688 -8.227 1 94.5 186 ASP A CA 1
ATOM 1376 C C . ASP A 1 186 ? 0.026 20.094 -7.727 1 94.5 186 ASP A C 1
ATOM 1378 O O . ASP A 1 186 ? 0.801 20.719 -8.453 1 94.5 186 ASP A O 1
ATOM 1382 N N . ALA A 1 187 ? 0.266 19.812 -6.523 1 94.25 187 ALA A N 1
ATOM 1383 C CA . ALA A 1 187 ? 1.576 20.094 -5.945 1 94.25 187 ALA A CA 1
ATOM 1384 C C . ALA A 1 187 ? 2.684 19.375 -6.703 1 94.25 187 ALA A C 1
ATOM 1386 O O . ALA A 1 187 ? 3.74 19.953 -6.977 1 94.25 187 ALA A O 1
ATOM 1387 N N . CYS A 1 188 ? 2.473 18.094 -7.039 1 95.88 188 CYS A N 1
ATOM 1388 C CA . CYS A 1 188 ? 3.451 17.312 -7.793 1 95.88 188 CYS A CA 1
ATOM 1389 C C . CYS A 1 188 ? 3.672 17.906 -9.18 1 95.88 188 CYS A C 1
ATOM 1391 O O . CYS A 1 188 ? 4.812 18.062 -9.625 1 95.88 188 CYS A O 1
ATOM 1393 N N . ASP A 1 189 ? 2.631 18.266 -9.836 1 95.19 189 ASP A N 1
ATOM 1394 C CA . ASP A 1 189 ? 2.736 18.812 -11.188 1 95.19 189 ASP A CA 1
ATOM 1395 C C . ASP A 1 189 ? 3.492 20.141 -11.188 1 95.19 189 ASP A C 1
ATOM 1397 O O . ASP A 1 189 ? 4.363 20.359 -12.031 1 95.19 189 ASP A O 1
ATOM 1401 N N . THR A 1 190 ? 3.197 20.984 -10.242 1 94.12 190 THR A N 1
ATOM 1402 C CA . THR A 1 190 ? 3.902 22.25 -10.109 1 94.12 190 THR A CA 1
ATOM 1403 C C . THR A 1 190 ? 5.383 22.016 -9.828 1 94.12 190 THR A C 1
ATOM 1405 O O . THR A 1 190 ? 6.242 22.672 -10.414 1 94.12 190 THR A O 1
ATOM 1408 N N . ALA A 1 191 ? 5.633 21.109 -8.938 1 95.25 191 ALA A N 1
ATOM 1409 C CA . ALA A 1 191 ? 7.016 20.797 -8.586 1 95.25 191 ALA A CA 1
ATOM 1410 C C . ALA A 1 191 ? 7.773 20.25 -9.789 1 95.25 191 ALA A C 1
ATOM 1412 O O . ALA A 1 191 ? 8.938 20.578 -10 1 95.25 191 ALA A O 1
ATOM 1413 N N . ALA A 1 192 ? 7.141 19.359 -10.555 1 95.12 192 ALA A N 1
ATOM 1414 C CA . ALA A 1 192 ? 7.766 18.766 -11.734 1 95.12 192 ALA A CA 1
ATOM 1415 C C . ALA A 1 192 ? 8.109 19.844 -12.766 1 95.12 192 ALA A C 1
ATOM 1417 O O . ALA A 1 192 ? 9.125 19.734 -13.453 1 95.12 192 ALA A O 1
ATOM 1418 N N . GLU A 1 193 ? 7.324 20.859 -12.859 1 94.38 193 GLU A N 1
ATOM 1419 C CA . GLU A 1 193 ? 7.559 21.953 -13.789 1 94.38 193 GLU A CA 1
ATOM 1420 C C . GLU A 1 193 ? 8.719 22.844 -13.328 1 94.38 193 GLU A C 1
ATOM 1422 O O . GLU A 1 193 ? 9.461 23.375 -14.148 1 94.38 193 GLU A O 1
ATOM 1427 N N . LYS A 1 194 ? 8.93 22.953 -12.078 1 91.94 194 LYS A N 1
ATOM 1428 C CA . LYS A 1 194 ? 9.906 23.875 -11.492 1 91.94 194 LYS A CA 1
ATOM 1429 C C . LYS A 1 194 ? 11.289 23.234 -11.43 1 91.94 194 LYS A C 1
ATOM 1431 O O . LYS A 1 194 ? 12.305 23.938 -11.477 1 91.94 194 LYS A O 1
ATOM 1436 N N . THR A 1 195 ? 11.328 21.938 -11.258 1 93.31 195 THR A N 1
ATOM 1437 C CA . THR A 1 195 ? 12.617 21.281 -11.062 1 93.31 195 THR A CA 1
ATOM 1438 C C . THR A 1 195 ? 13.375 21.172 -12.375 1 93.31 195 THR A C 1
ATOM 1440 O O . THR A 1 195 ? 12.773 20.922 -13.43 1 93.31 195 THR A O 1
ATOM 1443 N N . ARG A 1 196 ? 14.688 21.406 -12.305 1 91.38 196 ARG A N 1
ATOM 1444 C CA . ARG A 1 196 ? 15.555 21.297 -13.469 1 91.38 196 ARG A CA 1
ATOM 1445 C C . ARG A 1 196 ? 16.25 19.938 -13.508 1 91.38 196 ARG A C 1
ATOM 1447 O O . ARG A 1 196 ? 16.953 19.625 -14.469 1 91.38 196 ARG A O 1
ATOM 1454 N N . ASN A 1 197 ? 16.047 19.125 -12.586 1 93.06 197 ASN A N 1
ATOM 1455 C CA . ASN A 1 197 ? 16.609 17.797 -12.508 1 93.06 197 ASN A CA 1
ATOM 1456 C C . ASN A 1 197 ? 15.688 16.75 -13.133 1 93.06 197 ASN A C 1
ATOM 1458 O O . ASN A 1 197 ? 14.633 16.438 -12.578 1 93.06 197 ASN A O 1
ATOM 1462 N N . ASP A 1 198 ? 16.141 16.141 -14.195 1 94.5 198 ASP A N 1
ATOM 1463 C CA . ASP A 1 198 ? 15.297 15.25 -14.984 1 94.5 198 ASP A CA 1
ATOM 1464 C C . ASP A 1 198 ? 14.922 14.008 -14.18 1 94.5 198 ASP A C 1
ATOM 1466 O O . ASP A 1 198 ? 13.805 13.492 -14.312 1 94.5 198 ASP A O 1
ATOM 1470 N N . LEU A 1 199 ? 15.82 13.5 -13.398 1 94.44 199 LEU A N 1
ATOM 1471 C CA . LEU A 1 199 ? 15.539 12.32 -12.594 1 94.44 199 LEU A CA 1
ATOM 1472 C C . LEU A 1 199 ? 14.492 12.625 -11.523 1 94.44 199 LEU A C 1
ATOM 1474 O O . LEU A 1 199 ? 13.578 11.828 -11.297 1 94.44 199 LEU A O 1
ATOM 1478 N N . LEU A 1 200 ? 14.664 13.75 -10.922 1 94.94 200 LEU A N 1
ATOM 1479 C CA . LEU A 1 200 ? 13.688 14.172 -9.914 1 94.94 200 LEU A CA 1
ATOM 1480 C C . LEU A 1 200 ? 12.328 14.43 -10.547 1 94.94 200 LEU A C 1
ATOM 1482 O O . LEU A 1 200 ? 11.297 14.047 -9.992 1 94.94 200 LEU A O 1
ATOM 1486 N N . LYS A 1 201 ? 12.32 15.055 -11.68 1 95.94 201 LYS A N 1
ATOM 1487 C CA . LYS A 1 201 ? 11.094 15.312 -12.414 1 95.94 201 LYS A CA 1
ATOM 1488 C C . LYS A 1 201 ? 10.352 14.016 -12.727 1 95.94 201 LYS A C 1
ATOM 1490 O O . LYS A 1 201 ? 9.141 13.93 -12.539 1 95.94 201 LYS A O 1
ATOM 1495 N N . ALA A 1 202 ? 11.055 13.055 -13.188 1 96.12 202 ALA A N 1
ATOM 1496 C CA . ALA A 1 202 ? 10.469 11.758 -13.508 1 96.12 202 ALA A CA 1
ATOM 1497 C C . ALA A 1 202 ? 9.859 11.109 -12.266 1 96.12 202 ALA A C 1
ATOM 1499 O O . ALA A 1 202 ? 8.781 10.516 -12.336 1 96.12 202 ALA A O 1
ATOM 1500 N N . GLN A 1 203 ? 10.531 11.234 -11.18 1 96.38 203 GLN A N 1
ATOM 1501 C CA . GLN A 1 203 ? 10.039 10.672 -9.93 1 96.38 203 GLN A CA 1
ATOM 1502 C C . GLN A 1 203 ? 8.75 11.352 -9.492 1 96.38 203 GLN A C 1
ATOM 1504 O O . GLN A 1 203 ? 7.793 10.688 -9.086 1 96.38 203 GLN A O 1
ATOM 1509 N N . ILE A 1 204 ? 8.758 12.641 -9.562 1 97.56 204 ILE A N 1
ATOM 1510 C CA . ILE A 1 204 ? 7.586 13.406 -9.148 1 97.56 204 ILE A CA 1
ATOM 1511 C C . ILE A 1 204 ? 6.402 13.07 -10.047 1 97.56 204 ILE A C 1
ATOM 1513 O O . ILE A 1 204 ? 5.285 12.859 -9.57 1 97.56 204 ILE A O 1
ATOM 1517 N N . LYS A 1 205 ? 6.656 13.008 -11.336 1 97.25 205 LYS A N 1
ATOM 1518 C CA . LYS A 1 205 ? 5.605 12.633 -12.281 1 97.25 205 LYS A CA 1
ATOM 1519 C C . LYS A 1 205 ? 5.102 11.219 -12.008 1 97.25 205 LYS A C 1
ATOM 1521 O O . LYS A 1 205 ? 3.902 10.953 -12.109 1 97.25 205 LYS A O 1
ATOM 1526 N N . GLY A 1 206 ? 6.027 10.336 -11.758 1 97.38 206 GLY A N 1
ATOM 1527 C CA . GLY A 1 206 ? 5.645 8.984 -11.367 1 97.38 206 GLY A CA 1
ATOM 1528 C C . GLY A 1 206 ? 4.738 8.953 -10.148 1 97.38 206 GLY A C 1
ATOM 1529 O O . GLY A 1 206 ? 3.762 8.211 -10.117 1 97.38 206 GLY A O 1
ATOM 1530 N N . CYS A 1 207 ? 5.039 9.75 -9.156 1 97.81 207 CYS A N 1
ATOM 1531 C CA . CYS A 1 207 ? 4.215 9.844 -7.953 1 97.81 207 CYS A CA 1
ATOM 1532 C C . CYS A 1 207 ? 2.816 10.352 -8.289 1 97.81 207 CYS A C 1
ATOM 1534 O O . CYS A 1 207 ? 1.823 9.82 -7.781 1 97.81 207 CYS A O 1
ATOM 1536 N N . SER A 1 208 ? 2.768 11.367 -9.133 1 97.69 208 SER A N 1
ATOM 1537 C CA . SER A 1 208 ? 1.478 11.906 -9.547 1 97.69 208 SER A CA 1
ATOM 1538 C C . SER A 1 208 ? 0.644 10.852 -10.266 1 97.69 208 SER A C 1
ATOM 1540 O O . SER A 1 208 ? -0.555 10.719 -10.008 1 97.69 208 SER A O 1
ATOM 1542 N N . ARG A 1 209 ? 1.229 10.102 -11.141 1 96.94 209 ARG A N 1
ATOM 1543 C CA . ARG A 1 209 ? 0.55 9.023 -11.859 1 96.94 209 ARG A CA 1
ATOM 1544 C C . ARG A 1 209 ? 0.056 7.953 -10.891 1 96.94 209 ARG A C 1
ATOM 1546 O O . ARG A 1 209 ? -1.043 7.418 -11.062 1 96.94 209 ARG A O 1
ATOM 1553 N N . ALA A 1 210 ? 0.903 7.586 -9.961 1 98 210 ALA A N 1
ATOM 1554 C CA . ALA A 1 210 ? 0.52 6.598 -8.953 1 98 210 ALA A CA 1
ATOM 1555 C C . ALA A 1 210 ? -0.708 7.059 -8.172 1 98 210 ALA A C 1
ATOM 1557 O O . ALA A 1 210 ? -1.64 6.277 -7.953 1 98 210 ALA A O 1
ATOM 1558 N N . LEU A 1 211 ? -0.681 8.336 -7.797 1 98 211 LEU A N 1
ATOM 1559 C CA . LEU A 1 211 ? -1.826 8.891 -7.086 1 98 211 LEU A CA 1
ATOM 1560 C C . LEU A 1 211 ? -3.08 8.844 -7.949 1 98 211 LEU A C 1
ATOM 1562 O O . LEU A 1 211 ? -4.137 8.398 -7.492 1 98 211 LEU A O 1
ATOM 1566 N N . GLY A 1 212 ? -2.924 9.266 -9.156 1 96.75 212 GLY A N 1
ATOM 1567 C CA . GLY A 1 212 ? -4.062 9.25 -10.062 1 96.75 212 GLY A CA 1
ATOM 1568 C C . GLY A 1 212 ? -4.621 7.859 -10.297 1 96.75 212 GLY A C 1
ATOM 1569 O O . GLY A 1 212 ? -5.836 7.66 -10.281 1 96.75 212 GLY A O 1
ATOM 1570 N N . GLY A 1 213 ? -3.746 6.922 -10.523 1 96.94 213 GLY A N 1
ATOM 1571 C CA . GLY A 1 213 ? -4.168 5.555 -10.789 1 96.94 213 GLY A CA 1
ATOM 1572 C C . GLY A 1 213 ? -4.844 4.895 -9.602 1 96.94 213 GLY A C 1
ATOM 1573 O O . GLY A 1 213 ? -5.91 4.293 -9.75 1 96.94 213 GLY A O 1
ATOM 1574 N N . THR A 1 214 ? -4.273 4.988 -8.453 1 97.75 214 THR A N 1
ATOM 1575 C CA . THR A 1 214 ? -4.832 4.363 -7.262 1 97.75 214 THR A CA 1
ATOM 1576 C C . THR A 1 214 ? -6.137 5.047 -6.859 1 97.75 214 THR A C 1
ATOM 1578 O O . THR A 1 214 ? -7.059 4.391 -6.363 1 97.75 214 THR A O 1
ATOM 1581 N N . ALA A 1 215 ? -6.203 6.355 -7.137 1 96.62 215 ALA A N 1
ATOM 1582 C CA . ALA A 1 215 ? -7.457 7.066 -6.891 1 96.62 215 ALA A CA 1
ATOM 1583 C C . ALA A 1 215 ? -8.562 6.559 -7.816 1 96.62 215 ALA A C 1
ATOM 1585 O O . ALA A 1 215 ? -9.695 6.355 -7.383 1 96.62 215 ALA A O 1
ATOM 1586 N N . ALA A 1 216 ? -8.211 6.402 -9.031 1 96.19 216 ALA A N 1
ATOM 1587 C CA . ALA A 1 216 ? -9.195 5.918 -10 1 96.19 216 ALA A CA 1
ATOM 1588 C C . ALA A 1 216 ? -9.758 4.562 -9.578 1 96.19 216 ALA A C 1
ATOM 1590 O O . ALA A 1 216 ? -10.961 4.332 -9.664 1 96.19 216 ALA A O 1
ATOM 1591 N N . ALA A 1 217 ? -8.93 3.629 -9.141 1 97.25 217 ALA A N 1
ATOM 1592 C CA . ALA A 1 217 ? -9.367 2.311 -8.688 1 97.25 217 ALA A CA 1
ATOM 1593 C C . ALA A 1 217 ? -10.266 2.422 -7.461 1 97.25 217 ALA A C 1
ATOM 1595 O O . ALA A 1 217 ? -11.281 1.733 -7.367 1 97.25 217 ALA A O 1
ATOM 1596 N N . PHE A 1 218 ? -9.867 3.299 -6.574 1 96.69 218 PHE A N 1
ATOM 1597 C CA . PHE A 1 218 ? -10.656 3.518 -5.367 1 96.69 218 PHE A CA 1
ATOM 1598 C C . PHE A 1 218 ? -12.023 4.09 -5.711 1 96.69 218 PHE A C 1
ATOM 1600 O O . PHE A 1 218 ? -13.047 3.588 -5.238 1 96.69 218 PHE A O 1
ATOM 1607 N N . VAL A 1 219 ? -12.07 5.098 -6.539 1 95.75 219 VAL A N 1
ATOM 1608 C CA . VAL A 1 219 ? -13.312 5.754 -6.926 1 95.75 219 VAL A CA 1
ATOM 1609 C C . VAL A 1 219 ? -14.234 4.75 -7.621 1 95.75 219 VAL A C 1
ATOM 1611 O O . VAL A 1 219 ? -15.438 4.719 -7.355 1 95.75 219 VAL A O 1
ATOM 1614 N N . ALA A 1 220 ? -13.688 3.939 -8.469 1 96.38 220 ALA A N 1
ATOM 1615 C CA . ALA A 1 220 ? -14.484 2.922 -9.156 1 96.38 220 ALA A CA 1
ATOM 1616 C C . ALA A 1 220 ? -15.133 1.966 -8.156 1 96.38 220 ALA A C 1
ATOM 1618 O O . ALA A 1 220 ? -16.281 1.574 -8.328 1 96.38 220 ALA A O 1
ATOM 1619 N N . SER A 1 221 ? -14.406 1.579 -7.137 1 96.31 221 SER A N 1
ATOM 1620 C CA . SER A 1 221 ? -14.945 0.675 -6.125 1 96.31 221 SER A CA 1
ATOM 1621 C C . SER A 1 221 ? -16.062 1.339 -5.332 1 96.31 221 SER A C 1
ATOM 1623 O O . SER A 1 221 ? -17.062 0.693 -4.988 1 96.31 221 SER A O 1
ATOM 1625 N N . VAL A 1 222 ? -15.906 2.621 -5.062 1 93.62 222 VAL A N 1
ATOM 1626 C CA . VAL A 1 222 ? -16.938 3.355 -4.324 1 93.62 222 VAL A CA 1
ATOM 1627 C C . VAL A 1 222 ? -18.203 3.461 -5.168 1 93.62 222 VAL A C 1
ATOM 1629 O O . VAL A 1 222 ? -19.312 3.271 -4.66 1 93.62 222 VAL A O 1
ATOM 1632 N N . LYS A 1 223 ? -18.016 3.764 -6.43 1 93.5 223 LYS A N 1
ATOM 1633 C CA . LYS A 1 223 ? -19.172 3.842 -7.32 1 93.5 223 LYS A CA 1
ATOM 1634 C C . LYS A 1 223 ? -19.938 2.521 -7.344 1 93.5 223 LYS A C 1
ATOM 1636 O O . LYS A 1 223 ? -21.172 2.512 -7.336 1 93.5 223 LYS A O 1
ATOM 1641 N N . HIS A 1 224 ? -19.234 1.472 -7.383 1 93.94 224 HIS A N 1
ATOM 1642 C CA . HIS A 1 224 ? -19.859 0.158 -7.352 1 93.94 224 HIS A CA 1
ATOM 1643 C C . HIS A 1 224 ? -20.625 -0.056 -6.047 1 93.94 224 HIS A C 1
ATOM 1645 O O . HIS A 1 224 ? -21.734 -0.586 -6.051 1 93.94 224 HIS A O 1
ATOM 1651 N N . TYR A 1 225 ? -20.031 0.322 -4.977 1 92.62 225 TYR A N 1
ATOM 1652 C CA . TYR A 1 225 ? -20.641 0.17 -3.66 1 92.62 225 TYR A CA 1
ATOM 1653 C C . TYR A 1 225 ? -21.922 0.994 -3.553 1 92.62 225 TYR A C 1
ATOM 1655 O O . TYR A 1 225 ? -22.922 0.525 -3.01 1 92.62 225 TYR A O 1
ATOM 1663 N N . VAL A 1 226 ? -21.922 2.176 -4.07 1 89.88 226 VAL A N 1
ATOM 1664 C CA . VAL A 1 226 ? -23.094 3.049 -4.012 1 89.88 226 VAL A CA 1
ATOM 1665 C C . VAL A 1 226 ? -24.219 2.463 -4.859 1 89.88 226 VAL A C 1
ATOM 1667 O O . VAL A 1 226 ? -25.375 2.508 -4.465 1 89.88 226 VAL A O 1
ATOM 1670 N N . ALA A 1 227 ? -23.844 1.869 -5.934 1 92.44 227 ALA A N 1
ATOM 1671 C CA . ALA A 1 227 ? -24.828 1.271 -6.824 1 92.44 227 ALA A CA 1
ATOM 1672 C C . ALA A 1 227 ? -25.391 -0.028 -6.242 1 92.44 227 ALA A C 1
ATOM 1674 O O . ALA A 1 227 ? -26.562 -0.344 -6.414 1 92.44 227 ALA A O 1
ATOM 1675 N N . HIS A 1 228 ? -24.484 -0.781 -5.574 1 91.94 228 HIS A N 1
ATOM 1676 C CA . HIS A 1 228 ? -24.859 -2.07 -5.012 1 91.94 228 HIS A CA 1
ATOM 1677 C C . HIS A 1 228 ? -24.312 -2.236 -3.598 1 91.94 228 HIS A C 1
ATOM 1679 O O . HIS A 1 228 ? -23.422 -3.064 -3.365 1 91.94 228 HIS A O 1
ATOM 1685 N N . PRO A 1 229 ? -24.984 -1.532 -2.682 1 89.56 229 PRO A N 1
ATOM 1686 C CA . PRO A 1 229 ? -24.438 -1.595 -1.323 1 89.56 229 PRO A CA 1
ATOM 1687 C C . PRO A 1 229 ? -24.516 -2.996 -0.723 1 89.56 229 PRO A C 1
ATOM 1689 O O . PRO A 1 229 ? -25.547 -3.66 -0.82 1 89.56 229 PRO A O 1
ATOM 1692 N N . GLY A 1 230 ? -23.469 -3.504 -0.312 1 89.06 230 GLY A N 1
ATOM 1693 C CA . GLY A 1 230 ? -23.359 -4.805 0.331 1 89.06 230 GLY A CA 1
ATOM 1694 C C . GLY A 1 230 ? -22.016 -5.043 0.976 1 89.06 230 GLY A C 1
ATOM 1695 O O . GLY A 1 230 ? -21.109 -4.207 0.875 1 89.06 230 GLY A O 1
ATOM 1696 N N . GLU A 1 231 ? -21.906 -6.109 1.611 1 88.5 231 GLU A N 1
ATOM 1697 C CA . GLU A 1 231 ? -20.672 -6.441 2.312 1 88.5 231 GLU A CA 1
ATOM 1698 C C . GLU A 1 231 ? -19.531 -6.684 1.331 1 88.5 231 GLU A C 1
ATOM 1700 O O . GLU A 1 231 ? -18.406 -6.234 1.557 1 88.5 231 GLU A O 1
ATOM 1705 N N . ASP A 1 232 ? -19.844 -7.336 0.302 1 89.38 232 ASP A N 1
ATOM 1706 C CA . ASP A 1 232 ? -18.812 -7.66 -0.692 1 89.38 232 ASP A CA 1
ATOM 1707 C C . ASP A 1 232 ? -18.297 -6.398 -1.37 1 89.38 232 ASP A C 1
ATOM 1709 O O . ASP A 1 232 ? -17.078 -6.266 -1.587 1 89.38 232 ASP A O 1
ATOM 1713 N N . THR A 1 233 ? -19.234 -5.559 -1.675 1 91.75 233 THR A N 1
ATOM 1714 C CA . THR A 1 233 ? -18.828 -4.336 -2.359 1 91.75 233 THR A CA 1
ATOM 1715 C C . THR A 1 233 ? -18.109 -3.391 -1.4 1 91.75 233 THR A C 1
ATOM 1717 O O . THR A 1 233 ? -17.219 -2.648 -1.809 1 91.75 233 THR A O 1
ATOM 1720 N N . LEU A 1 234 ? -18.469 -3.42 -0.171 1 91 234 LEU A N 1
ATOM 1721 C CA . LEU A 1 234 ? -17.734 -2.641 0.822 1 91 234 LEU A CA 1
ATOM 1722 C C . LEU A 1 234 ? -16.328 -3.174 0.995 1 91 234 LEU A C 1
ATOM 1724 O O . LEU A 1 234 ? -15.375 -2.396 1.126 1 91 234 LEU A O 1
ATOM 1728 N N . GLU A 1 235 ? -16.203 -4.465 1.065 1 92.44 235 GLU A N 1
ATOM 1729 C CA . GLU A 1 235 ? -14.883 -5.082 1.153 1 92.44 235 GLU A CA 1
ATOM 1730 C C . GLU A 1 235 ? -14 -4.668 -0.021 1 92.44 235 GLU A C 1
ATOM 1732 O O . GLU A 1 235 ? -12.789 -4.484 0.138 1 92.44 235 GLU A O 1
ATOM 1737 N N . ARG A 1 236 ? -14.609 -4.57 -1.099 1 93.5 236 ARG A N 1
ATOM 1738 C CA . ARG A 1 236 ? -13.883 -4.109 -2.277 1 93.5 236 ARG A CA 1
ATOM 1739 C C . ARG A 1 236 ? -13.367 -2.691 -2.082 1 93.5 236 ARG A C 1
ATOM 1741 O O . ARG A 1 236 ? -12.234 -2.381 -2.455 1 93.5 236 ARG A O 1
ATOM 1748 N N . VAL A 1 237 ? -14.203 -1.857 -1.563 1 94.06 237 VAL A N 1
ATOM 1749 C CA . VAL A 1 237 ? -13.781 -0.492 -1.269 1 94.06 237 VAL A CA 1
ATOM 1750 C C . VAL A 1 237 ? -12.57 -0.516 -0.334 1 94.06 237 VAL A C 1
ATOM 1752 O O . VAL A 1 237 ? -11.57 0.16 -0.585 1 94.06 237 VAL A O 1
ATOM 1755 N N . LEU A 1 238 ? -12.664 -1.304 0.675 1 93.5 238 LEU A N 1
ATOM 1756 C CA . LEU A 1 238 ? -11.594 -1.398 1.656 1 93.5 238 LEU A CA 1
ATOM 1757 C C . LEU A 1 238 ? -10.312 -1.928 1.015 1 93.5 238 LEU A C 1
ATOM 1759 O O . LEU A 1 238 ? -9.211 -1.476 1.345 1 93.5 238 LEU A O 1
ATOM 1763 N N . LEU A 1 239 ? -10.477 -2.814 0.111 1 95.69 239 LEU A N 1
ATOM 1764 C CA . LEU A 1 239 ? -9.344 -3.393 -0.608 1 95.69 239 LEU A CA 1
ATOM 1765 C C . LEU A 1 239 ? -8.555 -2.311 -1.333 1 95.69 239 LEU A C 1
ATOM 1767 O O . LEU A 1 239 ? -7.32 -2.342 -1.344 1 95.69 239 LEU A O 1
ATOM 1771 N N . PHE A 1 240 ? -9.203 -1.363 -1.849 1 97 240 PHE A N 1
ATOM 1772 C CA . PHE A 1 240 ? -8.539 -0.407 -2.729 1 97 240 PHE A CA 1
ATOM 1773 C C . PHE A 1 240 ? -8.117 0.837 -1.956 1 97 240 PHE A C 1
ATOM 1775 O O . PHE A 1 240 ? -7.504 1.745 -2.52 1 97 240 PHE A O 1
ATOM 1782 N N . THR A 1 241 ? -8.398 0.878 -0.662 1 96 241 THR A N 1
ATOM 1783 C CA . THR A 1 241 ? -7.844 1.946 0.16 1 96 241 THR A CA 1
ATOM 1784 C C . THR A 1 241 ? -6.352 1.736 0.38 1 96 241 THR A C 1
ATOM 1786 O O . THR A 1 241 ? -5.602 2.699 0.562 1 96 241 THR A O 1
ATOM 1789 N N . LYS A 1 242 ? -5.926 0.542 0.314 1 96.88 242 LYS A N 1
ATOM 1790 C CA . LYS A 1 242 ? -4.559 0.187 0.674 1 96.88 242 LYS A CA 1
ATOM 1791 C C . LYS A 1 242 ? -3.559 0.756 -0.331 1 96.88 242 LYS A C 1
ATOM 1793 O O . LYS A 1 242 ? -2.611 1.445 0.05 1 96.88 242 LYS A O 1
ATOM 1798 N N . PRO A 1 243 ? -3.795 0.462 -1.629 1 98.12 243 PRO A N 1
ATOM 1799 C CA . PRO A 1 243 ? -2.861 1.073 -2.578 1 98.12 243 PRO A CA 1
ATOM 1800 C C . PRO A 1 243 ? -2.893 2.6 -2.535 1 98.12 243 PRO A C 1
ATOM 1802 O O . PRO A 1 243 ? -1.861 3.246 -2.736 1 98.12 243 PRO A O 1
ATOM 1805 N N . LEU A 1 244 ? -4.047 3.16 -2.35 1 97.75 244 LEU A N 1
ATOM 1806 C CA . LEU A 1 244 ? -4.168 4.613 -2.266 1 97.75 244 LEU A CA 1
ATOM 1807 C C . LEU A 1 244 ? -3.354 5.16 -1.101 1 97.75 244 LEU A C 1
ATOM 1809 O O . LEU A 1 244 ? -2.557 6.086 -1.274 1 97.75 244 LEU A O 1
ATOM 1813 N N . LYS A 1 245 ? -3.525 4.57 0.037 1 97.44 245 LYS A N 1
ATOM 1814 C CA . LYS A 1 245 ? -2.775 4.973 1.225 1 97.44 245 LYS A CA 1
ATOM 1815 C C . LYS A 1 245 ? -1.272 4.832 1 1 97.44 245 LYS A C 1
ATOM 1817 O O . LYS A 1 245 ? -0.501 5.727 1.351 1 97.44 245 LYS A O 1
ATOM 1822 N N . ALA A 1 246 ? -0.911 3.74 0.456 1 98.06 246 ALA A N 1
ATOM 1823 C CA . ALA A 1 246 ? 0.505 3.473 0.216 1 98.06 246 ALA A CA 1
ATOM 1824 C C . ALA A 1 246 ? 1.104 4.504 -0.736 1 98.06 246 ALA A C 1
ATOM 1826 O O . ALA A 1 246 ? 2.246 4.93 -0.558 1 98.06 246 ALA A O 1
ATOM 1827 N N . SER A 1 247 ? 0.38 4.879 -1.773 1 98.38 247 SER A N 1
ATOM 1828 C CA . SER A 1 247 ? 0.868 5.863 -2.734 1 98.38 247 SER A CA 1
ATOM 1829 C C . SER A 1 247 ? 1.051 7.23 -2.086 1 98.38 247 SER A C 1
ATOM 1831 O O . SER A 1 247 ? 2.057 7.902 -2.316 1 98.38 247 SER A O 1
ATOM 1833 N N . VAL A 1 248 ? 0.091 7.594 -1.312 1 98.19 248 VAL A N 1
ATOM 1834 C CA . VAL A 1 248 ? 0.166 8.875 -0.613 1 98.19 248 VAL A CA 1
ATOM 1835 C C . VAL A 1 248 ? 1.345 8.867 0.358 1 98.19 248 VAL A C 1
ATOM 1837 O O . V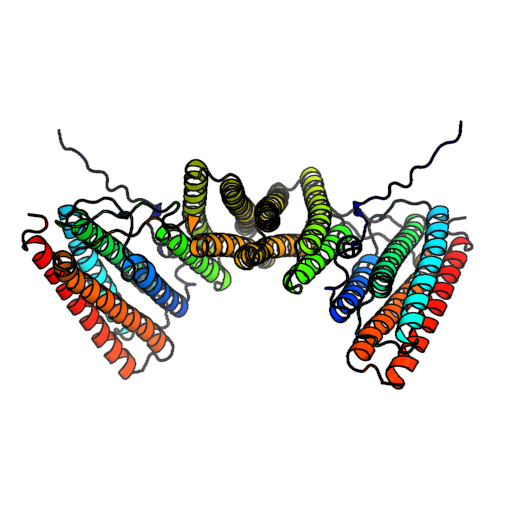AL A 1 248 ? 2.139 9.805 0.388 1 98.19 248 VAL A O 1
ATOM 1840 N N . ASP A 1 249 ? 1.467 7.805 1.129 1 97.88 249 ASP A N 1
ATOM 1841 C CA . ASP A 1 249 ? 2.555 7.68 2.094 1 97.88 249 ASP A CA 1
ATOM 1842 C C . ASP A 1 249 ? 3.914 7.742 1.4 1 97.88 249 ASP A C 1
ATOM 1844 O O . ASP A 1 249 ? 4.84 8.391 1.896 1 97.88 249 ASP A O 1
ATOM 1848 N N . ALA A 1 250 ? 3.996 7.07 0.313 1 97.81 250 ALA A N 1
ATOM 1849 C CA . ALA A 1 250 ? 5.262 7.035 -0.413 1 97.81 250 ALA A CA 1
ATOM 1850 C C . ALA A 1 250 ? 5.645 8.422 -0.917 1 97.81 250 ALA A C 1
ATOM 1852 O O . ALA A 1 250 ? 6.797 8.844 -0.79 1 97.81 250 ALA A O 1
ATOM 1853 N N . LEU A 1 251 ? 4.695 9.148 -1.453 1 97.56 251 LEU A N 1
ATOM 1854 C CA . LEU A 1 251 ? 4.953 10.5 -1.938 1 97.56 251 LEU A CA 1
ATOM 1855 C C . LEU A 1 251 ? 5.418 11.406 -0.803 1 97.56 251 LEU A C 1
ATOM 1857 O O . LEU A 1 251 ? 6.418 12.117 -0.939 1 97.56 251 LEU A O 1
ATOM 1861 N N . VAL A 1 252 ? 4.73 11.344 0.268 1 96.56 252 VAL A N 1
ATOM 1862 C CA . VAL A 1 252 ? 5.016 12.234 1.385 1 96.56 252 VAL A CA 1
ATOM 1863 C C . VAL A 1 252 ? 6.375 11.891 1.992 1 96.56 252 VAL A C 1
ATOM 1865 O O . VAL A 1 252 ? 7.184 12.773 2.268 1 96.56 252 VAL A O 1
ATOM 1868 N N . ALA A 1 253 ? 6.625 10.625 2.156 1 95.94 253 ALA A N 1
ATOM 1869 C CA . ALA A 1 253 ? 7.922 10.211 2.682 1 95.94 253 ALA A CA 1
ATOM 1870 C C . ALA A 1 253 ? 9.055 10.633 1.748 1 95.94 253 ALA A C 1
ATOM 1872 O O . ALA A 1 253 ? 10.086 11.125 2.201 1 95.94 253 ALA A O 1
ATOM 1873 N N . PHE A 1 254 ? 8.867 10.547 0.487 1 96.19 254 PHE A N 1
ATOM 1874 C CA . PHE A 1 254 ? 9.836 10.938 -0.523 1 96.19 254 PHE A CA 1
ATOM 1875 C C . PHE A 1 254 ? 10.125 12.43 -0.453 1 96.19 254 PHE A C 1
ATOM 1877 O O . PHE A 1 254 ? 11.281 12.852 -0.43 1 96.19 254 PHE A O 1
ATOM 1884 N N . ALA A 1 255 ? 9.109 13.141 -0.366 1 93.75 255 ALA A N 1
ATOM 1885 C CA . ALA A 1 255 ? 9.25 14.594 -0.365 1 93.75 255 ALA A CA 1
ATOM 1886 C C . ALA A 1 255 ? 9.906 15.086 0.921 1 93.75 255 ALA A C 1
ATOM 1888 O O . ALA A 1 255 ? 10.609 16.094 0.918 1 93.75 255 ALA A O 1
ATOM 1889 N N . LEU A 1 256 ? 9.711 14.375 2.016 1 90.44 256 LEU A N 1
ATOM 1890 C CA . LEU A 1 256 ? 10.258 14.805 3.301 1 90.44 256 LEU A CA 1
ATOM 1891 C C . LEU A 1 256 ? 11.711 14.359 3.449 1 90.44 256 LEU A C 1
ATOM 1893 O O . LEU A 1 256 ? 12.469 14.961 4.211 1 90.44 256 LEU A O 1
ATOM 1897 N N . GLN A 1 257 ? 12.102 13.367 2.705 1 87.06 257 GLN A N 1
ATOM 1898 C CA . GLN A 1 257 ? 13.438 12.805 2.867 1 87.06 257 GLN A CA 1
ATOM 1899 C C . GLN A 1 257 ? 14.414 13.414 1.873 1 87.06 257 GLN A C 1
ATOM 1901 O O . GLN A 1 257 ? 15.625 13.438 2.121 1 87.06 257 GLN A O 1
ATOM 1906 N N . ASP A 1 258 ? 13.938 13.883 0.807 1 85 258 ASP A N 1
ATOM 1907 C CA . ASP A 1 258 ? 14.828 14.375 -0.242 1 85 258 ASP A CA 1
ATOM 1908 C C . ASP A 1 258 ? 15.133 15.852 -0.05 1 85 258 ASP A C 1
ATOM 1910 O O . ASP A 1 258 ? 14.227 16.688 -0.061 1 85 258 ASP A O 1
ATOM 1914 N N . ASP A 1 259 ? 16.344 16.188 0.013 1 81.06 259 ASP A N 1
ATOM 1915 C CA . ASP A 1 259 ? 16.828 17.547 0.259 1 81.06 259 ASP A CA 1
ATOM 1916 C C . ASP A 1 259 ? 16.422 18.484 -0.875 1 81.06 259 ASP A C 1
ATOM 1918 O O . ASP A 1 259 ? 16.312 19.703 -0.678 1 81.06 259 ASP A O 1
ATOM 1922 N N . ALA A 1 260 ? 16.156 17.875 -2.01 1 80.75 260 ALA A N 1
ATOM 1923 C CA . ALA A 1 260 ? 15.859 18.672 -3.193 1 80.75 260 ALA A CA 1
ATOM 1924 C C . ALA A 1 260 ? 14.531 19.406 -3.033 1 80.75 260 ALA A C 1
ATOM 1926 O O . ALA A 1 260 ? 14.266 20.375 -3.744 1 80.75 260 ALA A O 1
ATOM 1927 N N . PHE A 1 261 ? 13.82 18.922 -2.096 1 87 261 PHE A N 1
ATOM 1928 C CA . PHE A 1 261 ? 12.508 19.531 -1.925 1 87 261 PHE A CA 1
ATOM 1929 C C . PHE A 1 261 ? 12.578 20.734 -0.993 1 87 261 PHE A C 1
ATOM 1931 O O . PHE A 1 261 ? 11.648 21.531 -0.927 1 87 261 PHE A O 1
ATOM 1938 N N . TYR A 1 262 ? 13.672 20.766 -0.29 1 79.5 262 TYR A N 1
ATOM 1939 C CA . TYR A 1 262 ? 13.797 21.844 0.691 1 79.5 262 TYR A CA 1
ATOM 1940 C C . TYR A 1 262 ? 14.438 23.078 0.069 1 79.5 262 TYR A C 1
ATOM 1942 O O . TYR A 1 262 ? 15.297 22.969 -0.803 1 79.5 262 TYR A O 1
ATOM 1950 N N . GLY A 1 263 ? 13.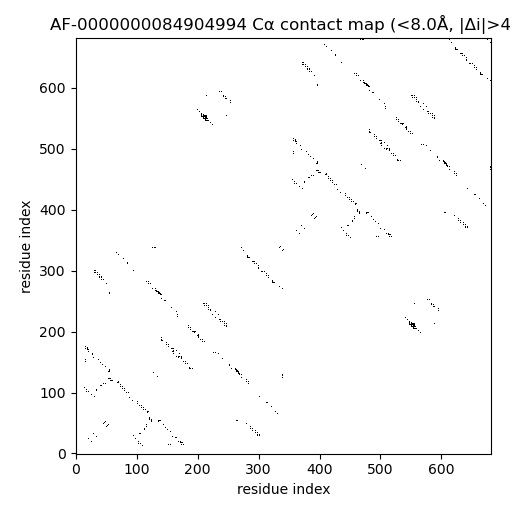898 24.172 0.434 1 78.56 263 GLY A N 1
ATOM 1951 C CA . GLY A 1 263 ? 14.531 25.438 0.088 1 78.56 263 GLY A CA 1
ATOM 1952 C C . GLY A 1 263 ? 15.617 25.844 1.065 1 78.56 263 GLY A C 1
ATOM 1953 O O . GLY A 1 263 ? 16.172 25 1.776 1 78.56 263 GLY A O 1
ATOM 1954 N N . SER A 1 264 ? 16.156 27.062 0.905 1 76.94 264 SER A N 1
ATOM 1955 C CA . SER A 1 264 ? 17.156 27.578 1.835 1 76.94 264 SER A CA 1
ATOM 1956 C C . SER A 1 264 ? 16.5 28.297 3.002 1 76.94 264 SER A C 1
ATOM 1958 O O . SER A 1 264 ? 15.461 28.953 2.832 1 76.94 264 SER A O 1
ATOM 1960 N N . ALA A 1 265 ? 17.078 27.969 4.164 1 72.75 265 ALA A N 1
ATOM 1961 C CA . ALA A 1 265 ? 16.562 28.609 5.363 1 72.75 265 ALA A CA 1
ATOM 1962 C C . ALA A 1 265 ? 16.812 30.109 5.332 1 72.75 265 ALA A C 1
ATOM 1964 O O . ALA A 1 265 ? 17.812 30.578 4.773 1 72.75 265 ALA A O 1
ATOM 1965 N N . GLY A 1 266 ? 15.859 30.797 5.75 1 76.44 266 GLY A N 1
ATOM 1966 C CA . GLY A 1 266 ? 16.078 32.219 5.934 1 76.44 266 GLY A CA 1
ATOM 1967 C C . GLY A 1 266 ? 16.953 32.531 7.137 1 76.44 266 GLY A C 1
ATOM 1968 O O . GLY A 1 266 ? 17.328 31.641 7.883 1 76.44 266 GLY A O 1
ATOM 1969 N N . PHE A 1 267 ? 17.516 33.75 7.062 1 80.38 267 PHE A N 1
ATOM 1970 C CA . PHE A 1 267 ? 18.219 34.25 8.234 1 80.38 267 PHE A CA 1
ATOM 1971 C C . PHE A 1 267 ? 17.328 35.219 9.016 1 80.38 267 PHE A C 1
ATOM 1973 O O . PHE A 1 267 ? 16.766 36.156 8.438 1 80.38 267 PHE A O 1
ATOM 1980 N N . PHE A 1 268 ? 17.25 34.812 10.32 1 81.75 268 PHE A N 1
ATOM 1981 C CA . PHE A 1 268 ? 16.422 35.625 11.172 1 81.75 268 PHE A CA 1
ATOM 1982 C C . PHE A 1 268 ? 17.234 36.219 12.312 1 81.75 268 PHE A C 1
ATOM 1984 O O . PHE A 1 268 ? 17.891 35.5 13.062 1 81.75 268 PHE A O 1
ATOM 1991 N N . SER A 1 269 ? 17.156 37.562 12.367 1 82.25 269 SER A N 1
ATOM 1992 C CA . SER A 1 269 ? 17.906 38.25 13.406 1 82.25 269 SER A CA 1
ATOM 1993 C C . SER A 1 269 ? 17.391 37.906 14.797 1 82.25 269 SER A C 1
ATOM 1995 O O . SER A 1 269 ? 16.219 37.594 14.969 1 82.25 269 SER A O 1
ATOM 1997 N N . PRO A 1 270 ? 18.266 37.875 15.719 1 83.56 270 PRO A N 1
ATOM 1998 C CA . PRO A 1 270 ? 17.844 37.594 17.094 1 83.56 270 PRO A CA 1
ATOM 1999 C C . PRO A 1 270 ? 16.766 38.562 17.594 1 83.56 270 PRO A C 1
ATOM 2001 O O . PRO A 1 270 ? 15.898 38.156 18.375 1 83.56 270 PRO A O 1
ATOM 2004 N N . ALA A 1 271 ? 16.828 39.812 17.109 1 80.56 271 ALA A N 1
ATOM 2005 C CA . ALA A 1 271 ? 15.836 40.812 17.531 1 80.56 271 ALA A CA 1
ATOM 2006 C C . ALA A 1 271 ? 14.43 40.406 17.078 1 80.56 271 ALA A C 1
ATOM 2008 O O . ALA A 1 271 ? 13.477 40.5 17.844 1 80.56 271 ALA A O 1
ATOM 2009 N N . VAL A 1 272 ? 14.352 39.938 15.945 1 82.5 272 VAL A N 1
ATOM 2010 C CA . VAL A 1 272 ? 13.055 39.531 15.398 1 82.5 272 VAL A CA 1
ATOM 2011 C C . VAL A 1 272 ? 12.586 38.25 16.078 1 82.5 272 VAL A C 1
ATOM 2013 O O . VAL A 1 272 ? 11.398 38.094 16.359 1 82.5 272 VAL A O 1
ATOM 2016 N N . ARG A 1 273 ? 13.5 37.375 16.359 1 86.31 273 ARG A N 1
ATOM 2017 C CA . ARG A 1 273 ? 13.18 36.125 17 1 86.31 273 ARG A CA 1
ATOM 2018 C C . ARG A 1 273 ? 12.602 36.312 18.391 1 86.31 273 ARG A C 1
ATOM 2020 O O . ARG A 1 273 ? 11.75 35.562 18.844 1 86.31 273 ARG A O 1
ATOM 2027 N N . LYS A 1 274 ? 13.031 37.344 18.969 1 86.62 274 LYS A N 1
ATOM 2028 C CA . LYS A 1 274 ? 12.547 37.656 20.312 1 86.62 274 LYS A CA 1
ATOM 2029 C C . LYS A 1 274 ? 11.047 37.969 20.297 1 86.62 274 LYS A C 1
ATOM 2031 O O . LYS A 1 274 ? 10.344 37.719 21.266 1 86.62 274 LYS A O 1
ATOM 2036 N N . TYR A 1 275 ? 10.602 38.5 19.203 1 83.44 275 TYR A N 1
ATOM 2037 C CA . TYR A 1 275 ? 9.188 38.844 19.094 1 83.44 275 TYR A CA 1
ATOM 2038 C C . TYR A 1 275 ? 8.359 37.656 18.656 1 83.44 275 TYR A C 1
ATOM 2040 O O . TYR A 1 275 ? 7.168 37.562 18.953 1 83.44 275 TYR A O 1
ATOM 2048 N N . VAL A 1 276 ? 8.984 36.781 18.016 1 89.44 276 VAL A N 1
ATOM 2049 C CA . VAL A 1 276 ? 8.281 35.625 17.453 1 89.44 276 VAL A CA 1
ATOM 2050 C C . VAL A 1 276 ? 8.156 34.531 18.484 1 89.44 276 VAL A C 1
ATOM 2052 O O . VAL A 1 276 ? 7.156 33.812 18.531 1 89.44 276 VAL A O 1
ATOM 2055 N N . LYS A 1 277 ? 9.023 34.406 19.328 1 91.94 277 LYS A N 1
ATOM 2056 C CA . LYS A 1 277 ? 9.117 33.312 20.281 1 91.94 277 LYS A CA 1
ATOM 2057 C C . LYS A 1 277 ? 7.879 33.25 21.172 1 91.94 277 LYS A C 1
ATOM 2059 O O . LYS A 1 277 ? 7.32 32.156 21.391 1 91.94 277 LYS A O 1
ATOM 2064 N N . PRO A 1 278 ? 7.449 34.406 21.641 1 93.75 278 PRO A N 1
ATOM 2065 C CA . PRO A 1 278 ? 6.246 34.344 22.469 1 93.75 278 PRO A CA 1
ATOM 2066 C C . PRO A 1 278 ? 5.02 33.875 21.703 1 93.75 278 PRO A C 1
ATOM 2068 O O . PRO A 1 278 ? 4.145 33.219 22.266 1 93.75 278 PRO A O 1
ATOM 2071 N N . ILE A 1 279 ? 4.938 34.219 20.5 1 94.38 279 ILE A N 1
ATOM 2072 C CA . ILE A 1 279 ? 3.824 33.812 19.656 1 94.38 279 ILE A CA 1
ATOM 2073 C C . ILE A 1 279 ? 3.869 32.281 19.453 1 94.38 279 ILE A C 1
ATOM 2075 O O . ILE A 1 279 ? 2.855 31.609 19.625 1 94.38 279 ILE A O 1
ATOM 2079 N N . GLN A 1 280 ? 4.996 31.766 19.156 1 94.75 280 GLN A N 1
ATOM 2080 C CA . GLN A 1 280 ? 5.172 30.328 18.969 1 94.75 280 GLN A CA 1
ATOM 2081 C C . GLN A 1 280 ? 4.891 29.578 20.266 1 94.75 280 GLN A C 1
ATOM 2083 O O . GLN A 1 280 ? 4.234 28.531 20.25 1 94.75 280 GLN A O 1
ATOM 2088 N N . ALA A 1 281 ? 5.398 30.094 21.312 1 95.56 281 ALA A N 1
ATOM 2089 C CA . ALA A 1 281 ? 5.195 29.453 22.609 1 95.56 281 ALA A CA 1
ATOM 2090 C C . ALA A 1 281 ? 3.709 29.375 22.953 1 95.56 281 ALA A C 1
ATOM 2092 O O . ALA A 1 281 ? 3.236 28.344 23.453 1 95.56 281 ALA A O 1
ATOM 2093 N N . ALA A 1 282 ? 3.006 30.469 22.719 1 96.38 282 ALA A N 1
ATOM 2094 C CA . ALA A 1 282 ? 1.568 30.469 22.969 1 96.38 282 ALA A CA 1
ATOM 2095 C C . ALA A 1 282 ? 0.847 29.469 22.062 1 96.38 282 ALA A C 1
ATOM 2097 O O . ALA A 1 282 ? -0.1 28.812 22.5 1 96.38 282 ALA A O 1
ATOM 2098 N N . GLY A 1 283 ? 1.301 29.422 20.844 1 96.5 283 GLY A N 1
ATOM 2099 C CA . GLY A 1 283 ? 0.746 28.438 19.938 1 96.5 283 GLY A CA 1
ATOM 2100 C C . GLY A 1 283 ? 0.948 27.016 20.406 1 96.5 283 GLY A C 1
ATOM 2101 O O . GLY A 1 283 ? 0.021 26.203 20.359 1 96.5 283 GLY A O 1
ATOM 2102 N N . VAL A 1 284 ? 2.123 26.672 20.844 1 96.88 284 VAL A N 1
ATOM 2103 C CA . VAL A 1 284 ? 2.453 25.344 21.344 1 96.88 284 VAL A CA 1
ATOM 2104 C C . VAL A 1 284 ? 1.574 25 22.531 1 96.88 284 VAL A C 1
ATOM 2106 O O . VAL A 1 284 ? 1.048 23.891 22.641 1 96.88 284 VAL A O 1
ATOM 2109 N N . SER A 1 285 ? 1.438 25.953 23.359 1 97.25 285 SER A N 1
ATOM 2110 C CA . SER A 1 285 ? 0.611 25.75 24.547 1 97.25 285 SER A CA 1
ATOM 2111 C C . SER A 1 285 ? -0.848 25.516 24.172 1 97.25 285 SER A C 1
ATOM 2113 O O . SER A 1 285 ? -1.534 24.703 24.797 1 97.25 285 SER A O 1
ATOM 2115 N N . LEU A 1 286 ? -1.292 26.266 23.234 1 97.62 286 LEU A N 1
ATOM 2116 C CA . LEU A 1 286 ? -2.656 26.109 22.75 1 97.62 286 LEU A CA 1
ATOM 2117 C C . LEU A 1 286 ? -2.879 24.688 22.234 1 97.62 286 LEU A C 1
ATOM 2119 O O . LEU A 1 286 ? -3.893 24.062 22.562 1 97.62 286 LEU A O 1
ATOM 2123 N N . VAL A 1 287 ? -1.962 24.156 21.438 1 97.75 287 VAL A N 1
ATOM 2124 C CA . VAL A 1 287 ? -2.072 22.812 20.906 1 97.75 287 VAL A CA 1
ATOM 2125 C C . VAL A 1 287 ? -2.049 21.797 22.047 1 97.75 287 VAL A C 1
ATOM 2127 O O . VAL A 1 287 ? -2.826 20.844 22.047 1 97.75 287 VAL A O 1
ATOM 2130 N N . SER A 1 288 ? -1.183 21.984 22.984 1 97.06 288 SER A N 1
ATOM 2131 C CA . SER A 1 288 ? -1.097 21.094 24.125 1 97.06 288 SER A CA 1
ATOM 2132 C C . SER A 1 288 ? -2.412 21.047 24.891 1 97.06 288 SER A C 1
ATOM 2134 O O . SER A 1 288 ? -2.924 19.969 25.203 1 97.06 288 SER A O 1
ATOM 2136 N N . GLY A 1 289 ? -2.895 22.219 25.203 1 97.44 289 GLY A N 1
ATOM 2137 C CA . GLY A 1 289 ? -4.176 22.297 25.891 1 97.44 289 GLY A CA 1
ATOM 2138 C C . GLY A 1 289 ? -5.305 21.641 25.109 1 97.44 289 GLY A C 1
ATOM 2139 O O . GLY A 1 289 ? -6.117 20.922 25.688 1 97.44 289 GLY A O 1
ATOM 2140 N N . SER A 1 290 ? -5.379 21.891 23.844 1 97.38 290 SER A N 1
ATOM 2141 C CA . SER A 1 290 ? -6.406 21.297 23 1 97.38 290 SER A CA 1
ATOM 2142 C C . SER A 1 290 ? -6.27 19.781 22.938 1 97.38 290 SER A C 1
ATOM 2144 O O . SER A 1 290 ? -7.266 19.062 22.984 1 97.38 290 SER A O 1
ATOM 2146 N N . THR A 1 291 ? -5.043 19.312 22.75 1 97.44 291 THR A N 1
ATOM 2147 C CA . THR A 1 291 ? -4.793 17.875 22.688 1 97.44 291 THR A CA 1
ATOM 2148 C C . THR A 1 291 ? -5.25 17.188 23.969 1 97.44 291 THR A C 1
ATOM 2150 O O . THR A 1 291 ? -5.848 16.109 23.938 1 97.44 291 THR A O 1
ATOM 2153 N N . LEU A 1 292 ? -4.949 17.797 25.078 1 97.25 292 LEU A N 1
ATOM 2154 C CA . LEU A 1 292 ? -5.375 17.234 26.359 1 97.25 292 LEU A CA 1
ATOM 2155 C C . LEU A 1 292 ? -6.895 17.25 26.469 1 97.25 292 LEU A C 1
ATOM 2157 O O . LEU A 1 292 ? -7.488 16.312 27.016 1 97.25 292 LEU A O 1
ATOM 2161 N N . PHE A 1 293 ? -7.523 18.281 26.031 1 97.56 293 PHE A N 1
ATOM 2162 C CA . PHE A 1 293 ? -8.977 18.359 26 1 97.56 293 PHE A CA 1
ATOM 2163 C C . PHE A 1 293 ? -9.578 17.203 25.219 1 97.56 293 PHE A C 1
ATOM 2165 O O . PHE A 1 293 ? -10.461 16.5 25.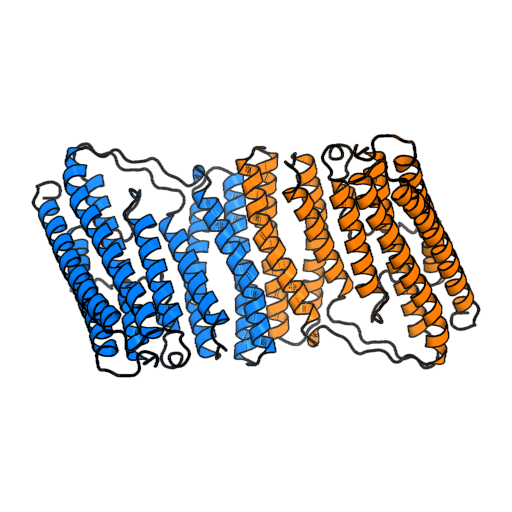719 1 97.56 293 PHE A O 1
ATOM 2172 N N . PHE A 1 294 ? -9.07 16.922 24.047 1 96.44 294 PHE A N 1
ATOM 2173 C CA . PHE A 1 294 ? -9.57 15.852 23.203 1 96.44 294 PHE A CA 1
ATOM 2174 C C . PHE A 1 294 ? -9.273 14.492 23.828 1 96.44 294 PHE A C 1
ATOM 2176 O O . PHE A 1 294 ? -10.094 13.57 23.734 1 96.44 294 PHE A O 1
ATOM 2183 N N . SER A 1 295 ? -8.125 14.367 24.406 1 96.62 295 SER A N 1
ATOM 2184 C CA . SER A 1 295 ? -7.773 13.125 25.078 1 96.62 295 SER A CA 1
ATOM 2185 C C . SER A 1 295 ? -8.742 12.82 26.219 1 96.62 295 SER A C 1
ATOM 2187 O O . SER A 1 295 ? -9.094 11.664 26.453 1 96.62 295 SER A O 1
ATOM 2189 N N . THR A 1 296 ? -9.094 13.82 26.891 1 96.19 296 THR A N 1
ATOM 2190 C CA . THR A 1 296 ? -10.008 13.664 28.016 1 96.19 296 THR A CA 1
ATOM 2191 C C . THR A 1 296 ? -11.391 13.227 27.531 1 96.19 296 THR A C 1
ATOM 2193 O O . THR A 1 296 ? -12.094 12.484 28.219 1 96.19 296 THR A O 1
ATOM 2196 N N . ILE A 1 297 ? -11.805 13.711 26.359 1 94.06 297 ILE A N 1
ATOM 2197 C CA . ILE A 1 297 ? -13.055 13.242 25.766 1 94.06 297 ILE A CA 1
ATOM 2198 C C . ILE A 1 297 ? -13.031 11.727 25.641 1 94.06 297 ILE A C 1
ATOM 2200 O O . ILE A 1 297 ? -14 11.055 26 1 94.06 297 ILE A O 1
ATOM 2204 N N . LYS A 1 298 ? -11.953 11.203 25.156 1 93 298 LYS A N 1
ATOM 2205 C CA . LYS A 1 298 ? -11.82 9.758 25 1 93 298 LYS A CA 1
ATOM 2206 C C . LYS A 1 298 ? -11.961 9.055 26.344 1 93 298 LYS A C 1
ATOM 2208 O O . LYS A 1 298 ? -12.609 8.008 26.438 1 93 298 LYS A O 1
ATOM 2213 N N . THR A 1 299 ? -11.336 9.617 27.344 1 93.06 299 THR A N 1
ATOM 2214 C CA . THR A 1 299 ? -11.414 9.062 28.688 1 93.06 299 THR A CA 1
ATOM 2215 C C . THR A 1 299 ? -12.859 9.07 29.188 1 93.06 299 THR A C 1
ATOM 2217 O O . THR A 1 299 ? -13.32 8.094 29.781 1 93.06 299 THR A O 1
ATOM 2220 N N . LEU A 1 300 ? -13.609 10.125 28.922 1 91.81 300 LEU A N 1
ATOM 2221 C CA . LEU A 1 300 ? -14.992 10.25 29.375 1 91.81 300 LEU A CA 1
ATOM 2222 C C . LEU A 1 300 ? -15.891 9.25 28.656 1 91.81 300 LEU A C 1
ATOM 2224 O O . LEU A 1 300 ? -16.859 8.75 29.234 1 91.81 300 LEU A O 1
ATOM 2228 N N . LEU A 1 301 ? -15.547 9.023 27.453 1 88.19 301 LEU A N 1
ATOM 2229 C CA . LEU A 1 301 ? -16.328 8.055 26.703 1 88.19 301 LEU A CA 1
ATOM 2230 C C . LEU A 1 301 ? -16.109 6.645 27.25 1 88.19 301 LEU A C 1
ATOM 2232 O O . LEU A 1 301 ? -17.047 5.832 27.25 1 88.19 301 LEU A O 1
ATOM 2236 N N . SER A 1 302 ? -14.977 6.355 27.688 1 89.81 302 SER A N 1
ATOM 2237 C CA . SER A 1 302 ? -14.672 5.051 28.266 1 89.81 302 SER A CA 1
ATOM 2238 C C . SER A 1 302 ? -15.164 4.953 29.703 1 89.81 302 SER A C 1
ATOM 2240 O O . SER A 1 302 ? -15.5 3.867 30.188 1 89.81 302 SER A O 1
ATOM 2242 N N . GLN A 1 303 ? -15.086 6.109 30.375 1 90.19 303 GLN A N 1
ATOM 2243 C CA . GLN A 1 303 ? -15.531 6.188 31.766 1 90.19 303 GLN A CA 1
ATOM 2244 C C . GLN A 1 303 ? -16.5 7.355 31.969 1 90.19 303 GLN A C 1
ATOM 2246 O O . GLN A 1 303 ? -16.141 8.359 32.594 1 90.19 303 GLN A O 1
ATOM 2251 N N . PRO A 1 304 ? -17.766 7.195 31.656 1 87.44 304 PRO A N 1
ATOM 2252 C CA . PRO A 1 304 ? -18.734 8.297 31.641 1 87.44 304 PRO A CA 1
ATOM 2253 C C . PRO A 1 304 ? -18.984 8.867 33.031 1 87.44 304 PRO A C 1
ATOM 2255 O O . PRO A 1 304 ? -19.375 10.039 33.156 1 87.44 304 PRO A O 1
ATOM 2258 N N . SER A 1 305 ? -18.797 8.125 34.031 1 86.81 305 SER A N 1
ATOM 2259 C CA . SER A 1 305 ? -19.141 8.57 35.375 1 86.81 305 SER A CA 1
ATOM 2260 C C . SER A 1 305 ? -17.906 9.094 36.125 1 86.81 305 SER A C 1
ATOM 2262 O O . SER A 1 305 ? -18 9.453 37.281 1 86.81 305 SER A O 1
ATOM 2264 N N . SER A 1 306 ? -16.844 9.211 35.438 1 91.12 306 SER A N 1
ATOM 2265 C CA . SER A 1 306 ? -15.602 9.625 36.094 1 91.12 306 SER A CA 1
ATOM 2266 C C . SER A 1 306 ? -15.633 11.109 36.438 1 91.12 306 SER A C 1
ATOM 2268 O O . SER A 1 306 ? -15.578 11.969 35.562 1 91.12 306 SER A O 1
ATOM 2270 N N . ALA A 1 307 ? -15.586 11.398 37.719 1 91.75 307 ALA A N 1
ATOM 2271 C CA . ALA A 1 307 ? -15.562 12.781 38.188 1 91.75 307 ALA A CA 1
ATOM 2272 C C . ALA A 1 307 ? -14.234 13.453 37.844 1 91.75 307 ALA A C 1
ATOM 2274 O O . ALA A 1 307 ? -14.203 14.648 37.531 1 91.75 307 ALA A O 1
ATOM 2275 N N . ASP A 1 308 ? -13.219 12.664 37.906 1 94.94 308 ASP A N 1
ATOM 2276 C CA . ASP A 1 308 ? -11.891 13.188 37.562 1 94.94 308 ASP A CA 1
ATOM 2277 C C . ASP A 1 308 ? -11.82 13.602 36.094 1 94.94 308 ASP A C 1
ATOM 2279 O O . ASP A 1 308 ? -11.25 14.641 35.781 1 94.94 308 ASP A O 1
ATOM 2283 N N . ALA A 1 309 ? -12.398 12.828 35.281 1 94.06 309 ALA A N 1
ATOM 2284 C CA . ALA A 1 309 ? -12.398 13.141 33.844 1 94.06 309 ALA A CA 1
ATOM 2285 C C . ALA A 1 309 ? -13.219 14.391 33.562 1 94.06 309 ALA A C 1
ATOM 2287 O O . ALA A 1 309 ? -12.844 15.203 32.688 1 94.06 309 ALA A O 1
ATOM 2288 N N . ARG A 1 310 ? -14.273 14.547 34.219 1 93.56 310 ARG A N 1
ATOM 2289 C CA . ARG A 1 310 ? -15.109 15.727 34.031 1 93.56 310 ARG A CA 1
ATOM 2290 C C . ARG A 1 310 ? -14.398 16.984 34.531 1 93.56 310 ARG A C 1
ATOM 2292 O O . ARG A 1 310 ? -14.438 18.016 33.844 1 93.56 310 ARG A O 1
ATOM 2299 N N . ALA A 1 311 ? -13.75 16.844 35.562 1 95.88 311 ALA A N 1
ATOM 2300 C CA . ALA A 1 311 ? -12.977 17.953 36.094 1 95.88 311 ALA A CA 1
ATOM 2301 C C . ALA A 1 311 ? -11.836 18.328 35.156 1 95.88 311 ALA A C 1
ATOM 2303 O O . ALA A 1 311 ? -11.539 19.5 34.938 1 95.88 311 ALA A O 1
ATOM 2304 N N . ALA A 1 312 ? -11.219 17.312 34.688 1 97.06 312 ALA A N 1
ATOM 2305 C CA . ALA A 1 312 ? -10.125 17.531 33.75 1 97.06 312 ALA A CA 1
ATOM 2306 C C . ALA A 1 312 ? -10.617 18.234 32.5 1 97.06 312 ALA A C 1
ATOM 2308 O O . ALA A 1 312 ? -9.93 19.094 31.938 1 97.06 312 ALA A O 1
ATOM 2309 N N . LEU A 1 313 ? -11.797 17.844 32.031 1 96.31 313 LEU A N 1
ATOM 2310 C CA . LEU A 1 313 ? -12.367 18.469 30.859 1 96.31 313 LEU A CA 1
ATOM 2311 C C . LEU A 1 313 ? -12.555 19.969 31.062 1 96.31 313 LEU A C 1
ATOM 2313 O O . LEU A 1 313 ? -12.227 20.766 30.172 1 96.31 313 LEU A O 1
ATOM 2317 N N . SER A 1 314 ? -13.062 20.344 32.156 1 97 314 SER A N 1
ATOM 2318 C CA . SER A 1 314 ? -13.266 21.75 32.5 1 97 314 SER A CA 1
ATOM 2319 C C . SER A 1 314 ? -11.938 22.5 32.594 1 97 314 SER A C 1
ATOM 2321 O O . SER A 1 314 ? -11.82 23.625 32.125 1 97 314 SER A O 1
ATOM 2323 N N . LYS A 1 315 ? -11.031 21.828 33.156 1 97.88 315 LYS A N 1
ATOM 2324 C CA . LYS A 1 315 ? -9.703 22.422 33.312 1 97.88 315 LYS A CA 1
ATOM 2325 C C . LYS A 1 315 ? -9.062 22.719 31.953 1 97.88 315 LYS A C 1
ATOM 2327 O O . LYS A 1 315 ? -8.523 23.797 31.75 1 97.88 315 LYS A O 1
ATOM 2332 N N . TYR A 1 316 ? -9.156 21.781 31.125 1 97.94 316 TYR A N 1
ATOM 2333 C CA . TYR A 1 316 ? -8.492 21.953 29.844 1 97.94 316 TYR A CA 1
ATOM 2334 C C . TYR A 1 316 ? -9.266 22.906 28.953 1 97.94 316 TYR A C 1
ATOM 2336 O O . TYR A 1 316 ? -8.672 23.609 28.125 1 97.94 316 TYR A O 1
ATOM 2344 N N . MET A 1 317 ? -10.562 22.969 29.062 1 97.81 317 MET A N 1
ATOM 2345 C CA . MET A 1 317 ? -11.328 24 28.375 1 97.81 317 MET A CA 1
ATOM 2346 C C . MET A 1 317 ? -10.844 25.391 28.781 1 97.81 317 MET A C 1
ATOM 2348 O O . MET A 1 317 ? -10.617 26.25 27.922 1 97.81 317 MET A O 1
ATOM 2352 N N . ALA A 1 318 ? -10.656 25.547 30.031 1 97.81 318 ALA A N 1
ATOM 2353 C CA . ALA A 1 318 ? -10.18 26.828 30.547 1 97.81 318 ALA A CA 1
ATOM 2354 C C . ALA A 1 318 ? -8.766 27.125 30.062 1 97.81 318 ALA A C 1
ATOM 2356 O O . ALA A 1 318 ? -8.43 28.266 29.75 1 97.81 318 ALA A O 1
ATOM 2357 N N . ALA A 1 319 ? -7.98 26.125 30.078 1 97.38 319 ALA A N 1
ATOM 2358 C CA . ALA A 1 319 ? -6.605 26.281 29.625 1 97.38 319 ALA A CA 1
ATOM 2359 C C . ALA A 1 319 ? -6.566 26.75 28.172 1 97.38 319 ALA A C 1
ATOM 2361 O O . ALA A 1 319 ? -5.754 27.609 27.812 1 97.38 319 ALA A O 1
ATOM 2362 N N . VAL A 1 320 ? -7.418 26.172 27.359 1 97.94 320 VAL A N 1
ATOM 2363 C CA . VAL A 1 320 ? -7.469 26.547 25.953 1 97.94 320 VAL A CA 1
ATOM 2364 C C . VAL A 1 320 ? -7.828 28.031 25.844 1 97.94 320 VAL A C 1
ATOM 2366 O O . VAL A 1 320 ? -7.223 28.766 25.062 1 97.94 320 VAL A O 1
ATOM 2369 N N . ASP A 1 321 ? -8.758 28.438 26.609 1 96.75 321 ASP A N 1
ATOM 2370 C CA . ASP A 1 321 ? -9.18 29.828 26.609 1 96.75 321 ASP A CA 1
ATOM 2371 C C . ASP A 1 321 ? -8.031 30.75 27.016 1 96.75 321 ASP A C 1
ATOM 2373 O O . ASP A 1 321 ? -7.805 31.797 26.375 1 96.75 321 ASP A O 1
ATOM 2377 N N . VAL A 1 322 ? -7.32 30.406 27.969 1 97.25 322 VAL A N 1
ATOM 2378 C CA . VAL A 1 322 ? -6.188 31.188 28.469 1 97.25 322 VAL A CA 1
ATOM 2379 C C . VAL A 1 322 ? -5.117 31.281 27.375 1 97.25 322 VAL A C 1
ATOM 2381 O O . VAL A 1 322 ? -4.57 32.344 27.125 1 97.25 322 VAL A O 1
ATOM 2384 N N . HIS A 1 323 ? -4.84 30.188 26.812 1 97.19 323 HIS A N 1
ATOM 2385 C CA . HIS A 1 323 ? -3.781 30.156 25.812 1 97.19 323 HIS A CA 1
ATOM 2386 C C . HIS A 1 323 ? -4.168 30.953 24.578 1 97.19 323 HIS A C 1
ATOM 2388 O O . HIS A 1 323 ? -3.311 31.562 23.938 1 97.19 323 HIS A O 1
ATOM 2394 N N . LEU A 1 324 ? -5.43 30.953 24.219 1 97.81 324 LEU A N 1
ATOM 2395 C CA . LEU A 1 324 ? -5.906 31.781 23.125 1 97.81 324 LEU A CA 1
ATOM 2396 C C . LEU A 1 324 ? -5.703 33.25 23.422 1 97.81 324 LEU A C 1
ATOM 2398 O O . LEU A 1 324 ? -5.285 34.031 22.562 1 97.81 324 LEU A O 1
ATOM 2402 N N . SER A 1 325 ? -5.977 33.594 24.625 1 96.44 325 SER A N 1
ATOM 2403 C CA . SER A 1 325 ? -5.77 34.969 25.062 1 96.44 325 SER A CA 1
ATOM 2404 C C . SER A 1 325 ? -4.293 35.344 25.016 1 96.44 325 SER A C 1
ATOM 2406 O O . SER A 1 325 ? -3.938 36.469 24.609 1 96.44 325 SER A O 1
ATOM 2408 N N . GLN A 1 326 ? -3.488 34.469 25.438 1 96.38 326 GLN A N 1
ATOM 2409 C CA . GLN A 1 326 ? -2.047 34.688 25.406 1 96.38 326 GLN A CA 1
ATOM 2410 C C . GLN A 1 326 ? -1.547 34.844 23.969 1 96.38 326 GLN A C 1
ATOM 2412 O O . GLN A 1 326 ? -0.674 35.688 23.703 1 96.38 326 GLN A O 1
ATOM 2417 N N . LEU A 1 327 ? -2.086 34.062 23.141 1 96.75 327 LEU A N 1
ATOM 2418 C CA . LEU A 1 327 ? -1.695 34.125 21.734 1 96.75 327 LEU A CA 1
ATOM 2419 C C . LEU A 1 327 ? -2.074 35.469 21.125 1 96.75 327 LEU A C 1
ATOM 2421 O O . LEU A 1 327 ? -1.25 36.094 20.469 1 96.75 327 LEU A O 1
ATOM 2425 N N . THR A 1 328 ? -3.291 35.875 21.359 1 94.38 328 THR A N 1
ATOM 2426 C CA . THR A 1 328 ? -3.762 37.125 20.812 1 94.38 328 THR A CA 1
ATOM 2427 C C . THR A 1 328 ? -2.943 38.312 21.375 1 94.38 328 THR A C 1
ATOM 2429 O O . THR A 1 328 ? -2.594 39.219 20.641 1 94.38 328 THR A O 1
ATOM 2432 N N . SER A 1 329 ? -2.592 38.219 22.609 1 93.19 329 SER A N 1
ATOM 2433 C CA . SER A 1 329 ? -1.788 39.25 23.25 1 93.19 329 SER A CA 1
ATOM 2434 C C . SER A 1 329 ? -0.373 39.281 22.688 1 93.19 329 SER A C 1
ATOM 2436 O O . SER A 1 329 ? 0.205 40.344 22.5 1 93.19 329 SER A O 1
ATOM 2438 N N . ALA A 1 330 ? 0.159 38.125 22.5 1 92.81 330 ALA A N 1
ATOM 2439 C CA . ALA A 1 330 ? 1.508 38.031 21.953 1 92.81 330 ALA A CA 1
ATOM 2440 C C . ALA A 1 330 ? 1.564 38.625 20.531 1 92.81 330 ALA A C 1
ATOM 2442 O O . ALA A 1 330 ? 2.525 39.312 20.172 1 92.81 330 ALA A O 1
ATOM 2443 N N . VAL A 1 331 ? 0.57 38.406 19.766 1 92.25 331 VAL A N 1
ATOM 2444 C CA . VAL A 1 331 ? 0.524 38.906 18.406 1 92.25 331 VAL A CA 1
ATOM 2445 C C . VAL A 1 331 ? 0.365 40.406 18.406 1 92.25 331 VAL A C 1
ATOM 2447 O O . VAL A 1 331 ? 1.021 41.125 17.625 1 92.25 331 VAL A O 1
ATOM 2450 N N . ARG A 1 332 ? -0.42 40.906 19.266 1 88.19 332 ARG A N 1
ATOM 2451 C CA . ARG A 1 332 ? -0.619 42.344 19.359 1 88.19 332 ARG A CA 1
ATOM 2452 C C . ARG A 1 332 ? 0.669 43.062 19.781 1 88.19 332 ARG A C 1
ATOM 2454 O O . ARG A 1 332 ? 0.996 44.125 19.266 1 88.19 332 ARG A O 1
ATOM 2461 N N . SER A 1 333 ? 1.368 42.438 20.625 1 86.19 333 SER A N 1
ATOM 2462 C CA . SER A 1 333 ? 2.623 43 21.109 1 86.19 333 SER A CA 1
ATOM 2463 C C . SER A 1 333 ? 3.674 43.031 20 1 86.19 333 SER A C 1
ATOM 2465 O O . SER A 1 333 ? 4.488 43.969 19.953 1 86.19 333 SER A O 1
ATOM 2467 N N . ALA A 1 334 ? 3.672 42.031 19.25 1 83.38 334 ALA A N 1
ATOM 2468 C CA . ALA A 1 334 ? 4.637 41.969 18.156 1 83.38 334 ALA A CA 1
ATOM 2469 C C . ALA A 1 334 ? 4.332 43.031 17.109 1 83.38 334 ALA A C 1
ATOM 2471 O O . ALA A 1 334 ? 5.246 43.562 16.469 1 83.38 334 ALA A O 1
ATOM 2472 N N . TYR A 1 335 ? 3.102 43.25 16.875 1 77.5 335 TYR A N 1
ATOM 2473 C CA . TYR A 1 335 ? 2.709 44.281 15.914 1 77.5 335 TYR A CA 1
ATOM 2474 C C . TYR A 1 335 ? 3.113 45.688 16.406 1 77.5 335 TYR A C 1
ATOM 2476 O O . TYR A 1 335 ? 3.58 46.5 15.617 1 77.5 335 TYR A O 1
ATOM 2484 N N . SER A 1 336 ? 2.932 45.906 17.609 1 71 336 SER A N 1
ATOM 2485 C CA . SER A 1 336 ? 3.201 47.25 18.172 1 71 336 SER A CA 1
ATOM 2486 C C . SER A 1 336 ? 4.699 47.531 18.219 1 71 336 SER A C 1
ATOM 2488 O O . SER A 1 336 ? 5.117 48.688 18.172 1 71 336 SER A O 1
ATOM 2490 N N . ALA A 1 337 ? 5.434 46.406 18.5 1 59.97 337 ALA A N 1
ATOM 2491 C CA . ALA A 1 337 ? 6.879 46.562 18.641 1 59.97 337 ALA A CA 1
ATOM 2492 C C . ALA A 1 337 ? 7.512 46.969 17.312 1 59.97 337 ALA A C 1
ATOM 2494 O O . ALA A 1 337 ? 8.742 47.062 17.203 1 59.97 337 ALA A O 1
ATOM 2495 N N . ASP A 1 338 ? 7.074 47.906 16.578 1 54.56 338 ASP A N 1
ATOM 2496 C CA . ASP A 1 338 ? 7.602 48.625 15.43 1 54.56 338 ASP A CA 1
ATOM 2497 C C . ASP A 1 338 ? 8.023 47.656 14.328 1 54.56 338 ASP A C 1
ATOM 2499 O O . ASP A 1 338 ? 8.711 48.031 13.383 1 54.56 338 ASP A O 1
ATOM 2503 N N . LEU A 1 339 ? 8.07 46.375 14.516 1 52.56 339 LEU A N 1
ATOM 2504 C CA . LEU A 1 339 ? 8.602 45.562 13.438 1 52.56 339 LEU A CA 1
ATOM 2505 C C . LEU A 1 339 ? 7.758 45.688 12.18 1 52.56 339 LEU A C 1
ATOM 2507 O O . LEU A 1 339 ? 8.281 45.594 11.062 1 52.56 339 LEU A O 1
ATOM 2511 N N . MET A 1 340 ? 6.441 45.719 12.32 1 53.19 340 MET A N 1
ATOM 2512 C CA . MET A 1 340 ? 5.621 45.812 11.117 1 53.19 340 MET A CA 1
ATOM 2513 C C . MET A 1 340 ? 4.957 47.188 11.008 1 53.19 340 MET A C 1
ATOM 2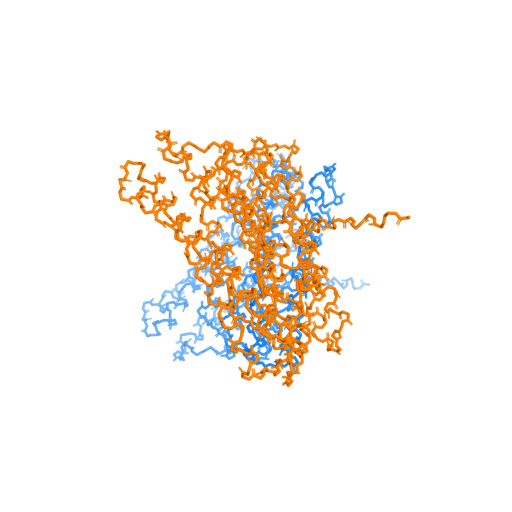515 O O . MET A 1 340 ? 4.285 47.469 10.016 1 53.19 340 MET A O 1
ATOM 2519 N N . ALA A 1 341 ? 5.039 48.094 12.047 1 44.19 341 ALA A N 1
ATOM 2520 C CA . ALA A 1 341 ? 4.484 49.438 11.906 1 44.19 341 ALA A CA 1
ATOM 2521 C C . ALA A 1 341 ? 5.367 50.312 11.016 1 44.19 341 ALA A C 1
ATOM 2523 O O . ALA A 1 341 ? 6.59 50.156 11.016 1 44.19 341 ALA A O 1
ATOM 2524 N N . MET B 1 1 ? 10.172 -26.828 -47.688 1 24.84 1 MET B N 1
ATOM 2525 C CA . MET B 1 1 ? 9.898 -25.516 -47.094 1 24.84 1 MET B CA 1
ATOM 2526 C C . MET B 1 1 ? 9.812 -25.641 -45.562 1 24.84 1 MET B C 1
ATOM 2528 O O . MET B 1 1 ? 8.922 -26.312 -45.031 1 24.84 1 MET B O 1
ATOM 2532 N N . SER B 1 2 ? 10.891 -25.734 -44.75 1 24.81 2 SER B N 1
ATOM 2533 C CA . SER B 1 2 ? 11.18 -26.234 -43.406 1 24.81 2 SER B CA 1
ATOM 2534 C C . SER B 1 2 ? 10.547 -25.344 -42.312 1 24.81 2 SER B C 1
ATOM 2536 O O . SER B 1 2 ? 10.789 -24.141 -42.281 1 24.81 2 SER B O 1
ATOM 2538 N N . SER B 1 3 ? 9.219 -25.5 -41.938 1 25.66 3 SER B N 1
ATOM 2539 C CA . SER B 1 3 ? 8.328 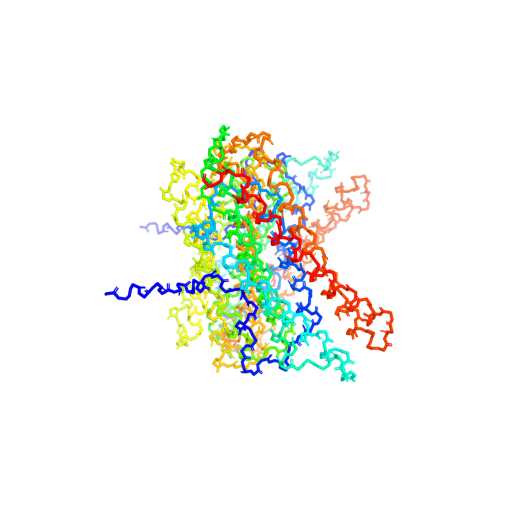-24.734 -41.062 1 25.66 3 SER B CA 1
ATOM 2540 C C . SER B 1 3 ? 8.945 -24.531 -39.688 1 25.66 3 SER B C 1
ATOM 2542 O O . SER B 1 3 ? 9.109 -25.484 -38.938 1 25.66 3 SER B O 1
ATOM 2544 N N . GLY B 1 4 ? 9.969 -23.688 -39.438 1 25.7 4 GLY B N 1
ATOM 2545 C CA . GLY B 1 4 ? 10.719 -23.266 -38.25 1 25.7 4 GLY B CA 1
ATOM 2546 C C . GLY B 1 4 ? 9.836 -22.828 -37.094 1 25.7 4 GLY B C 1
ATOM 2547 O O . GLY B 1 4 ? 9.234 -21.766 -37.156 1 25.7 4 GLY B O 1
ATOM 2548 N N . GLY B 1 5 ? 9.102 -23.688 -36.406 1 27.02 5 GLY B N 1
ATOM 2549 C CA . GLY B 1 5 ? 8.289 -23.516 -35.219 1 27.02 5 GLY B CA 1
ATOM 2550 C C . GLY B 1 5 ? 9 -22.766 -34.125 1 27.02 5 GLY B C 1
ATOM 2551 O O . GLY B 1 5 ? 9.875 -23.328 -33.438 1 27.02 5 GLY B O 1
ATOM 2552 N N . GLY B 1 6 ? 9.297 -21.484 -34.219 1 29.33 6 GLY B N 1
ATOM 2553 C CA . GLY B 1 6 ? 9.914 -20.625 -33.219 1 29.33 6 GLY B CA 1
ATOM 2554 C C . GLY B 1 6 ? 9.305 -20.766 -31.844 1 29.33 6 GLY B C 1
ATOM 2555 O O . GLY B 1 6 ? 8.078 -20.797 -31.703 1 29.33 6 GLY B O 1
ATOM 2556 N N . THR B 1 7 ? 9.961 -21.438 -30.969 1 30.55 7 THR B N 1
ATOM 2557 C CA . THR B 1 7 ? 9.68 -21.547 -29.547 1 30.55 7 THR B CA 1
ATOM 2558 C C . THR B 1 7 ? 9.352 -20.188 -28.953 1 30.55 7 THR B C 1
ATOM 2560 O O . THR B 1 7 ? 10.164 -19.266 -29.016 1 30.55 7 THR B O 1
ATOM 2563 N N . VAL B 1 8 ? 8.289 -19.641 -29.219 1 31.19 8 VAL B N 1
ATOM 2564 C CA . VAL B 1 8 ? 7.848 -18.469 -28.469 1 31.19 8 VAL B CA 1
ATOM 2565 C C . VAL B 1 8 ? 8.266 -18.594 -27 1 31.19 8 VAL B C 1
ATOM 2567 O O . VAL B 1 8 ? 7.754 -19.453 -26.281 1 31.19 8 VAL B O 1
ATOM 2570 N N . THR B 1 9 ? 9.477 -18.516 -26.734 1 34.59 9 THR B N 1
ATOM 2571 C CA . THR B 1 9 ? 9.875 -18.297 -25.344 1 34.59 9 THR B CA 1
ATOM 2572 C C . THR B 1 9 ? 9.031 -17.188 -24.703 1 34.59 9 THR B C 1
ATOM 2574 O O . THR B 1 9 ? 9.164 -16.016 -25.062 1 34.59 9 THR B O 1
ATOM 2577 N N . ASP B 1 10 ? 7.844 -17.344 -24.609 1 39.34 10 ASP B N 1
ATOM 2578 C CA . ASP B 1 10 ? 6.953 -16.391 -23.969 1 39.34 10 ASP B CA 1
ATOM 2579 C C . ASP B 1 10 ? 7.559 -15.867 -22.656 1 39.34 10 ASP B C 1
ATOM 2581 O O . ASP B 1 10 ? 7.637 -16.594 -21.672 1 39.34 10 ASP B O 1
ATOM 2585 N N . ASN B 1 11 ? 8.484 -15.102 -22.953 1 40.34 11 ASN B N 1
ATOM 2586 C CA . ASN B 1 11 ? 9.133 -14.367 -21.875 1 40.34 11 ASN B CA 1
ATOM 2587 C C . ASN B 1 11 ? 8.164 -14.086 -20.719 1 40.34 11 ASN B C 1
ATOM 2589 O O . ASN B 1 11 ? 8.586 -13.93 -19.578 1 40.34 11 ASN B O 1
ATOM 2593 N N . ARG B 1 12 ? 6.926 -14.016 -21.094 1 43.34 12 ARG B N 1
ATOM 2594 C CA . ARG B 1 12 ? 5.883 -13.789 -20.094 1 43.34 12 ARG B CA 1
ATOM 2595 C C . ARG B 1 12 ? 5.809 -14.953 -19.109 1 43.34 12 ARG B C 1
ATOM 2597 O O . ARG B 1 12 ? 5.078 -14.891 -18.125 1 43.34 12 ARG B O 1
ATOM 2604 N N . ARG B 1 13 ? 6.59 -15.992 -19.547 1 41.81 13 ARG B N 1
ATOM 2605 C CA . ARG B 1 13 ? 6.496 -17.219 -18.75 1 41.81 13 ARG B CA 1
ATOM 2606 C C . ARG B 1 13 ? 7.703 -17.359 -17.828 1 41.81 13 ARG B C 1
ATOM 2608 O O . ARG B 1 13 ? 7.832 -18.359 -17.109 1 41.81 13 ARG B O 1
ATOM 2615 N N . GLN B 1 14 ? 8.773 -16.594 -18.172 1 42.84 14 GLN B N 1
ATOM 2616 C CA . GLN B 1 14 ? 9.953 -16.844 -17.359 1 42.84 14 GLN B CA 1
ATOM 2617 C C . GLN B 1 14 ? 9.711 -16.469 -15.898 1 42.84 14 GLN B C 1
ATOM 2619 O O . GLN B 1 14 ? 9.094 -15.438 -15.609 1 42.84 14 GLN B O 1
ATOM 2624 N N . SER B 1 15 ? 9.75 -17.453 -15.117 1 44.81 15 SER B N 1
ATOM 2625 C CA . SER B 1 15 ? 9.711 -17.281 -13.664 1 44.81 15 SER B CA 1
ATOM 2626 C C . SER B 1 15 ? 10.664 -16.172 -13.219 1 44.81 15 SER B C 1
ATOM 2628 O O . SER B 1 15 ? 11.688 -15.93 -13.859 1 44.81 15 SER B O 1
ATOM 2630 N N . GLY B 1 16 ? 10.18 -15.172 -12.523 1 47 16 GLY B N 1
ATOM 2631 C CA . GLY B 1 16 ? 10.742 -13.984 -11.914 1 47 16 GLY B CA 1
ATOM 2632 C C . GLY B 1 16 ? 12.148 -14.203 -11.367 1 47 16 GLY B C 1
ATOM 2633 O O . GLY B 1 16 ? 12.828 -13.242 -10.992 1 47 16 GLY B O 1
ATOM 2634 N N . TYR B 1 17 ? 12.562 -15.539 -11.055 1 51.44 17 TYR B N 1
ATOM 2635 C CA . TYR B 1 17 ? 13.742 -15.68 -10.211 1 51.44 17 TYR B CA 1
ATOM 2636 C C . TYR B 1 17 ? 15.016 -15.492 -11.031 1 51.44 17 TYR B C 1
ATOM 2638 O O . TYR B 1 17 ? 16.016 -14.961 -10.531 1 51.44 17 TYR B O 1
ATOM 2646 N N . LEU B 1 18 ? 14.969 -15.922 -12.312 1 52.22 18 LEU B N 1
ATOM 2647 C CA . LEU B 1 18 ? 16.203 -16.125 -13.055 1 52.22 18 LEU B CA 1
ATOM 2648 C C . LEU B 1 18 ? 16.891 -14.781 -13.336 1 52.22 18 LEU B C 1
ATOM 2650 O O . LEU B 1 18 ? 18.094 -14.641 -13.148 1 52.22 18 LEU B O 1
ATOM 2654 N N . PRO B 1 19 ? 16.125 -13.961 -13.797 1 50.44 19 PRO B N 1
ATOM 2655 C CA . PRO B 1 19 ? 16.906 -12.758 -14.109 1 50.44 19 PRO B CA 1
ATOM 2656 C C . PRO B 1 19 ? 17.578 -12.156 -12.875 1 50.44 19 PRO B C 1
ATOM 2658 O O . PRO B 1 19 ? 18.578 -11.438 -13 1 50.44 19 PRO B O 1
ATOM 2661 N N . MET B 1 20 ? 16.969 -12.234 -11.734 1 51.47 20 MET B N 1
ATOM 2662 C CA . MET B 1 20 ? 17.625 -11.711 -10.539 1 51.47 20 MET B CA 1
ATOM 2663 C C . MET B 1 20 ? 19 -12.336 -10.344 1 51.47 20 MET B C 1
ATOM 2665 O O . MET B 1 20 ? 19.828 -11.812 -9.594 1 51.47 20 MET B O 1
ATOM 2669 N N . LEU B 1 21 ? 19.219 -13.555 -10.859 1 53.53 21 LEU B N 1
ATOM 2670 C CA . LEU B 1 21 ? 20.438 -14.336 -10.664 1 53.53 21 LEU B CA 1
ATOM 2671 C C . LEU B 1 21 ? 21.453 -14.039 -11.758 1 53.53 21 LEU B C 1
ATOM 2673 O O . LEU B 1 21 ? 22.469 -14.734 -11.875 1 53.53 21 LEU B O 1
ATOM 2677 N N . ALA B 1 22 ? 21.156 -13.023 -12.375 1 49.31 22 ALA B N 1
ATOM 2678 C CA . ALA B 1 22 ? 22.156 -12.695 -13.398 1 49.31 22 ALA B CA 1
ATOM 2679 C C . ALA B 1 22 ? 23.562 -12.688 -12.805 1 49.31 22 ALA B C 1
ATOM 2681 O O . ALA B 1 22 ? 23.734 -12.5 -11.602 1 49.31 22 ALA B O 1
ATOM 2682 N N . GLU B 1 23 ? 24.531 -13.023 -13.477 1 50.5 23 GLU B N 1
ATOM 2683 C CA . GLU B 1 23 ? 25.906 -13.43 -13.258 1 50.5 23 GLU B CA 1
ATOM 2684 C C . GLU B 1 23 ? 26.547 -12.617 -12.141 1 50.5 23 GLU B C 1
ATOM 2686 O O . GLU B 1 23 ? 27.422 -13.117 -11.414 1 50.5 23 GLU B O 1
ATOM 2691 N N . GLY B 1 24 ? 26.125 -11.469 -11.961 1 50.19 24 GLY B N 1
ATOM 2692 C CA . GLY B 1 24 ? 26.875 -10.672 -11 1 50.19 24 GLY B CA 1
ATOM 2693 C C . GLY B 1 24 ? 26.156 -10.5 -9.68 1 50.19 24 GLY B C 1
ATOM 2694 O O . GLY B 1 24 ? 26.734 -10.055 -8.695 1 50.19 24 GLY B O 1
ATOM 2695 N N . ALA B 1 25 ? 24.984 -10.914 -9.57 1 52.34 25 ALA B N 1
ATOM 2696 C CA . ALA B 1 25 ? 24.188 -10.578 -8.398 1 52.34 25 ALA B CA 1
ATOM 2697 C C . ALA B 1 25 ? 24.109 -11.758 -7.43 1 52.34 25 ALA B C 1
ATOM 2699 O O . ALA B 1 25 ? 23.422 -11.688 -6.406 1 52.34 25 ALA B O 1
ATOM 2700 N N . HIS B 1 26 ? 24.969 -12.812 -7.691 1 56.88 26 HIS B N 1
ATOM 2701 C CA . HIS B 1 26 ? 24.844 -14.062 -6.957 1 56.88 26 HIS B CA 1
ATOM 2702 C C . HIS B 1 26 ? 25.391 -13.93 -5.539 1 56.88 26 HIS B C 1
ATOM 2704 O O . HIS B 1 26 ? 24.922 -14.602 -4.621 1 56.88 26 HIS B O 1
ATOM 2710 N N . GLN B 1 27 ? 26.391 -13.102 -5.504 1 56.94 27 GLN B N 1
ATOM 2711 C CA . GLN B 1 27 ? 27.094 -13.094 -4.23 1 56.94 27 GLN B CA 1
ATOM 2712 C C . GLN B 1 27 ? 26.188 -12.57 -3.109 1 56.94 27 GLN B C 1
ATOM 2714 O O . GLN B 1 27 ? 26.422 -12.859 -1.934 1 56.94 27 GLN B O 1
ATOM 2719 N N . ASP B 1 28 ? 25.125 -12.008 -3.537 1 61.97 28 ASP B N 1
ATOM 2720 C CA . ASP B 1 28 ? 24.375 -11.352 -2.467 1 61.97 28 ASP B CA 1
ATOM 2721 C C . ASP B 1 28 ? 22.969 -11.953 -2.332 1 61.97 28 ASP B C 1
ATOM 2723 O O . ASP B 1 28 ? 22.109 -11.383 -1.661 1 61.97 28 ASP B O 1
ATOM 2727 N N . VAL B 1 29 ? 23 -13.234 -2.832 1 72.56 29 VAL B N 1
ATOM 2728 C CA . VAL B 1 29 ? 21.656 -13.797 -2.773 1 72.56 29 VAL B CA 1
ATOM 2729 C C . VAL B 1 29 ? 21.484 -14.609 -1.487 1 72.56 29 VAL B C 1
ATOM 2731 O O . VAL B 1 29 ? 22.359 -15.391 -1.122 1 72.56 29 VAL B O 1
ATOM 2734 N N . ASP B 1 30 ? 20.438 -14.391 -0.786 1 79.44 30 ASP B N 1
ATOM 2735 C CA . ASP B 1 30 ? 20.062 -15.172 0.389 1 79.44 30 ASP B CA 1
ATOM 2736 C C . ASP B 1 30 ? 19.453 -16.516 -0.013 1 79.44 30 ASP B C 1
ATOM 2738 O O . ASP B 1 30 ? 18.312 -16.578 -0.465 1 79.44 30 ASP B O 1
ATOM 2742 N N . LEU B 1 31 ? 20.281 -17.547 0.259 1 84.5 31 LEU B N 1
ATOM 2743 C CA . LEU B 1 31 ? 19.891 -18.891 -0.171 1 84.5 31 LEU B CA 1
ATOM 2744 C C . LEU B 1 31 ? 18.641 -19.344 0.552 1 84.5 31 LEU B C 1
ATOM 2746 O O . LEU B 1 31 ? 17.812 -20.062 -0.021 1 84.5 31 LEU B O 1
ATOM 2750 N N . ALA B 1 32 ? 18.531 -19.016 1.792 1 87.56 32 ALA B N 1
ATOM 2751 C CA . ALA B 1 32 ? 17.328 -19.391 2.545 1 87.56 32 ALA B CA 1
ATOM 2752 C C . ALA B 1 32 ? 16.078 -18.734 1.952 1 87.56 32 ALA B C 1
ATOM 2754 O O . ALA B 1 32 ? 15.031 -19.359 1.868 1 87.56 32 ALA B O 1
ATOM 2755 N N . LEU B 1 33 ? 16.266 -17.516 1.546 1 86.38 33 LEU B N 1
ATOM 2756 C CA . LEU B 1 33 ? 15.164 -16.812 0.896 1 86.38 33 LEU B CA 1
ATOM 2757 C C . LEU B 1 33 ? 14.82 -17.453 -0.443 1 86.38 33 LEU B C 1
ATOM 2759 O O . LEU B 1 33 ? 13.648 -17.594 -0.787 1 86.38 33 LEU B O 1
ATOM 2763 N N . LEU B 1 34 ? 15.836 -17.797 -1.1 1 87.56 34 LEU B N 1
ATOM 2764 C CA . LEU B 1 34 ? 15.633 -18.438 -2.391 1 87.56 34 LEU B CA 1
ATOM 2765 C C . LEU B 1 34 ? 14.875 -19.75 -2.229 1 87.56 34 LEU B C 1
ATOM 2767 O O . LEU B 1 34 ? 13.953 -20.047 -2.994 1 87.56 34 LEU B O 1
ATOM 2771 N N . ALA B 1 35 ? 15.25 -20.484 -1.273 1 91.31 35 ALA B N 1
ATOM 2772 C CA . ALA B 1 35 ? 14.578 -21.75 -0.999 1 91.31 35 ALA B CA 1
ATOM 2773 C C . ALA B 1 35 ? 13.133 -21.516 -0.561 1 91.31 35 ALA B C 1
ATOM 2775 O O . ALA B 1 35 ? 12.234 -22.25 -0.972 1 91.31 35 ALA B O 1
ATOM 2776 N N . SER B 1 36 ? 12.93 -20.547 0.23 1 92.62 36 SER B N 1
ATOM 2777 C CA . SER B 1 36 ? 11.578 -20.203 0.666 1 92.62 36 SER B CA 1
ATOM 2778 C C . SER B 1 36 ? 10.711 -19.797 -0.517 1 92.62 36 SER B C 1
ATOM 2780 O O . SER B 1 36 ? 9.539 -20.172 -0.591 1 92.62 36 SER B O 1
ATOM 2782 N N . ASN B 1 37 ? 11.273 -19.047 -1.331 1 91.31 37 ASN B N 1
ATOM 2783 C CA . ASN B 1 37 ? 10.547 -18.609 -2.518 1 91.31 37 ASN B CA 1
ATOM 2784 C C . ASN B 1 37 ? 10.211 -19.781 -3.438 1 91.31 37 ASN B C 1
ATOM 2786 O O . ASN B 1 37 ? 9.148 -19.797 -4.059 1 91.31 37 ASN B O 1
ATOM 2790 N N . ALA B 1 38 ? 11.094 -20.672 -3.559 1 93.5 38 ALA B N 1
ATOM 2791 C CA . ALA B 1 38 ? 10.828 -21.875 -4.336 1 93.5 38 ALA B CA 1
ATOM 2792 C C . ALA B 1 38 ? 9.633 -22.641 -3.77 1 93.5 38 ALA B C 1
ATOM 2794 O O . ALA B 1 38 ? 8.766 -23.094 -4.52 1 93.5 38 ALA B O 1
ATOM 2795 N N . GLN B 1 39 ? 9.594 -22.734 -2.469 1 94.69 39 GLN B N 1
ATOM 2796 C CA . GLN B 1 39 ? 8.461 -23.391 -1.812 1 94.69 39 GLN B CA 1
ATOM 2797 C C . GLN B 1 39 ? 7.156 -22.656 -2.119 1 94.69 39 GLN B C 1
ATOM 2799 O O . GLN B 1 39 ? 6.152 -23.297 -2.455 1 94.69 39 GLN B O 1
ATOM 2804 N N . SER B 1 40 ? 7.242 -21.391 -2.002 1 93.69 40 SER B N 1
ATOM 2805 C CA . SER B 1 40 ? 6.051 -20.578 -2.256 1 93.69 40 SER B CA 1
ATOM 2806 C C . SER B 1 40 ? 5.578 -20.734 -3.695 1 93.69 40 SER B C 1
ATOM 2808 O O . SER B 1 40 ? 4.371 -20.797 -3.955 1 93.69 40 SER B O 1
ATOM 2810 N N . SER B 1 41 ? 6.484 -20.797 -4.57 1 93.44 41 SER B N 1
ATOM 2811 C CA . SER B 1 41 ? 6.148 -20.953 -5.98 1 93.44 41 SER B CA 1
ATOM 2812 C C . SER B 1 41 ? 5.504 -22.312 -6.238 1 93.44 41 SER B C 1
ATOM 2814 O O . SER B 1 41 ? 4.52 -22.406 -6.977 1 93.44 41 SER B O 1
ATOM 2816 N N . ALA B 1 42 ? 6.062 -23.281 -5.648 1 94.06 42 ALA B N 1
ATOM 2817 C CA . ALA B 1 42 ? 5.504 -24.625 -5.781 1 94.06 42 ALA B CA 1
ATOM 2818 C C . ALA B 1 42 ? 4.078 -24.688 -5.238 1 94.06 42 ALA B C 1
ATOM 2820 O O . ALA B 1 42 ? 3.186 -25.234 -5.887 1 94.06 42 ALA B O 1
ATOM 2821 N N . GLN B 1 43 ? 3.932 -24.094 -4.148 1 93.31 43 GLN B N 1
ATOM 2822 C CA . GLN B 1 43 ? 2.617 -24.094 -3.516 1 93.31 43 GLN B CA 1
ATOM 2823 C C . GLN B 1 43 ? 1.601 -23.344 -4.367 1 93.31 43 GLN B C 1
ATOM 2825 O O . GLN B 1 43 ? 0.457 -23.781 -4.512 1 93.31 43 GLN B O 1
ATOM 2830 N N . MET B 1 44 ? 2.02 -22.281 -4.82 1 92.5 44 MET B N 1
ATOM 2831 C CA . MET B 1 44 ? 1.15 -21.5 -5.703 1 92.5 44 MET B CA 1
ATOM 2832 C C . MET B 1 44 ? 0.746 -22.328 -6.922 1 92.5 44 MET B C 1
ATOM 2834 O O . MET B 1 44 ? -0.423 -22.344 -7.312 1 92.5 44 MET B O 1
ATOM 2838 N N . GLY B 1 45 ? 1.707 -23 -7.504 1 93 45 GLY B N 1
ATOM 2839 C CA . GLY B 1 45 ? 1.415 -23.844 -8.648 1 93 45 GLY B CA 1
ATOM 2840 C C . GLY B 1 45 ? 0.422 -24.953 -8.336 1 93 45 GLY B C 1
ATOM 2841 O O . GLY B 1 45 ? -0.488 -25.219 -9.125 1 93 45 GLY B O 1
ATOM 2842 N N . LEU B 1 46 ? 0.561 -25.531 -7.195 1 93.62 46 LEU B N 1
ATOM 2843 C CA . LEU B 1 46 ? -0.342 -26.578 -6.754 1 93.62 46 LEU B CA 1
ATOM 2844 C C . LEU B 1 46 ? -1.772 -26.062 -6.645 1 93.62 46 LEU B C 1
ATOM 2846 O O . LEU B 1 46 ? -2.695 -26.656 -7.219 1 93.62 46 LEU B O 1
ATOM 2850 N N . GLU B 1 47 ? -1.914 -25.016 -6.035 1 92.56 47 GLU B N 1
ATOM 2851 C CA . GLU B 1 47 ? -3.236 -24.484 -5.734 1 92.56 47 GLU B CA 1
ATOM 2852 C C . GLU B 1 47 ? -3.904 -23.922 -6.992 1 92.56 47 GLU B C 1
ATOM 2854 O O . GLU B 1 47 ? -5.113 -24.094 -7.18 1 92.56 47 GLU B O 1
ATOM 2859 N N . ALA B 1 48 ? -3.102 -23.375 -7.828 1 91.19 48 ALA B N 1
ATOM 2860 C CA . ALA B 1 48 ? -3.672 -22.656 -8.969 1 91.19 48 ALA B CA 1
ATOM 2861 C C . ALA B 1 48 ? -3.859 -23.594 -10.156 1 91.19 48 ALA B C 1
ATOM 2863 O O . ALA B 1 48 ? -4.715 -23.359 -11.016 1 91.19 48 ALA B O 1
ATOM 2864 N N . LEU B 1 49 ? -3.141 -24.688 -10.156 1 91.75 49 LEU B N 1
ATOM 2865 C CA . LEU B 1 49 ? -3.096 -25.438 -11.406 1 91.75 49 LEU B CA 1
ATOM 2866 C C . LEU B 1 49 ? -3.625 -26.859 -11.211 1 91.75 49 LEU B C 1
ATOM 2868 O O . LEU B 1 49 ? -4.141 -27.469 -12.156 1 91.75 49 LEU B O 1
ATOM 2872 N N . LEU B 1 50 ? -3.553 -27.359 -10.023 1 90.38 50 LEU B N 1
ATOM 2873 C CA . LEU B 1 50 ? -3.844 -28.781 -9.867 1 90.38 50 LEU B CA 1
ATOM 2874 C C . LEU B 1 50 ? -5.117 -29 -9.055 1 90.38 50 LEU B C 1
ATOM 2876 O O . LEU B 1 50 ? -5.785 -30.031 -9.195 1 90.38 50 LEU B O 1
ATOM 2880 N N . LEU B 1 51 ? -5.402 -28.094 -8.227 1 85.88 51 LEU B N 1
ATOM 2881 C CA . LEU B 1 51 ? -6.508 -28.312 -7.301 1 85.88 51 LEU B CA 1
ATOM 2882 C C . LEU B 1 51 ? -7.805 -27.734 -7.852 1 85.88 51 LEU B C 1
ATOM 2884 O O . LEU B 1 51 ? -8.875 -27.922 -7.27 1 85.88 51 LEU B O 1
ATOM 2888 N N . ARG B 1 52 ? -7.676 -27.062 -8.938 1 77.38 52 ARG B N 1
ATOM 2889 C CA . ARG B 1 52 ? -8.852 -26.484 -9.57 1 77.38 52 ARG B CA 1
ATOM 2890 C C . ARG B 1 52 ? -8.891 -26.812 -11.055 1 77.38 52 ARG B C 1
ATOM 2892 O O . ARG B 1 52 ? -7.855 -26.797 -11.727 1 77.38 52 ARG B O 1
ATOM 2899 N N . ASP B 1 53 ? -10.172 -27.172 -11.445 1 81.75 53 ASP B N 1
ATOM 2900 C CA . ASP B 1 53 ? -10.328 -27.375 -12.883 1 81.75 53 ASP B CA 1
ATOM 2901 C C . ASP B 1 53 ? -10.242 -26.062 -13.641 1 81.75 53 ASP B C 1
ATOM 2903 O O . ASP B 1 53 ? -10.945 -25.094 -13.312 1 81.75 53 ASP B O 1
ATOM 2907 N N . ARG B 1 54 ? -9.406 -26.141 -14.578 1 85.69 54 ARG B N 1
ATOM 2908 C CA . ARG B 1 54 ? -9.195 -24.906 -15.344 1 85.69 54 ARG B CA 1
ATOM 2909 C C . ARG B 1 54 ? -10.273 -24.734 -16.406 1 85.69 54 ARG B C 1
ATOM 2911 O O . ARG B 1 54 ? -10.812 -25.719 -16.922 1 85.69 54 ARG B O 1
ATOM 2918 N N . ASP B 1 55 ? -10.461 -23.484 -16.766 1 85.31 55 ASP B N 1
ATOM 2919 C CA . ASP B 1 55 ? -11.461 -23.188 -17.781 1 85.31 55 ASP B CA 1
ATOM 2920 C C . ASP B 1 55 ? -10.797 -22.828 -19.109 1 85.31 55 ASP B C 1
ATOM 2922 O O . ASP B 1 55 ? -11.484 -22.562 -20.094 1 85.31 55 ASP B O 1
ATOM 2926 N N . SER B 1 56 ? -9.469 -22.812 -19.109 1 84.31 56 SER B N 1
ATOM 2927 C CA . SER B 1 56 ? -8.703 -22.531 -20.312 1 84.31 56 SER B CA 1
ATOM 2928 C C . SER B 1 56 ? -7.305 -23.141 -20.25 1 84.31 56 SER B C 1
ATOM 2930 O O . SER B 1 56 ? -6.746 -23.297 -19.156 1 84.31 56 SER B O 1
ATOM 2932 N N . PRO B 1 57 ? -6.895 -23.469 -21.391 1 87.06 57 PRO B N 1
ATOM 2933 C CA . PRO B 1 57 ? -5.516 -23.953 -21.359 1 87.06 57 PRO B CA 1
ATOM 2934 C C . PRO B 1 57 ? -4.496 -22.859 -21.062 1 87.06 57 PRO B C 1
ATOM 2936 O O . PRO B 1 57 ? -4.793 -21.672 -21.234 1 87.06 57 PRO B O 1
ATOM 2939 N N . ILE B 1 58 ? -3.391 -23.234 -20.672 1 88.06 58 ILE B N 1
ATOM 2940 C CA . ILE B 1 58 ? -2.33 -22.281 -20.375 1 88.06 58 ILE B CA 1
ATOM 2941 C C . ILE B 1 58 ? -1.53 -21.984 -21.641 1 88.06 58 ILE B C 1
ATOM 2943 O O . ILE B 1 58 ? -1.365 -20.828 -22.016 1 88.06 58 ILE B O 1
ATOM 2947 N N . SER B 1 59 ? -1.066 -22.938 -22.312 1 82.75 59 SER B N 1
ATOM 2948 C CA . SER B 1 59 ? -0.218 -22.766 -23.484 1 82.75 59 SER B CA 1
ATOM 2949 C C . SER B 1 59 ? -0.959 -23.141 -24.766 1 82.75 59 SER B C 1
ATOM 2951 O O . SER B 1 59 ? -0.55 -22.766 -25.859 1 82.75 59 SER B O 1
ATOM 2953 N N . GLY B 1 60 ? -2.006 -23.906 -24.719 1 81.25 60 GLY B N 1
ATOM 2954 C CA . GLY B 1 60 ? -2.73 -24.344 -25.906 1 81.25 60 GLY B CA 1
ATOM 2955 C C . GLY B 1 60 ? -1.988 -25.406 -26.688 1 81.25 60 GLY B C 1
ATOM 2956 O O . GLY B 1 60 ? -2.283 -25.625 -27.875 1 81.25 60 GLY B O 1
ATOM 2957 N N . MET B 1 61 ? -1.125 -26.047 -26.062 1 86.31 61 MET B N 1
ATOM 2958 C CA . MET B 1 61 ? -0.362 -27.109 -26.703 1 86.31 61 MET B CA 1
ATOM 2959 C C . MET B 1 61 ? -1.237 -28.328 -26.953 1 86.31 61 MET B C 1
ATOM 2961 O O . MET B 1 61 ? -2.217 -28.547 -26.234 1 86.31 61 MET B O 1
ATOM 2965 N N . SER B 1 62 ? -0.847 -29.094 -28.047 1 88.5 62 SER B N 1
ATOM 2966 C CA . SER B 1 62 ? -1.479 -30.391 -28.266 1 88.5 62 SER B CA 1
ATOM 2967 C C . SER B 1 62 ? -1.059 -31.406 -27.203 1 88.5 62 SER B C 1
ATOM 2969 O O . SER B 1 62 ? -0.103 -31.172 -26.469 1 88.5 62 SER B O 1
ATOM 2971 N N . PHE B 1 63 ? -1.751 -32.469 -27.188 1 87.81 63 PHE B N 1
ATOM 2972 C CA . PHE B 1 63 ? -1.436 -33.5 -26.203 1 87.81 63 PHE B CA 1
ATOM 2973 C C . PHE B 1 63 ? -0.021 -34.031 -26.406 1 87.81 63 PHE B C 1
ATOM 2975 O O . PHE B 1 63 ? 0.733 -34.188 -25.453 1 87.81 63 PHE B O 1
ATOM 2982 N N . THR B 1 64 ? 0.34 -34.25 -27.641 1 89.31 64 THR B N 1
ATOM 2983 C CA . THR B 1 64 ? 1.668 -34.781 -27.953 1 89.31 64 THR B CA 1
ATOM 2984 C C . THR B 1 64 ? 2.746 -33.781 -27.562 1 89.31 64 THR B C 1
ATOM 2986 O O . THR B 1 64 ? 3.793 -34.156 -27.031 1 89.31 64 THR B O 1
ATOM 2989 N N . ALA B 1 65 ? 2.471 -32.562 -27.797 1 92.44 65 ALA B N 1
ATOM 2990 C CA . ALA B 1 65 ? 3.41 -31.5 -27.406 1 92.44 65 ALA B CA 1
ATOM 2991 C C . ALA B 1 65 ? 3.545 -31.438 -25.891 1 92.44 65 ALA B C 1
ATOM 2993 O O . ALA B 1 65 ? 4.633 -31.172 -25.375 1 92.44 65 ALA B O 1
ATOM 2994 N N . CYS B 1 66 ? 2.455 -31.656 -25.234 1 93.56 66 CYS B N 1
ATOM 2995 C CA . CYS B 1 66 ? 2.473 -31.656 -23.766 1 93.56 66 CYS B CA 1
ATOM 2996 C C . CYS B 1 66 ? 3.297 -32.812 -23.25 1 93.56 66 CYS B C 1
ATOM 2998 O O . CYS B 1 66 ? 4.035 -32.688 -22.266 1 93.56 66 CYS B O 1
ATOM 3000 N N . GLN B 1 67 ? 3.164 -33.906 -23.906 1 91.38 67 GLN B N 1
ATOM 3001 C CA . GLN B 1 67 ? 3.945 -35.062 -23.484 1 91.38 67 GLN B CA 1
ATOM 3002 C C . GLN B 1 67 ? 5.441 -34.812 -23.656 1 91.38 67 GLN B C 1
ATOM 3004 O O . GLN B 1 67 ? 6.238 -35.188 -22.797 1 91.38 67 GLN B O 1
ATOM 3009 N N . ASP B 1 68 ? 5.766 -34.219 -24.734 1 93.81 68 ASP B N 1
ATOM 3010 C CA . ASP B 1 68 ? 7.164 -33.875 -24.969 1 93.81 68 ASP B CA 1
ATOM 3011 C C . ASP B 1 68 ? 7.68 -32.906 -23.922 1 93.81 68 ASP B C 1
ATOM 3013 O O . ASP B 1 68 ? 8.789 -33.062 -23.406 1 93.81 68 ASP B O 1
ATOM 3017 N N . ALA B 1 69 ? 6.867 -31.922 -23.672 1 94.31 69 ALA B N 1
ATOM 3018 C CA . ALA B 1 69 ? 7.238 -30.922 -22.688 1 94.31 69 ALA B CA 1
ATOM 3019 C C . ALA B 1 69 ? 7.387 -31.547 -21.297 1 94.31 69 ALA B C 1
ATOM 3021 O O . ALA B 1 69 ? 8.281 -31.172 -20.531 1 94.31 69 ALA B O 1
ATOM 3022 N N . LEU B 1 70 ? 6.48 -32.438 -20.984 1 95.5 70 LEU B N 1
ATOM 3023 C CA . LEU B 1 70 ? 6.531 -33.156 -19.703 1 95.5 70 LEU B CA 1
ATOM 3024 C C . LEU B 1 70 ? 7.836 -33.906 -19.562 1 95.5 70 LEU B C 1
ATOM 3026 O O . LEU B 1 70 ? 8.5 -33.844 -18.516 1 95.5 70 LEU B O 1
ATOM 3030 N N . THR B 1 71 ? 8.18 -34.594 -20.562 1 94.62 71 THR B N 1
ATOM 3031 C CA . THR B 1 71 ? 9.398 -35.406 -20.547 1 94.62 71 THR B CA 1
ATOM 3032 C C . THR B 1 71 ? 10.633 -34.5 -20.438 1 94.62 71 THR B C 1
ATOM 3034 O O . THR B 1 71 ? 11.516 -34.75 -19.625 1 94.62 71 THR B O 1
ATOM 3037 N N . ALA B 1 72 ? 10.656 -33.5 -21.234 1 95.19 72 ALA B N 1
ATOM 3038 C CA . ALA B 1 72 ? 11.797 -32.594 -21.266 1 95.19 72 ALA B CA 1
ATOM 3039 C C . ALA B 1 72 ? 11.984 -31.891 -19.922 1 95.19 72 ALA B C 1
ATOM 3041 O O . ALA B 1 72 ? 13.086 -31.844 -19.375 1 95.19 72 ALA B O 1
ATOM 3042 N N . ASN B 1 73 ? 10.898 -31.375 -19.391 1 94.94 73 ASN B N 1
ATOM 3043 C CA . ASN B 1 73 ? 10.984 -30.641 -18.125 1 94.94 73 ASN B CA 1
ATOM 3044 C C . ASN B 1 73 ? 11.258 -31.562 -16.953 1 94.94 73 ASN B C 1
ATOM 3046 O O . ASN B 1 73 ? 11.906 -31.172 -15.977 1 94.94 73 ASN B O 1
ATOM 3050 N N . SER B 1 74 ? 10.75 -32.781 -17 1 96.5 74 SER B N 1
ATOM 3051 C CA . SER B 1 74 ? 11.055 -33.75 -15.969 1 96.5 74 SER B CA 1
ATOM 3052 C C . SER B 1 74 ? 12.555 -34.031 -15.898 1 96.5 74 SER B C 1
ATOM 3054 O O . SER B 1 74 ? 13.133 -34.094 -14.812 1 96.5 74 SER B O 1
ATOM 3056 N N . LYS B 1 75 ? 13.156 -34.188 -17.062 1 96.62 75 LYS B N 1
ATOM 3057 C CA . LYS B 1 75 ? 14.594 -34.438 -17.125 1 96.62 75 LYS B CA 1
ATOM 3058 C C . LYS B 1 75 ? 15.383 -33.25 -16.562 1 96.62 75 LYS B C 1
ATOM 3060 O O . LYS B 1 75 ? 16.328 -33.438 -15.797 1 96.62 75 LYS B O 1
ATOM 3065 N N . LYS B 1 76 ? 15 -32.156 -16.953 1 96 76 LYS B N 1
ATOM 3066 C CA . LYS B 1 76 ? 15.695 -30.938 -16.516 1 96 76 LYS B CA 1
ATOM 3067 C C . LYS B 1 76 ? 15.539 -30.75 -15 1 96 76 LYS B C 1
ATOM 3069 O O . LYS B 1 76 ? 16.5 -30.359 -14.32 1 96 76 LYS B O 1
ATOM 3074 N N . LEU B 1 77 ? 14.344 -30.938 -14.484 1 96.94 77 LEU B N 1
ATOM 3075 C CA . LEU B 1 77 ? 14.117 -30.797 -13.055 1 96.94 77 LEU B CA 1
ATOM 3076 C C . LEU B 1 77 ? 14.969 -31.797 -12.273 1 96.94 77 LEU B C 1
ATOM 3078 O O . LEU B 1 77 ? 15.609 -31.422 -11.281 1 96.94 77 LEU B O 1
ATOM 3082 N N . THR B 1 78 ? 14.984 -33.031 -12.75 1 97.31 78 THR B N 1
ATOM 3083 C CA . THR B 1 78 ? 15.781 -34.062 -12.102 1 97.31 78 THR B CA 1
ATOM 3084 C C . THR B 1 78 ? 17.25 -33.656 -12.078 1 97.31 78 THR B C 1
ATOM 3086 O O . THR B 1 78 ? 17.938 -33.812 -11.062 1 97.31 78 THR B O 1
ATOM 3089 N N . ALA B 1 79 ? 17.719 -33.156 -13.211 1 97.06 79 ALA B N 1
ATOM 3090 C CA . ALA B 1 79 ? 19.109 -32.75 -13.312 1 97.06 79 ALA B CA 1
ATOM 3091 C C . ALA B 1 79 ? 19.422 -31.609 -12.344 1 97.06 79 ALA B C 1
ATOM 3093 O O . ALA B 1 79 ? 20.469 -31.609 -11.695 1 97.06 79 ALA B O 1
ATOM 3094 N N . CYS B 1 80 ? 18.547 -30.688 -12.242 1 95.5 80 CYS B N 1
ATOM 3095 C CA . CYS B 1 80 ? 18.75 -29.531 -11.367 1 95.5 80 CYS B CA 1
ATOM 3096 C C . CYS B 1 80 ? 18.734 -29.953 -9.906 1 95.5 80 CYS B C 1
ATOM 3098 O O . CYS B 1 80 ? 19.578 -29.547 -9.117 1 95.5 80 CYS B O 1
ATOM 3100 N N . ILE B 1 81 ? 17.797 -30.75 -9.492 1 96.94 81 ILE B N 1
ATOM 3101 C CA . ILE B 1 81 ? 17.656 -31.203 -8.117 1 96.94 81 ILE B CA 1
ATOM 3102 C C . ILE B 1 81 ? 18.875 -32.031 -7.715 1 96.94 81 ILE B C 1
ATOM 3104 O O . ILE B 1 81 ? 19.406 -31.859 -6.609 1 96.94 81 ILE B O 1
ATOM 3108 N N . LYS B 1 82 ? 19.297 -32.844 -8.664 1 96.38 82 LYS B N 1
ATOM 3109 C CA . LYS B 1 82 ? 20.5 -33.625 -8.406 1 96.38 82 LYS B CA 1
ATOM 3110 C C . LYS B 1 82 ? 21.719 -32.719 -8.219 1 96.38 82 LYS B C 1
ATOM 3112 O O . LYS B 1 82 ? 22.547 -32.938 -7.336 1 96.38 82 LYS B O 1
ATOM 3117 N N . SER B 1 83 ? 21.828 -31.781 -9.062 1 94.69 83 SER B N 1
ATOM 3118 C CA . SER B 1 83 ? 22.938 -30.844 -8.969 1 94.69 83 SER B CA 1
ATOM 3119 C C . SER B 1 83 ? 22.938 -30.109 -7.629 1 94.69 83 SER B C 1
ATOM 3121 O O . SER B 1 83 ? 23.984 -29.938 -7 1 94.69 83 SER B O 1
ATOM 3123 N N . VAL B 1 84 ? 21.781 -29.656 -7.164 1 93.75 84 VAL B N 1
ATOM 3124 C CA . VAL B 1 84 ? 21.656 -28.984 -5.867 1 93.75 84 VAL B CA 1
ATOM 3125 C C . VAL B 1 84 ? 22.078 -29.938 -4.754 1 93.75 84 VAL B C 1
ATOM 3127 O O . VAL B 1 84 ? 22.859 -29.578 -3.877 1 93.75 84 VAL B O 1
ATOM 3130 N N . HIS B 1 85 ? 21.547 -31.125 -4.832 1 94.38 85 HIS B N 1
ATOM 3131 C CA . HIS B 1 85 ? 21.875 -32.156 -3.855 1 94.38 85 HIS B CA 1
ATOM 3132 C C . HIS B 1 85 ? 23.375 -32.406 -3.779 1 94.38 85 HIS B C 1
ATOM 3134 O O . HIS B 1 85 ? 23.969 -32.344 -2.697 1 94.38 85 HIS B O 1
ATOM 3140 N N . ASP B 1 86 ? 24 -32.594 -4.926 1 92.81 86 ASP B N 1
ATOM 3141 C CA . ASP B 1 86 ? 25.422 -32.906 -4.977 1 92.81 86 ASP B CA 1
ATOM 3142 C C . ASP B 1 86 ? 26.266 -31.766 -4.418 1 92.81 86 ASP B C 1
ATOM 3144 O O . ASP B 1 86 ? 27.234 -32 -3.701 1 92.81 86 ASP B O 1
ATOM 3148 N N . THR B 1 87 ? 25.891 -30.578 -4.719 1 90.5 87 THR B N 1
ATOM 3149 C CA . THR B 1 87 ? 26.609 -29.406 -4.234 1 90.5 87 THR B CA 1
ATOM 3150 C C . THR B 1 87 ? 26.516 -29.312 -2.715 1 90.5 87 THR B C 1
ATOM 3152 O O . THR B 1 87 ? 27.516 -28.984 -2.053 1 90.5 87 THR B O 1
ATOM 3155 N N . LEU B 1 88 ? 25.422 -29.547 -2.172 1 90.31 88 LEU B N 1
ATOM 3156 C CA . LEU B 1 88 ? 25.203 -29.391 -0.735 1 90.31 88 LEU B CA 1
ATOM 3157 C C . LEU B 1 88 ? 25.828 -30.562 0.032 1 90.31 88 LEU B C 1
ATOM 3159 O O . LEU B 1 88 ? 26.172 -30.422 1.211 1 90.31 88 LEU B O 1
ATOM 3163 N N . MET B 1 89 ? 26 -31.688 -0.673 1 88.88 89 MET B N 1
ATOM 3164 C CA . MET B 1 89 ? 26.562 -32.875 -0.03 1 88.88 89 MET B CA 1
ATOM 3165 C C . MET B 1 89 ? 28.094 -32.844 -0.071 1 88.88 89 MET B C 1
ATOM 3167 O O . MET B 1 89 ? 28.75 -33.469 0.748 1 88.88 89 MET B O 1
ATOM 3171 N N . GLU B 1 90 ? 28.719 -32.219 -1.128 1 78.12 90 GLU B N 1
ATOM 3172 C CA . GLU B 1 90 ? 30.172 -32.188 -1.311 1 78.12 90 GLU B CA 1
ATOM 3173 C C . GLU B 1 90 ? 30.844 -31.422 -0.193 1 78.12 90 GLU B C 1
ATOM 3175 O O . GLU B 1 90 ? 32.062 -31.375 -0.118 1 78.12 90 GLU B O 1
ATOM 3180 N N . GLY B 1 91 ? 30.266 -31.328 0.928 1 64.38 91 GLY B N 1
ATOM 3181 C CA . GLY B 1 91 ? 30.969 -30.891 2.129 1 64.38 91 GLY B CA 1
ATOM 3182 C C . GLY B 1 91 ? 31.344 -29.422 2.107 1 64.38 91 GLY B C 1
ATOM 3183 O O . GLY B 1 91 ? 31.984 -28.938 3.031 1 64.38 91 GLY B O 1
ATOM 3184 N N . SER B 1 92 ? 31.219 -28.844 0.985 1 59.5 92 SER B N 1
ATOM 3185 C CA . SER B 1 92 ? 31.5 -27.422 1.054 1 59.5 92 SER B CA 1
ATOM 3186 C C . SER B 1 92 ? 30.469 -26.688 1.884 1 59.5 92 SER B C 1
ATOM 3188 O O . SER B 1 92 ? 29.375 -27.203 2.141 1 59.5 92 SER B O 1
ATOM 3190 N N . ASP B 1 93 ? 30.922 -25.641 2.564 1 66.12 93 ASP B N 1
ATOM 3191 C CA . ASP B 1 93 ? 30.078 -24.781 3.385 1 66.12 93 ASP B CA 1
ATOM 3192 C C . ASP B 1 93 ? 28.797 -24.406 2.646 1 66.12 93 ASP B C 1
ATOM 3194 O O . ASP B 1 93 ? 28.828 -23.656 1.675 1 66.12 93 ASP B O 1
ATOM 3198 N N . PRO B 1 94 ? 27.719 -25.125 2.949 1 65.5 94 PRO B N 1
ATOM 3199 C CA . PRO B 1 94 ? 26.453 -24.906 2.252 1 65.5 94 PRO B CA 1
ATOM 3200 C C . PRO B 1 94 ? 25.969 -23.453 2.35 1 65.5 94 PRO B C 1
ATOM 3202 O O . PRO B 1 94 ? 25.109 -23.031 1.578 1 65.5 94 PRO B O 1
ATOM 3205 N N . THR B 1 95 ? 26.578 -22.797 3.258 1 66.19 95 THR B N 1
ATOM 3206 C CA . THR B 1 95 ? 26.125 -21.438 3.486 1 66.19 95 THR B CA 1
ATOM 3207 C C . THR B 1 95 ? 26.719 -20.484 2.445 1 66.19 95 THR B C 1
ATOM 3209 O O . THR B 1 95 ? 26.25 -19.359 2.291 1 66.19 95 THR B O 1
ATOM 3212 N N . LYS B 1 96 ? 27.672 -21.125 1.83 1 66.56 96 LYS B N 1
ATOM 3213 C CA . LYS B 1 96 ? 28.266 -20.234 0.829 1 66.56 96 LYS B CA 1
ATOM 3214 C C . LYS B 1 96 ? 27.5 -20.312 -0.487 1 66.56 96 LYS B C 1
ATOM 3216 O O . LYS B 1 96 ? 27.5 -21.344 -1.16 1 66.56 96 LYS B O 1
ATOM 3221 N N . ALA B 1 97 ? 26.797 -19.297 -0.736 1 64.38 97 ALA B N 1
ATOM 3222 C CA . ALA B 1 97 ? 25.984 -19.188 -1.947 1 64.38 97 ALA B CA 1
ATOM 3223 C C . ALA B 1 97 ? 26.859 -19.125 -3.191 1 64.38 97 ALA B C 1
ATOM 3225 O O . ALA B 1 97 ? 27.469 -18.094 -3.482 1 64.38 97 ALA B O 1
ATOM 3226 N N . THR B 1 98 ? 27.078 -20.328 -3.801 1 75.5 98 THR B N 1
ATOM 3227 C CA . THR B 1 98 ? 27.75 -20.312 -5.09 1 75.5 98 THR B CA 1
ATOM 3228 C C . THR B 1 98 ? 26.781 -19.953 -6.211 1 75.5 98 THR B C 1
ATOM 3230 O O . THR B 1 98 ? 25.578 -20.25 -6.117 1 75.5 98 THR B O 1
ATOM 3233 N N . PRO B 1 99 ? 27.281 -19.297 -7.176 1 78.75 99 PRO B N 1
ATOM 3234 C CA . PRO B 1 99 ? 26.438 -18.969 -8.32 1 78.75 99 PRO B CA 1
ATOM 3235 C C . PRO B 1 99 ? 25.734 -20.188 -8.906 1 78.75 99 PRO B C 1
ATOM 3237 O O . PRO B 1 99 ? 24.578 -20.094 -9.359 1 78.75 99 PRO B O 1
ATOM 3240 N N . LYS B 1 100 ? 26.438 -21.234 -8.836 1 83 100 LYS B N 1
ATOM 3241 C CA . LYS B 1 100 ? 25.875 -22.469 -9.391 1 83 100 LYS B CA 1
ATOM 3242 C C . LYS B 1 100 ? 24.688 -22.938 -8.562 1 83 100 LYS B C 1
ATOM 3244 O O . LYS B 1 100 ? 23.641 -23.312 -9.117 1 83 100 LYS B O 1
ATOM 3249 N N . LEU B 1 101 ? 24.797 -22.953 -7.297 1 87.06 101 LEU B N 1
ATOM 3250 C CA . LEU B 1 101 ? 23.719 -23.391 -6.41 1 87.06 101 LEU B CA 1
ATOM 3251 C C . LEU B 1 101 ? 22.5 -22.5 -6.555 1 87.06 101 LEU B C 1
ATOM 3253 O O . LEU B 1 101 ? 21.375 -23 -6.617 1 87.06 101 LEU B O 1
ATOM 3257 N N . VAL B 1 102 ? 22.734 -21.25 -6.613 1 84.69 102 VAL B N 1
ATOM 3258 C CA . VAL B 1 102 ? 21.656 -20.281 -6.781 1 84.69 102 VAL B CA 1
ATOM 3259 C C . VAL B 1 102 ? 20.922 -20.547 -8.094 1 84.69 102 VAL B C 1
ATOM 3261 O O . VAL B 1 102 ? 19.688 -20.609 -8.117 1 84.69 102 VAL B O 1
ATOM 3264 N N . LYS B 1 103 ? 21.656 -20.719 -9.094 1 85.56 103 LYS B N 1
ATOM 3265 C CA . LYS B 1 103 ? 21.094 -20.969 -10.414 1 85.56 103 LYS B CA 1
ATOM 3266 C C . LYS B 1 103 ? 20.297 -22.281 -10.422 1 85.56 103 LYS B C 1
ATOM 3268 O O . LYS B 1 103 ? 19.203 -22.344 -10.969 1 85.56 103 LYS B O 1
ATOM 3273 N N . ASP B 1 104 ? 20.906 -23.25 -9.883 1 89.44 104 ASP B N 1
ATOM 3274 C CA . ASP B 1 104 ? 20.266 -24.562 -9.891 1 89.44 104 ASP B CA 1
ATOM 3275 C C . ASP B 1 104 ? 18.953 -24.562 -9.125 1 89.44 104 ASP B C 1
ATOM 3277 O O . ASP B 1 104 ? 17.984 -25.188 -9.539 1 89.44 104 ASP B O 1
ATOM 3281 N N . ILE B 1 105 ? 18.906 -23.906 -8.016 1 90.75 105 ILE B N 1
ATOM 3282 C CA . ILE B 1 105 ? 17.672 -23.812 -7.242 1 90.75 105 ILE B CA 1
ATOM 3283 C C . ILE B 1 105 ? 16.625 -23.031 -8.031 1 90.75 105 ILE B C 1
ATOM 3285 O O . ILE B 1 105 ? 15.461 -23.438 -8.109 1 90.75 105 ILE B O 1
ATOM 3289 N N . ALA B 1 106 ? 17.016 -21.953 -8.602 1 87.19 106 ALA B N 1
ATOM 3290 C CA . ALA B 1 106 ? 16.109 -21.125 -9.391 1 87.19 106 ALA B CA 1
ATOM 3291 C C . ALA B 1 106 ? 15.562 -21.906 -10.586 1 87.19 106 ALA B C 1
ATOM 3293 O O . ALA B 1 106 ? 14.359 -21.875 -10.852 1 87.19 106 ALA B O 1
ATOM 3294 N N . GLU B 1 107 ? 16.406 -22.578 -11.211 1 90 107 GLU B N 1
ATOM 3295 C CA . GLU B 1 107 ? 15.992 -23.359 -12.375 1 90 107 GLU B CA 1
ATOM 3296 C C . GLU B 1 107 ? 15.078 -24.516 -11.977 1 90 107 GLU B C 1
ATOM 3298 O O . GLU B 1 107 ? 14.148 -24.859 -12.711 1 90 107 GLU B O 1
ATOM 3303 N N . SER B 1 108 ? 15.438 -25.156 -10.914 1 93.88 108 SER B N 1
ATOM 3304 C CA . SER B 1 108 ? 14.562 -26.219 -10.43 1 93.88 108 SER B CA 1
ATOM 3305 C C . SER B 1 108 ? 13.141 -25.703 -10.211 1 93.88 108 SER B C 1
ATOM 3307 O O . SER B 1 108 ? 12.172 -26.391 -10.555 1 93.88 108 SER B O 1
ATOM 3309 N N . THR B 1 109 ? 13.047 -24.562 -9.625 1 92.25 109 THR B N 1
ATOM 3310 C CA . THR B 1 109 ? 11.734 -23.969 -9.375 1 92.25 109 THR B CA 1
ATOM 3311 C C . THR B 1 109 ? 11.016 -23.672 -10.688 1 92.25 109 THR B C 1
ATOM 3313 O O . THR B 1 109 ? 9.82 -23.938 -10.82 1 92.25 109 THR B O 1
ATOM 3316 N N . GLU B 1 110 ? 11.688 -23.188 -11.602 1 90.12 110 GLU B N 1
ATOM 3317 C CA . GLU B 1 110 ? 11.109 -22.844 -12.898 1 90.12 110 GLU B CA 1
ATOM 3318 C C . GLU B 1 110 ? 10.602 -24.094 -13.617 1 90.12 110 GLU B C 1
ATOM 3320 O O . GLU B 1 110 ? 9.492 -24.109 -14.141 1 90.12 110 GLU B O 1
ATOM 3325 N N . HIS B 1 111 ? 11.406 -25.031 -13.641 1 93.44 111 HIS B N 1
ATOM 3326 C CA . HIS B 1 111 ? 11.016 -26.25 -14.336 1 93.44 111 HIS B CA 1
ATOM 3327 C C . HIS B 1 111 ? 9.844 -26.938 -13.633 1 93.44 111 HIS B C 1
ATOM 3329 O O . HIS B 1 111 ? 9 -27.547 -14.281 1 93.44 111 HIS B O 1
ATOM 3335 N N . LEU B 1 112 ? 9.828 -26.859 -12.344 1 95.31 112 LEU B N 1
ATOM 3336 C CA . LEU B 1 112 ? 8.688 -27.391 -11.609 1 95.31 112 LEU B CA 1
ATOM 3337 C C . LEU B 1 112 ? 7.395 -26.703 -12.023 1 95.31 112 LEU B C 1
ATOM 3339 O O . LEU B 1 112 ? 6.383 -27.359 -12.273 1 95.31 112 LEU B O 1
ATOM 3343 N N . ILE B 1 113 ? 7.43 -25.422 -12.133 1 93.38 113 ILE B N 1
ATOM 3344 C CA . ILE B 1 113 ? 6.246 -24.656 -12.5 1 93.38 113 ILE B CA 1
ATOM 3345 C C . ILE B 1 113 ? 5.836 -25 -13.93 1 93.38 113 ILE B C 1
ATOM 3347 O O . ILE B 1 113 ? 4.652 -25.188 -14.211 1 93.38 113 ILE B O 1
ATOM 3351 N N . LEU B 1 114 ? 6.805 -25.078 -14.789 1 92.62 114 LEU B N 1
ATOM 3352 C CA . LEU B 1 114 ? 6.512 -25.438 -16.172 1 92.62 114 LEU B CA 1
ATOM 3353 C C . LEU B 1 114 ? 5.871 -26.812 -16.266 1 92.62 114 LEU B C 1
ATOM 3355 O O . LEU B 1 114 ? 4.961 -27.031 -17.062 1 92.62 114 LEU B O 1
ATOM 3359 N N . LEU B 1 115 ? 6.348 -27.656 -15.461 1 95 115 LEU B N 1
ATOM 3360 C CA . LEU B 1 115 ? 5.773 -29 -15.406 1 95 115 LEU B CA 1
ATOM 3361 C C . LEU B 1 115 ? 4.324 -28.938 -14.938 1 95 115 LEU B C 1
ATOM 3363 O O . LEU B 1 115 ? 3.459 -29.609 -15.516 1 95 115 LEU B O 1
ATOM 3367 N N . LEU B 1 116 ? 4.117 -28.203 -13.953 1 94.88 116 LEU B N 1
ATOM 3368 C CA . LEU B 1 116 ? 2.762 -28.109 -13.422 1 94.88 116 LEU B CA 1
ATOM 3369 C C . LEU B 1 116 ? 1.827 -27.453 -14.438 1 94.88 116 LEU B C 1
ATOM 3371 O O . LEU B 1 116 ? 0.67 -27.859 -14.562 1 94.88 116 LEU B O 1
ATOM 3375 N N . GLU B 1 117 ? 2.32 -26.516 -15.141 1 94 117 GLU B N 1
ATOM 3376 C CA . GLU B 1 117 ? 1.537 -25.906 -16.219 1 94 117 GLU B CA 1
ATOM 3377 C C . GLU B 1 117 ? 1.191 -26.922 -17.297 1 94 117 GLU B C 1
ATOM 3379 O O . GLU B 1 117 ? 0.062 -26.953 -17.781 1 94 117 GLU B O 1
ATOM 3384 N N . THR B 1 118 ? 2.15 -27.688 -17.609 1 94.62 118 THR B N 1
ATOM 3385 C CA . THR B 1 118 ? 1.938 -28.734 -18.609 1 94.62 118 THR B CA 1
ATOM 3386 C C . THR B 1 118 ? 0.904 -29.734 -18.125 1 94.62 118 THR B C 1
ATOM 3388 O O . THR B 1 118 ? 0.036 -30.156 -18.891 1 94.62 118 THR B O 1
ATOM 3391 N N . VAL B 1 119 ? 0.993 -30.141 -16.906 1 94.31 119 VAL B N 1
ATOM 3392 C CA . VAL B 1 119 ? 0.042 -31.078 -16.328 1 94.31 119 VAL B CA 1
ATOM 3393 C C . VAL B 1 119 ? -1.364 -30.484 -16.359 1 94.31 119 VAL B C 1
ATOM 3395 O O . VAL B 1 119 ? -2.324 -31.172 -16.719 1 94.31 119 VAL B O 1
ATOM 3398 N N . ALA B 1 120 ? -1.468 -29.266 -16.031 1 93 120 ALA B N 1
ATOM 3399 C CA . ALA B 1 120 ? -2.762 -28.594 -16.062 1 93 120 ALA B CA 1
ATOM 3400 C C . ALA B 1 120 ? -3.344 -28.594 -17.469 1 93 120 ALA B C 1
ATOM 3402 O O . ALA B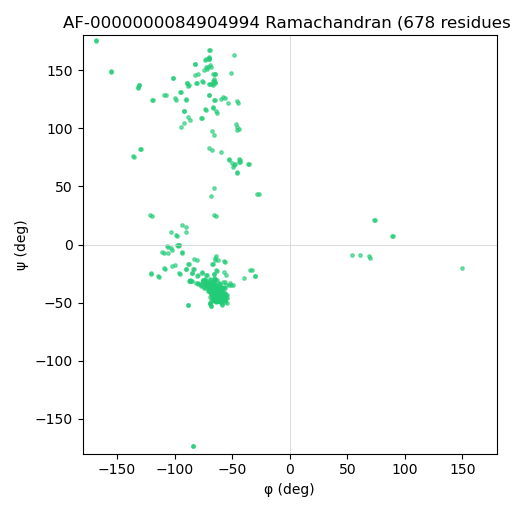 1 120 ? -4.547 -28.797 -17.656 1 93 120 ALA B O 1
ATOM 3403 N N . ASP B 1 121 ? -2.5 -28.406 -18.422 1 92.38 121 ASP B N 1
ATOM 3404 C CA . ASP B 1 121 ? -2.947 -28.438 -19.812 1 92.38 121 ASP B CA 1
ATOM 3405 C C . ASP B 1 121 ? -3.41 -29.828 -20.219 1 92.38 121 ASP B C 1
ATOM 3407 O O . ASP B 1 121 ? -4.414 -29.984 -20.906 1 92.38 121 ASP B O 1
ATOM 3411 N N . ILE B 1 122 ? -2.717 -30.797 -19.812 1 91.5 122 ILE B N 1
ATOM 3412 C CA . ILE B 1 122 ? -3.076 -32.188 -20.109 1 91.5 122 ILE B CA 1
ATOM 3413 C C . ILE B 1 122 ? -4.438 -32.5 -19.5 1 91.5 122 ILE B C 1
ATOM 3415 O O . ILE B 1 122 ? -5.312 -33.062 -20.172 1 91.5 122 ILE B O 1
ATOM 3419 N N . VAL B 1 123 ? -4.602 -32.125 -18.281 1 89.94 123 VAL B N 1
ATOM 3420 C CA . VAL B 1 123 ? -5.863 -32.375 -17.578 1 89.94 123 VAL B CA 1
ATOM 3421 C C . VAL B 1 123 ? -7 -31.656 -18.297 1 89.94 123 VAL B C 1
ATOM 3423 O O . VAL B 1 123 ? -8.07 -32.219 -18.516 1 89.94 123 VAL B O 1
ATOM 3426 N N . PHE B 1 124 ? -6.723 -30.484 -18.688 1 89 124 PHE B N 1
ATOM 3427 C CA . PHE B 1 124 ? -7.727 -29.719 -19.406 1 89 124 PHE B CA 1
ATOM 3428 C C . PHE B 1 124 ? -8.109 -30.406 -20.719 1 89 124 PHE B C 1
ATOM 3430 O O . PHE B 1 124 ? -9.289 -30.484 -21.047 1 89 124 PHE B O 1
ATOM 3437 N N . LEU B 1 125 ? -7.164 -30.844 -21.438 1 87 125 LEU B N 1
ATOM 3438 C CA . LEU B 1 125 ? -7.395 -31.516 -22.719 1 87 125 LEU B CA 1
ATOM 3439 C C . LEU B 1 125 ? -8.188 -32.781 -22.531 1 87 125 LEU B C 1
ATOM 3441 O O . LEU B 1 125 ? -9.102 -33.094 -23.312 1 87 125 LEU B O 1
ATOM 3445 N N . LEU B 1 126 ? -7.91 -33.469 -21.547 1 85.62 126 LEU B N 1
ATOM 3446 C CA . LEU B 1 126 ? -8.617 -34.719 -21.266 1 85.62 126 LEU B CA 1
ATOM 3447 C C . LEU B 1 126 ? -10.062 -34.438 -20.875 1 85.62 126 LEU B C 1
ATOM 3449 O O . LEU B 1 126 ? -10.977 -35.125 -21.312 1 85.62 126 LEU B O 1
ATOM 3453 N N . LEU B 1 127 ? -10.219 -33.438 -20.094 1 84.56 127 LEU B N 1
ATOM 3454 C CA . LEU B 1 127 ? -11.562 -33.094 -19.625 1 84.56 127 LEU B CA 1
ATOM 3455 C C . LEU B 1 127 ? -12.391 -32.5 -20.75 1 84.56 127 LEU B C 1
ATOM 3457 O O . LEU B 1 127 ? -13.602 -32.719 -20.812 1 84.56 127 LEU B O 1
ATOM 3461 N N . SER B 1 128 ? -11.758 -31.766 -21.609 1 81.38 128 SER B N 1
ATOM 3462 C CA . SER B 1 128 ? -12.484 -31.062 -22.656 1 81.38 128 SER B CA 1
ATOM 3463 C C . SER B 1 128 ? -12.812 -32 -23.812 1 81.38 128 SER B C 1
ATOM 3465 O O . SER B 1 128 ? -13.805 -31.797 -24.516 1 81.38 128 SER B O 1
ATOM 3467 N N . LYS B 1 129 ? -12.102 -32.938 -24 1 74.38 129 LYS B N 1
ATOM 3468 C CA . LYS B 1 129 ? -12.297 -33.844 -25.141 1 74.38 129 LYS B CA 1
ATOM 3469 C C . LYS B 1 129 ? -12.969 -35.125 -24.734 1 74.38 129 LYS B C 1
ATOM 3471 O O . LYS B 1 129 ? -13.305 -35.969 -25.578 1 74.38 129 LYS B O 1
ATOM 3476 N N . GLY B 1 130 ? -13.141 -35.188 -23.422 1 73.88 130 GLY B N 1
ATOM 3477 C CA . GLY B 1 130 ? -13.781 -36.406 -22.953 1 73.88 130 GLY B CA 1
ATOM 3478 C C . GLY B 1 130 ? -15.242 -36.5 -23.359 1 73.88 130 GLY B C 1
ATOM 3479 O O . GLY B 1 130 ? -15.945 -35.469 -23.391 1 73.88 130 GLY B O 1
ATOM 3480 N N . GLN B 1 131 ? -15.625 -37.656 -23.766 1 73.62 131 GLN B N 1
ATOM 3481 C CA . GLN B 1 131 ? -17.016 -37.906 -24.125 1 73.62 131 GLN B CA 1
ATOM 3482 C C . GLN B 1 131 ? -17.953 -37.562 -22.953 1 73.62 131 GLN B C 1
ATOM 3484 O O . GLN B 1 131 ? -17.703 -38 -21.828 1 73.62 131 GLN B O 1
ATOM 3489 N N . GLY B 1 132 ? -18.906 -36.781 -23.078 1 75.06 132 GLY B N 1
ATOM 3490 C CA . GLY B 1 132 ? -19.875 -36.438 -22.047 1 75.06 132 GLY B CA 1
ATOM 3491 C C . GLY B 1 132 ? -19.453 -35.25 -21.203 1 75.06 132 GLY B C 1
ATOM 3492 O O . GLY B 1 132 ? -20.031 -35 -20.156 1 75.06 132 GLY B O 1
ATOM 3493 N N . CYS B 1 133 ? -18.438 -34.75 -21.688 1 78.12 133 CYS B N 1
ATOM 3494 C CA . CYS B 1 133 ? -17.953 -33.594 -20.938 1 78.12 133 CYS B CA 1
ATOM 3495 C C . CYS B 1 133 ? -18.359 -32.281 -21.625 1 78.12 133 CYS B C 1
ATOM 3497 O O . CYS B 1 133 ? -18.594 -32.25 -22.828 1 78.12 133 CYS B O 1
ATOM 3499 N N . LYS B 1 134 ? -18.672 -31.297 -20.828 1 79.44 134 LYS B N 1
ATOM 3500 C CA . LYS B 1 134 ? -18.938 -29.938 -21.312 1 79.44 134 LYS B CA 1
ATOM 3501 C C . LYS B 1 134 ? -17.812 -28.984 -20.906 1 79.44 134 LYS B C 1
ATOM 3503 O O . LYS B 1 134 ? -17.391 -28.953 -19.75 1 79.44 134 LYS B O 1
ATOM 3508 N N . ALA B 1 135 ? -17.391 -28.344 -21.891 1 76.62 135 ALA B N 1
ATOM 3509 C CA . ALA B 1 135 ? -16.281 -27.422 -21.656 1 76.62 135 ALA B CA 1
ATOM 3510 C C . ALA B 1 135 ? -16.703 -26.266 -20.75 1 76.62 135 ALA B C 1
ATOM 3512 O O . ALA B 1 135 ? -17.844 -25.781 -20.844 1 76.62 135 ALA B O 1
ATOM 3513 N N . PRO B 1 136 ? -15.836 -25.906 -19.891 1 81.06 136 PRO B N 1
ATOM 3514 C CA . PRO B 1 136 ? -16.141 -24.75 -19.062 1 81.06 136 PRO B CA 1
ATOM 3515 C C . PRO B 1 136 ? -16.156 -23.438 -19.859 1 81.06 136 PRO B C 1
ATOM 3517 O O . PRO B 1 136 ? -15.594 -23.375 -20.953 1 81.06 136 PRO B O 1
ATOM 3520 N N . GLN B 1 137 ? -16.922 -22.484 -19.375 1 82.75 137 GLN B N 1
ATOM 3521 C CA . GLN B 1 137 ? -16.859 -21.141 -19.938 1 82.75 137 GLN B CA 1
ATOM 3522 C C . GLN B 1 137 ? -15.664 -20.359 -19.391 1 82.75 137 GLN B C 1
ATOM 3524 O O . GLN B 1 137 ? -15.352 -20.438 -18.203 1 82.75 137 GLN B O 1
ATOM 3529 N N . LYS B 1 138 ? -15.094 -19.688 -20.266 1 85.62 138 LYS B N 1
ATOM 3530 C CA . LYS B 1 138 ? -13.859 -18.984 -19.938 1 85.62 138 LYS B CA 1
ATOM 3531 C C . LYS B 1 138 ? -14.125 -17.844 -18.953 1 85.62 138 LYS B C 1
ATOM 3533 O O . LYS B 1 138 ? -15.117 -17.125 -19.078 1 85.62 138 LYS B O 1
ATOM 3538 N N . SER B 1 139 ? -13.25 -17.766 -18.047 1 88.94 139 SER B N 1
ATOM 3539 C CA . SER B 1 139 ? -13.266 -16.656 -17.094 1 88.94 139 SER B CA 1
ATOM 3540 C C . SER B 1 139 ? -12.891 -15.344 -17.766 1 88.94 139 SER B C 1
ATOM 3542 O O . SER B 1 139 ? -12.328 -15.344 -18.859 1 88.94 139 SER B O 1
ATOM 3544 N N . LEU B 1 140 ? -13.258 -14.258 -17.156 1 90.56 140 LEU B N 1
ATOM 3545 C CA . LEU B 1 140 ? -12.922 -12.945 -17.672 1 90.56 140 LEU B CA 1
ATOM 3546 C C . LEU B 1 140 ? -11.406 -12.734 -17.672 1 90.56 140 LEU B C 1
ATOM 3548 O O . LEU B 1 140 ? -10.859 -12.148 -18.609 1 90.56 140 LEU B O 1
ATOM 3552 N N . ILE B 1 141 ? -10.789 -13.156 -16.609 1 91.19 141 ILE B N 1
ATOM 3553 C CA . ILE B 1 141 ? -9.336 -13.18 -16.484 1 91.19 141 ILE B CA 1
ATOM 3554 C C . ILE B 1 141 ? -8.883 -14.539 -15.953 1 91.19 141 ILE B C 1
ATOM 3556 O O . ILE B 1 141 ? -9.508 -15.094 -15.047 1 91.19 141 ILE B O 1
ATOM 3560 N N . ASP B 1 142 ? -7.852 -15.008 -16.594 1 89.12 142 ASP B N 1
ATOM 3561 C CA . ASP B 1 142 ? -7.258 -16.234 -16.078 1 89.12 142 ASP B CA 1
ATOM 3562 C C . ASP B 1 142 ? -6.633 -16 -14.703 1 89.12 142 ASP B C 1
ATOM 3564 O O . ASP B 1 142 ? -5.605 -15.328 -14.594 1 89.12 142 ASP B O 1
ATOM 3568 N N . HIS B 1 143 ? -7.129 -16.688 -13.711 1 89.44 143 HIS B N 1
ATOM 3569 C CA . HIS B 1 143 ? -6.68 -16.484 -12.336 1 89.44 143 HIS B CA 1
ATOM 3570 C C . HIS B 1 143 ? -5.223 -16.891 -12.164 1 89.44 143 HIS B C 1
ATOM 3572 O O . HIS B 1 143 ? -4.512 -16.328 -11.328 1 89.44 143 HIS B O 1
ATOM 3578 N N . TYR B 1 144 ? -4.809 -17.797 -12.922 1 90.88 144 TYR B N 1
ATOM 3579 C CA . TYR B 1 144 ? -3.428 -18.25 -12.805 1 90.88 144 TYR B CA 1
ATOM 3580 C C . TYR B 1 144 ? -2.455 -17.141 -13.148 1 90.88 144 TYR B C 1
ATOM 3582 O O . TYR B 1 144 ? -1.438 -16.953 -12.477 1 90.88 144 TYR B O 1
ATOM 3590 N N . ILE B 1 145 ? -2.754 -16.422 -14.211 1 90.31 145 ILE B N 1
ATOM 3591 C CA . ILE B 1 145 ? -1.883 -15.328 -14.617 1 90.31 145 ILE B CA 1
ATOM 3592 C C . ILE B 1 145 ? -1.775 -14.305 -13.484 1 90.31 145 ILE B C 1
ATOM 3594 O O . ILE B 1 145 ? -0.701 -13.75 -13.242 1 90.31 145 ILE B O 1
ATOM 3598 N N . LEU B 1 146 ? -2.824 -14.094 -12.781 1 94.06 146 LEU B N 1
ATOM 3599 C CA . LEU B 1 146 ? -2.871 -13.117 -11.695 1 94.06 146 LEU B CA 1
ATOM 3600 C C . LEU B 1 146 ? -2.018 -13.578 -10.516 1 94.06 146 LEU B C 1
ATOM 3602 O O . LEU B 1 146 ? -1.167 -12.828 -10.031 1 94.06 146 LEU B O 1
ATOM 3606 N N . VAL B 1 147 ? -2.242 -14.773 -10.133 1 93.56 147 VAL B N 1
ATOM 3607 C CA . VAL B 1 147 ? -1.564 -15.258 -8.938 1 93.56 147 VAL B CA 1
ATOM 3608 C C . VAL B 1 147 ? -0.077 -15.438 -9.227 1 93.56 147 VAL B C 1
ATOM 3610 O O . VAL B 1 147 ? 0.766 -15.188 -8.359 1 93.56 147 VAL B O 1
ATOM 3613 N N . ARG B 1 148 ? 0.229 -15.859 -10.352 1 92.56 148 ARG B N 1
ATOM 3614 C CA . ARG B 1 148 ? 1.624 -16.031 -10.75 1 92.56 148 ARG B CA 1
ATOM 3615 C C . ARG B 1 148 ? 2.354 -14.695 -10.773 1 92.56 148 ARG B C 1
ATOM 3617 O O . ARG B 1 148 ? 3.467 -14.578 -10.258 1 92.56 148 ARG B O 1
ATOM 3624 N N . ALA B 1 149 ? 1.724 -13.766 -11.414 1 94.19 149 ALA B N 1
ATOM 3625 C CA . ALA B 1 149 ? 2.324 -12.438 -11.492 1 94.19 149 ALA B CA 1
ATOM 3626 C C . ALA B 1 149 ? 2.516 -11.836 -10.102 1 94.19 149 ALA B C 1
ATOM 3628 O O . ALA B 1 149 ? 3.57 -11.273 -9.797 1 94.19 149 ALA B O 1
ATOM 3629 N N . ARG B 1 150 ? 1.56 -11.961 -9.258 1 95.5 150 ARG B N 1
ATOM 3630 C CA . ARG B 1 150 ? 1.642 -11.43 -7.902 1 95.5 150 ARG B CA 1
ATOM 3631 C C . ARG B 1 150 ? 2.824 -12.039 -7.148 1 95.5 150 ARG B C 1
ATOM 3633 O O . ARG B 1 150 ? 3.592 -11.32 -6.512 1 95.5 150 ARG B O 1
ATOM 3640 N N . LEU B 1 151 ? 2.9 -13.297 -7.246 1 93.44 151 LEU B N 1
ATOM 3641 C CA . LEU B 1 151 ? 3.975 -13.977 -6.523 1 93.44 151 LEU B CA 1
ATOM 3642 C C . LEU B 1 151 ? 5.336 -13.562 -7.07 1 93.44 151 LEU B C 1
ATOM 3644 O O . LEU B 1 151 ? 6.262 -13.289 -6.305 1 93.44 151 LEU B O 1
ATOM 3648 N N . ALA B 1 152 ? 5.457 -13.539 -8.367 1 91.44 152 ALA B N 1
ATOM 3649 C CA . ALA B 1 152 ? 6.723 -13.156 -8.984 1 91.44 152 ALA B CA 1
ATOM 3650 C C . ALA B 1 152 ? 7.141 -11.75 -8.562 1 91.44 152 ALA B C 1
ATOM 3652 O O . ALA B 1 152 ? 8.305 -11.516 -8.227 1 91.44 152 ALA B O 1
ATOM 3653 N N . ILE B 1 153 ? 6.262 -10.898 -8.578 1 93.38 153 ILE B N 1
ATOM 3654 C CA . ILE B 1 153 ? 6.531 -9.516 -8.188 1 93.38 153 ILE B CA 1
ATOM 3655 C C . ILE B 1 153 ? 6.922 -9.461 -6.715 1 93.38 153 ILE B C 1
ATOM 3657 O O . ILE B 1 153 ? 7.883 -8.781 -6.348 1 93.38 153 ILE B O 1
ATOM 3661 N N . ARG B 1 154 ? 6.203 -10.156 -5.891 1 93 154 ARG B N 1
ATOM 3662 C CA . ARG B 1 154 ? 6.508 -10.188 -4.465 1 93 154 ARG B CA 1
ATOM 3663 C C . ARG B 1 154 ? 7.914 -10.719 -4.219 1 93 154 ARG B C 1
ATOM 3665 O O . ARG B 1 154 ? 8.656 -10.164 -3.406 1 93 154 ARG B O 1
ATOM 3672 N N . ILE B 1 155 ? 8.227 -11.742 -4.879 1 88.69 155 ILE B N 1
ATOM 3673 C CA . ILE B 1 155 ? 9.547 -12.352 -4.727 1 88.69 155 ILE B CA 1
ATOM 3674 C C . ILE B 1 155 ? 10.625 -11.367 -5.168 1 88.69 155 ILE B C 1
ATOM 3676 O O . ILE B 1 155 ? 11.641 -11.195 -4.492 1 88.69 155 ILE B O 1
ATOM 3680 N N . ALA B 1 156 ? 10.398 -10.742 -6.285 1 88.5 156 ALA B N 1
ATOM 3681 C CA . ALA B 1 156 ? 11.352 -9.758 -6.777 1 88.5 156 ALA B CA 1
ATOM 3682 C C . ALA B 1 156 ? 11.547 -8.633 -5.766 1 88.5 156 ALA B C 1
ATOM 3684 O O . ALA B 1 156 ? 12.68 -8.219 -5.5 1 88.5 156 ALA B O 1
ATOM 3685 N N . ILE B 1 157 ? 10.477 -8.18 -5.227 1 89.88 157 ILE B N 1
ATOM 3686 C CA . ILE B 1 157 ? 10.531 -7.094 -4.25 1 89.88 157 ILE B CA 1
ATOM 3687 C C . ILE B 1 157 ? 11.273 -7.562 -3 1 89.88 157 ILE B C 1
ATOM 3689 O O . ILE B 1 157 ? 12.062 -6.816 -2.424 1 89.88 157 ILE B O 1
ATOM 3693 N N . GLU B 1 158 ? 10.984 -8.734 -2.592 1 87.12 158 GLU B N 1
ATOM 3694 C CA . GLU B 1 158 ? 11.648 -9.289 -1.417 1 87.12 158 GLU B CA 1
ATOM 3695 C C . GLU B 1 158 ? 13.164 -9.336 -1.61 1 87.12 158 GLU B C 1
ATOM 3697 O O . GLU B 1 158 ? 13.922 -9.102 -0.667 1 87.12 158 GLU B O 1
ATOM 3702 N N . HIS B 1 159 ? 13.555 -9.617 -2.74 1 81.81 159 HIS B N 1
ATOM 3703 C CA . HIS B 1 159 ? 14.984 -9.648 -3.02 1 81.81 159 HIS B CA 1
ATOM 3704 C C . HIS B 1 159 ? 15.586 -8.242 -2.961 1 81.81 159 HIS B C 1
ATOM 3706 O O . HIS B 1 159 ? 16.719 -8.07 -2.523 1 81.81 159 HIS B O 1
ATOM 3712 N N . VAL B 1 160 ? 14.883 -7.309 -3.416 1 83.12 160 VAL B N 1
ATOM 3713 C CA . VAL B 1 160 ? 15.352 -5.93 -3.338 1 83.12 160 VAL B CA 1
ATOM 3714 C C . VAL B 1 160 ? 15.445 -5.496 -1.877 1 83.12 160 VAL B C 1
ATOM 3716 O O . VAL B 1 160 ? 16.406 -4.82 -1.485 1 83.12 160 VAL B O 1
ATOM 3719 N N . GLU B 1 161 ? 14.461 -5.891 -1.125 1 82.31 161 GLU B N 1
ATOM 3720 C CA . GLU B 1 161 ? 14.406 -5.504 0.282 1 82.31 161 GLU B CA 1
ATOM 3721 C C . GLU B 1 161 ? 15.516 -6.18 1.08 1 82.31 161 GLU B C 1
ATOM 3723 O O . GLU B 1 161 ? 16.016 -5.613 2.053 1 82.31 161 GLU B O 1
ATOM 3728 N N . ALA B 1 162 ? 15.797 -7.367 0.766 1 74.12 162 ALA B N 1
ATOM 3729 C CA . ALA B 1 162 ? 16.781 -8.148 1.514 1 74.12 162 ALA B CA 1
ATOM 3730 C C . ALA B 1 162 ? 18.203 -7.734 1.146 1 74.12 162 ALA B C 1
ATOM 3732 O O . ALA B 1 162 ? 19.125 -7.84 1.966 1 74.12 162 ALA B O 1
ATOM 3733 N N . SER B 1 163 ? 18.422 -7.391 0.025 1 61.94 163 SER B N 1
ATOM 3734 C CA . SER B 1 163 ? 19.797 -7.242 -0.418 1 61.94 163 SER B CA 1
ATOM 3735 C C . SER B 1 163 ? 20.281 -5.805 -0.271 1 61.94 163 SER B C 1
ATOM 3737 O O . SER B 1 163 ? 19.484 -4.867 -0.353 1 61.94 163 SER B O 1
ATOM 3739 N N . ALA B 1 164 ? 21.109 -5.586 0.895 1 57.19 164 ALA B N 1
ATOM 3740 C CA . ALA B 1 164 ? 21.875 -4.34 0.832 1 57.19 164 ALA B CA 1
ATOM 3741 C C . ALA B 1 164 ? 22.141 -3.939 -0.615 1 57.19 164 ALA B C 1
ATOM 3743 O O . ALA B 1 164 ? 23.281 -3.588 -0.963 1 57.19 164 ALA B O 1
ATOM 3744 N N . SER B 1 165 ? 21.234 -4.043 -1.38 1 62.22 165 SER B N 1
ATOM 3745 C CA . SER B 1 165 ? 21.188 -4.422 -2.789 1 62.22 165 SER B CA 1
ATOM 3746 C C . SER B 1 165 ? 22.016 -3.473 -3.646 1 62.22 165 SER B C 1
ATOM 3748 O O . SER B 1 165 ? 22.047 -2.266 -3.4 1 62.22 165 SER B O 1
ATOM 3750 N N . LYS B 1 166 ? 22.922 -4.09 -4.371 1 73.62 166 LYS B N 1
ATOM 3751 C CA . LYS B 1 166 ? 23.703 -3.463 -5.438 1 73.62 166 LYS B CA 1
ATOM 3752 C C . LYS B 1 166 ? 22.828 -3.217 -6.672 1 73.62 166 LYS B C 1
ATOM 3754 O O . LYS B 1 166 ? 21.828 -3.893 -6.875 1 73.62 166 LYS B O 1
ATOM 3759 N N . PRO B 1 167 ? 23.141 -2.311 -7.391 1 80.06 167 PRO B N 1
ATOM 3760 C CA . PRO B 1 167 ? 22.359 -1.862 -8.555 1 80.06 167 PRO B CA 1
ATOM 3761 C C . PRO B 1 167 ? 22 -3.006 -9.5 1 80.06 167 PRO B C 1
ATOM 3763 O O . PRO B 1 167 ? 20.859 -3.09 -9.969 1 80.06 167 PRO B O 1
ATOM 3766 N N . PRO B 1 168 ? 22.844 -4.043 -9.703 1 77.31 168 PRO B N 1
ATOM 3767 C CA . PRO B 1 168 ? 22.453 -5.105 -10.641 1 77.31 168 PRO B CA 1
ATOM 3768 C C . PRO B 1 168 ? 21.266 -5.926 -10.133 1 77.31 168 PRO B C 1
ATOM 3770 O O . PRO B 1 168 ? 20.422 -6.34 -10.922 1 77.31 168 PRO B O 1
ATOM 3773 N N . THR B 1 169 ? 21.203 -6.164 -8.859 1 78.31 169 THR B N 1
ATOM 3774 C CA . THR B 1 169 ? 20.109 -6.91 -8.266 1 78.31 169 THR B CA 1
ATOM 3775 C C . THR B 1 169 ? 18.797 -6.141 -8.406 1 78.31 169 THR B C 1
ATOM 3777 O O . THR B 1 169 ? 17.766 -6.723 -8.727 1 78.31 169 THR B O 1
ATOM 3780 N N . VAL B 1 170 ? 18.969 -4.895 -8.227 1 85.69 170 VAL B N 1
ATOM 3781 C CA . VAL B 1 170 ? 17.781 -4.051 -8.312 1 85.69 170 VAL B CA 1
ATOM 3782 C C . VAL B 1 170 ? 17.297 -3.994 -9.758 1 85.69 170 VAL B C 1
ATOM 3784 O O . VAL B 1 170 ? 16.094 -4.051 -10.016 1 85.69 170 VAL B O 1
ATOM 3787 N N . MET B 1 171 ? 18.156 -3.992 -10.672 1 85.06 171 MET B N 1
ATOM 3788 C CA . MET B 1 171 ? 17.797 -3.961 -12.086 1 85.06 171 MET B CA 1
ATOM 3789 C C . MET B 1 171 ? 17.156 -5.281 -12.516 1 85.06 171 MET B C 1
ATOM 3791 O O . MET B 1 171 ? 16.219 -5.297 -13.305 1 85.06 171 MET B O 1
ATOM 3795 N N . ALA B 1 172 ? 17.688 -6.293 -12.039 1 82.25 172 ALA B N 1
ATOM 3796 C CA . ALA B 1 172 ? 17.125 -7.605 -12.336 1 82.25 172 ALA B CA 1
ATOM 3797 C C . ALA B 1 172 ? 15.703 -7.723 -11.789 1 82.25 172 ALA B C 1
ATOM 3799 O O . ALA B 1 172 ? 14.812 -8.242 -12.461 1 82.25 172 ALA B O 1
ATOM 3800 N N . ALA B 1 173 ? 15.562 -7.254 -10.594 1 84.69 173 ALA B N 1
ATOM 3801 C CA . ALA B 1 173 ? 14.234 -7.254 -9.984 1 84.69 173 ALA B CA 1
ATOM 3802 C C . ALA B 1 173 ? 13.258 -6.406 -10.805 1 84.69 173 ALA B C 1
ATOM 3804 O O . ALA B 1 173 ? 12.109 -6.801 -11.016 1 84.69 173 ALA B O 1
ATOM 3805 N N . LEU B 1 174 ? 13.789 -5.289 -11.266 1 89.19 174 LEU B N 1
ATOM 3806 C CA . LEU B 1 174 ? 12.969 -4.402 -12.086 1 89.19 174 LEU B CA 1
ATOM 3807 C C . LEU B 1 174 ? 12.492 -5.117 -13.344 1 89.19 174 LEU B C 1
ATOM 3809 O O . LEU B 1 174 ? 11.336 -4.969 -13.75 1 89.19 174 LEU B O 1
ATOM 3813 N N . ALA B 1 175 ? 13.305 -5.832 -13.953 1 88 175 ALA B N 1
ATOM 3814 C CA . ALA B 1 175 ? 12.945 -6.535 -15.188 1 88 175 ALA B CA 1
ATOM 3815 C C . ALA B 1 175 ? 11.836 -7.551 -14.938 1 88 175 ALA B C 1
ATOM 3817 O O . ALA B 1 175 ? 10.875 -7.629 -15.703 1 88 175 ALA B O 1
ATOM 3818 N N . VAL B 1 176 ? 11.938 -8.312 -13.914 1 87.75 176 VAL B N 1
ATOM 3819 C CA . VAL B 1 176 ? 10.93 -9.297 -13.539 1 87.75 176 VAL B CA 1
ATOM 3820 C C . VAL B 1 176 ? 9.602 -8.602 -13.242 1 87.75 176 VAL B C 1
ATOM 3822 O O . VAL B 1 176 ? 8.555 -9.008 -13.75 1 87.75 176 VAL B O 1
ATOM 3825 N N . ILE B 1 177 ? 9.695 -7.574 -12.453 1 91.75 177 ILE B N 1
ATOM 3826 C CA . ILE B 1 177 ? 8.5 -6.832 -12.055 1 91.75 177 ILE B CA 1
ATOM 3827 C C . ILE B 1 177 ? 7.82 -6.254 -13.297 1 91.75 177 ILE B C 1
ATOM 3829 O O . ILE B 1 177 ? 6.605 -6.375 -13.461 1 91.75 177 ILE B O 1
ATOM 3833 N N . SER B 1 178 ? 8.602 -5.699 -14.156 1 91.81 178 SER B N 1
ATOM 3834 C CA . SER B 1 178 ? 8.062 -5.078 -15.359 1 91.81 178 SER B CA 1
ATOM 3835 C C . SER B 1 178 ? 7.348 -6.102 -16.234 1 91.81 178 SER B C 1
ATOM 3837 O O . SER B 1 178 ? 6.254 -5.84 -16.75 1 91.81 178 SER B O 1
ATOM 3839 N N . THR B 1 179 ? 7.891 -7.203 -16.406 1 91 179 THR B N 1
ATOM 3840 C CA . THR B 1 179 ? 7.32 -8.258 -17.234 1 91 179 THR B CA 1
ATOM 3841 C C . THR B 1 179 ? 5.961 -8.695 -16.688 1 91 179 THR B C 1
ATOM 3843 O O . THR B 1 179 ? 4.992 -8.812 -17.438 1 91 179 THR B O 1
ATOM 3846 N N . HIS B 1 180 ? 5.906 -8.93 -15.477 1 92.56 180 HIS B N 1
ATOM 3847 C CA . HIS B 1 180 ? 4.676 -9.422 -14.867 1 92.56 180 HIS B CA 1
ATOM 3848 C C . HIS B 1 180 ? 3.643 -8.305 -14.734 1 92.56 180 HIS B C 1
ATOM 3850 O O . HIS B 1 180 ? 2.438 -8.562 -14.82 1 92.56 180 HIS B O 1
ATOM 3856 N N . LEU B 1 181 ? 4.113 -7.105 -14.539 1 94.88 181 LEU B N 1
ATOM 3857 C CA . LEU B 1 181 ? 3.182 -5.98 -14.531 1 94.88 181 LEU B CA 1
ATOM 3858 C C . LEU B 1 181 ? 2.533 -5.801 -15.898 1 94.88 181 LEU B C 1
ATOM 3860 O O . LEU B 1 181 ? 1.338 -5.516 -15.992 1 94.88 181 LEU B O 1
ATOM 3864 N N . GLU B 1 182 ? 3.32 -5.926 -16.891 1 93.81 182 GLU B N 1
ATOM 3865 C CA . GLU B 1 182 ? 2.777 -5.852 -18.25 1 93.81 182 GLU B CA 1
ATOM 3866 C C . GLU B 1 182 ? 1.729 -6.934 -18.484 1 93.81 182 GLU B C 1
ATOM 3868 O O . GLU B 1 182 ? 0.683 -6.676 -19.078 1 93.81 182 GLU B O 1
ATOM 3873 N N . ALA B 1 183 ? 2.031 -8.086 -18.047 1 92.94 183 ALA B N 1
ATOM 3874 C CA . ALA B 1 183 ? 1.077 -9.188 -18.172 1 92.94 183 ALA B CA 1
ATOM 3875 C C . ALA B 1 183 ? -0.225 -8.867 -17.453 1 92.94 183 ALA B C 1
ATOM 3877 O O . ALA B 1 183 ? -1.312 -9.133 -17.953 1 92.94 183 ALA B O 1
ATOM 3878 N N . LEU B 1 184 ? -0.168 -8.297 -16.281 1 96.19 184 LEU B N 1
ATOM 3879 C CA . LEU B 1 184 ? -1.346 -7.941 -15.492 1 96.19 184 LEU B CA 1
ATOM 3880 C C . LEU B 1 184 ? -2.154 -6.852 -16.188 1 96.19 184 LEU B C 1
ATOM 3882 O O . LEU B 1 184 ? -3.383 -6.934 -16.266 1 96.19 184 LEU B O 1
ATOM 3886 N N . ARG B 1 185 ? -1.454 -5.879 -16.594 1 96.19 185 ARG B N 1
ATOM 3887 C CA . ARG B 1 185 ? -2.146 -4.789 -17.281 1 96.19 185 ARG B CA 1
ATOM 3888 C C . ARG B 1 185 ? -2.842 -5.285 -18.547 1 96.19 185 ARG B C 1
ATOM 3890 O O . ARG B 1 185 ? -3.988 -4.922 -18.812 1 96.19 185 ARG B O 1
ATOM 3897 N N . ASP B 1 186 ? -2.168 -6.145 -19.281 1 94.44 186 ASP B N 1
ATOM 3898 C CA . ASP B 1 186 ? -2.762 -6.734 -20.484 1 94.44 186 ASP B CA 1
ATOM 3899 C C . ASP B 1 186 ? -4.016 -7.535 -20.125 1 94.44 186 ASP B C 1
ATOM 3901 O O . ASP B 1 186 ? -5.016 -7.473 -20.844 1 94.44 186 ASP B O 1
ATOM 3905 N N . ALA B 1 187 ? -3.916 -8.297 -19.125 1 94.31 187 ALA B N 1
ATOM 3906 C CA . ALA B 1 187 ? -5.062 -9.078 -18.672 1 94.31 187 ALA B CA 1
ATOM 3907 C C . ALA B 1 187 ? -6.234 -8.164 -18.297 1 94.31 187 ALA B C 1
ATOM 3909 O O . ALA B 1 187 ? -7.383 -8.461 -18.625 1 94.31 187 ALA B O 1
ATOM 3910 N N . CYS B 1 188 ? -5.965 -7.07 -17.594 1 95.94 188 CYS B N 1
ATOM 3911 C CA . CYS B 1 188 ? -7.004 -6.117 -17.219 1 95.94 188 CYS B CA 1
ATOM 3912 C C . CYS B 1 188 ? -7.633 -5.473 -18.438 1 95.94 188 CYS B C 1
ATOM 3914 O O . CYS B 1 188 ? -8.859 -5.371 -18.531 1 95.94 188 CYS B O 1
ATOM 3916 N N . ASP B 1 189 ? -6.832 -5.082 -19.359 1 95.25 189 ASP B N 1
ATOM 3917 C CA . ASP B 1 189 ? -7.336 -4.418 -20.562 1 95.25 189 ASP B CA 1
ATOM 3918 C C . ASP B 1 189 ? -8.219 -5.363 -21.391 1 95.25 189 ASP B C 1
ATOM 3920 O O . ASP B 1 189 ? -9.289 -4.969 -21.859 1 95.25 189 ASP B O 1
ATOM 3924 N N . THR B 1 190 ? -7.793 -6.578 -21.531 1 94.19 190 THR B N 1
ATOM 3925 C CA . THR B 1 190 ? -8.586 -7.578 -22.234 1 94.19 190 THR B CA 1
ATOM 3926 C C . THR B 1 190 ? -9.906 -7.828 -21.516 1 94.19 190 THR B C 1
ATOM 3928 O O . THR B 1 190 ? -10.961 -7.902 -22.156 1 94.19 190 THR B O 1
ATOM 3931 N N . ALA B 1 191 ? -9.836 -7.953 -20.234 1 95.25 191 ALA B N 1
ATOM 3932 C CA . ALA B 1 191 ? -11.039 -8.18 -19.438 1 95.25 191 ALA B CA 1
ATOM 3933 C C . ALA B 1 191 ? -12.008 -7.008 -19.562 1 95.25 191 ALA B C 1
ATOM 3935 O O . ALA B 1 191 ? -13.227 -7.203 -19.656 1 95.25 191 ALA B O 1
ATOM 3936 N N . ALA B 1 192 ? -11.484 -5.773 -19.5 1 95.12 192 ALA B N 1
ATOM 3937 C CA . ALA B 1 192 ? -12.312 -4.578 -19.609 1 95.12 192 ALA B CA 1
ATOM 3938 C C . ALA B 1 192 ? -13.023 -4.527 -20.969 1 95.12 192 ALA B C 1
ATOM 3940 O O . ALA B 1 192 ? -14.164 -4.059 -21.047 1 95.12 192 ALA B O 1
ATOM 3941 N N . GLU B 1 193 ? -12.422 -5.023 -22 1 94.44 193 GLU B N 1
ATOM 3942 C CA . GLU B 1 193 ? -13 -5.055 -23.328 1 94.44 193 GLU B CA 1
ATOM 3943 C C . GLU B 1 193 ? -14.102 -6.109 -23.438 1 94.44 193 GLU B C 1
ATOM 3945 O O . GLU B 1 193 ? -15.086 -5.922 -24.156 1 94.44 193 GLU B O 1
ATOM 3950 N N . LYS B 1 194 ? -14.016 -7.152 -22.703 1 92 194 LYS B N 1
ATOM 3951 C CA . LYS B 1 194 ? -14.914 -8.297 -22.812 1 92 194 LYS B CA 1
ATOM 3952 C C . LYS B 1 194 ? -16.156 -8.102 -21.953 1 92 194 LYS B C 1
ATOM 3954 O O . LYS B 1 194 ? -17.219 -8.641 -22.25 1 92 194 LYS B O 1
ATOM 3959 N N . THR B 1 195 ? -16 -7.395 -20.844 1 93.25 195 THR B N 1
ATOM 3960 C CA . THR B 1 195 ? -17.109 -7.285 -19.922 1 93.25 195 THR B CA 1
ATOM 3961 C C . THR B 1 195 ? -18.156 -6.305 -20.438 1 93.25 195 THR B C 1
ATOM 3963 O O . THR B 1 195 ? -17.812 -5.277 -21.031 1 93.25 195 THR B O 1
ATOM 3966 N N . ARG B 1 196 ? -19.438 -6.664 -20.234 1 91.44 196 ARG B N 1
ATOM 3967 C CA . ARG B 1 196 ? -20.547 -5.805 -20.641 1 91.44 196 ARG B CA 1
ATOM 3968 C C . ARG B 1 196 ? -21.078 -4.992 -19.469 1 91.44 196 ARG B C 1
ATOM 3970 O O . ARG B 1 196 ? -21.953 -4.141 -19.625 1 91.44 196 ARG B O 1
ATOM 3977 N N . ASN B 1 197 ? -20.547 -5.145 -18.344 1 93.06 197 ASN B N 1
ATOM 3978 C CA . ASN B 1 197 ? -20.906 -4.406 -17.125 1 93.06 197 ASN B CA 1
ATOM 3979 C C . ASN B 1 197 ? -20.047 -3.158 -16.953 1 93.06 197 ASN B C 1
ATOM 3981 O O . ASN B 1 197 ? -18.859 -3.254 -16.641 1 93.06 197 ASN B O 1
ATOM 3985 N N . ASP B 1 198 ? -20.672 -2.016 -17.016 1 94.5 198 ASP B N 1
ATOM 3986 C CA . ASP B 1 198 ? -19.953 -0.748 -17.031 1 94.5 198 ASP B CA 1
ATOM 3987 C C . ASP B 1 198 ? -19.234 -0.504 -15.695 1 94.5 198 ASP B C 1
ATOM 3989 O O . ASP B 1 198 ? -18.141 0.056 -15.664 1 94.5 198 ASP B O 1
ATOM 3993 N N . LEU B 1 199 ? -19.844 -0.877 -14.609 1 94.5 199 LEU B N 1
ATOM 3994 C CA . LEU B 1 199 ? -19.234 -0.686 -13.305 1 94.5 199 LEU B CA 1
ATOM 3995 C C . LEU B 1 199 ? -18 -1.566 -13.148 1 94.5 199 LEU B C 1
ATOM 3997 O O . LEU B 1 199 ? -16.969 -1.119 -12.633 1 94.5 199 LEU B O 1
ATOM 4001 N N . LEU B 1 200 ? -18.141 -2.777 -13.602 1 94.88 200 LEU B N 1
ATOM 4002 C CA . LEU B 1 200 ? -17.016 -3.691 -13.555 1 94.88 200 LEU B CA 1
ATOM 4003 C C . LEU B 1 200 ? -15.891 -3.219 -14.477 1 94.88 200 LEU B C 1
ATOM 4005 O O . LEU B 1 200 ? -14.719 -3.268 -14.109 1 94.88 200 LEU B O 1
ATOM 4009 N N . LYS B 1 201 ? -16.25 -2.762 -15.641 1 95.94 201 LYS B N 1
ATOM 4010 C CA . LYS B 1 201 ? -15.281 -2.225 -16.594 1 95.94 201 LYS B CA 1
ATOM 4011 C C . LYS B 1 201 ? -14.492 -1.066 -15.984 1 95.94 201 LYS B C 1
ATOM 4013 O O . LYS B 1 201 ? -13.266 -1.011 -16.109 1 95.94 201 LYS B O 1
ATOM 4018 N N . ALA B 1 202 ? -15.172 -0.185 -15.336 1 96.19 202 ALA B N 1
ATOM 4019 C CA . ALA B 1 202 ? -14.531 0.962 -14.695 1 96.19 202 ALA B CA 1
ATOM 4020 C C . ALA B 1 202 ? -13.555 0.512 -13.617 1 96.19 202 ALA B C 1
ATOM 4022 O O . ALA B 1 202 ? -12.469 1.069 -13.484 1 96.19 202 ALA B O 1
ATOM 4023 N N . GLN B 1 203 ? -13.945 -0.474 -12.883 1 96.38 203 GLN B N 1
ATOM 4024 C CA . GLN B 1 203 ? -13.086 -0.998 -11.828 1 96.38 203 GLN B CA 1
ATOM 4025 C C . GLN B 1 203 ? -11.82 -1.616 -12.406 1 96.38 203 GLN B C 1
ATOM 4027 O O . GLN B 1 203 ? -10.719 -1.381 -11.891 1 96.38 203 GLN B O 1
ATOM 4032 N N . ILE B 1 204 ? -11.992 -2.381 -13.414 1 97.5 204 ILE B N 1
ATOM 4033 C CA . ILE B 1 204 ? -10.859 -3.051 -14.039 1 97.5 204 ILE B CA 1
ATOM 4034 C C . ILE B 1 204 ? -9.906 -2.014 -14.633 1 97.5 204 ILE B C 1
ATOM 4036 O O . ILE B 1 204 ? -8.688 -2.109 -14.461 1 97.5 204 ILE B O 1
ATOM 4040 N N . LYS B 1 205 ? -10.461 -1.034 -15.305 1 97.31 205 LYS B N 1
ATOM 4041 C CA . LYS B 1 205 ? -9.648 0.044 -15.852 1 97.31 205 LYS B CA 1
ATOM 4042 C C . LYS B 1 205 ? -8.93 0.809 -14.742 1 97.31 205 LYS B C 1
ATOM 4044 O O . LYS B 1 205 ? -7.77 1.197 -14.906 1 97.31 205 LYS B O 1
ATOM 4049 N N . GLY B 1 206 ? -9.648 1.074 -13.688 1 97.44 206 GLY B N 1
ATOM 4050 C CA . GLY B 1 206 ? -9.023 1.687 -12.531 1 97.44 206 GLY B CA 1
ATOM 4051 C C . GLY B 1 206 ? -7.848 0.893 -11.992 1 97.44 206 GLY B C 1
ATOM 4052 O O . GLY B 1 206 ? -6.809 1.464 -11.648 1 97.44 206 GLY B O 1
ATOM 4053 N N . CYS B 1 207 ? -7.98 -0.405 -11.93 1 97.88 207 CYS B N 1
ATOM 4054 C CA . CYS B 1 207 ? -6.895 -1.272 -11.477 1 97.88 207 CYS B CA 1
ATOM 4055 C C . CYS B 1 207 ? -5.695 -1.179 -12.414 1 97.88 207 CYS B C 1
ATOM 4057 O O . CYS B 1 207 ? -4.555 -1.108 -11.961 1 97.88 207 CYS B O 1
ATOM 4059 N N . SER B 1 208 ? -5.977 -1.184 -13.711 1 97.75 208 SER B N 1
ATOM 4060 C CA . SER B 1 208 ? -4.906 -1.06 -14.688 1 97.75 208 SER B CA 1
ATOM 4061 C C . SER B 1 208 ? -4.156 0.26 -14.531 1 97.75 208 SER B C 1
ATOM 4063 O O . SER B 1 208 ? -2.926 0.292 -14.578 1 97.75 208 SER B O 1
ATOM 4065 N N . ARG B 1 209 ? -4.859 1.334 -14.344 1 97 209 ARG B N 1
ATOM 4066 C CA . ARG B 1 209 ? -4.258 2.646 -14.133 1 97 209 ARG B CA 1
ATOM 4067 C C . ARG B 1 209 ? -3.418 2.662 -12.859 1 97 209 ARG B C 1
ATOM 4069 O O . ARG B 1 209 ? -2.34 3.26 -12.828 1 97 209 ARG B O 1
ATOM 4076 N N . ALA B 1 210 ? -3.951 2.086 -11.812 1 98.06 210 ALA B N 1
ATOM 4077 C CA . ALA B 1 210 ? -3.217 2.004 -10.555 1 98.06 210 ALA B CA 1
ATOM 4078 C C . ALA B 1 210 ? -1.897 1.26 -10.734 1 98.06 210 ALA B C 1
ATOM 4080 O O . ALA B 1 210 ? -0.855 1.705 -10.242 1 98.06 210 ALA B O 1
ATOM 4081 N N . LEU B 1 211 ? -1.975 0.151 -11.461 1 98.06 211 LEU B N 1
ATOM 4082 C CA . LEU B 1 211 ? -0.762 -0.611 -11.734 1 98.06 211 LEU B CA 1
ATOM 4083 C C . LEU B 1 211 ? 0.234 0.223 -12.531 1 98.06 211 LEU B C 1
ATOM 4085 O O . LEU B 1 211 ? 1.416 0.285 -12.188 1 98.06 211 LEU B O 1
ATOM 4089 N N . GLY B 1 212 ? -0.262 0.842 -13.547 1 96.88 212 GLY B N 1
ATOM 4090 C CA . GLY B 1 212 ? 0.608 1.669 -14.375 1 96.88 212 GLY B CA 1
ATOM 4091 C C . GLY B 1 212 ? 1.249 2.809 -13.602 1 96.88 212 GLY B C 1
ATOM 4092 O O . GLY B 1 212 ? 2.447 3.062 -13.742 1 96.88 212 GLY B O 1
ATOM 4093 N N . GLY B 1 213 ? 0.46 3.479 -12.805 1 97 213 GLY B N 1
ATOM 4094 C CA . GLY B 1 213 ? 0.956 4.609 -12.039 1 97 213 GLY B CA 1
ATOM 4095 C C . GLY B 1 213 ? 1.981 4.215 -10.992 1 97 213 GLY B C 1
ATOM 4096 O O . GLY B 1 213 ? 3.041 4.84 -10.891 1 97 213 GLY B O 1
ATOM 4097 N N . THR B 1 214 ? 1.696 3.223 -10.227 1 97.81 214 THR B N 1
ATOM 4098 C CA . THR B 1 214 ? 2.607 2.787 -9.18 1 97.81 214 THR B CA 1
ATOM 4099 C C . THR B 1 214 ? 3.881 2.197 -9.773 1 97.81 214 THR B C 1
ATOM 4101 O O . THR B 1 214 ? 4.965 2.354 -9.211 1 97.81 214 THR B O 1
ATOM 4104 N N . ALA B 1 215 ? 3.732 1.571 -10.938 1 96.75 215 ALA B N 1
ATOM 4105 C CA . ALA B 1 215 ? 4.914 1.079 -11.641 1 96.75 215 ALA B CA 1
ATOM 4106 C C . ALA B 1 215 ? 5.805 2.234 -12.094 1 96.75 215 ALA B C 1
ATOM 4108 O O . ALA B 1 215 ? 7.031 2.17 -11.961 1 96.75 215 ALA B O 1
ATOM 4109 N N . ALA B 1 216 ? 5.18 3.213 -12.617 1 96.25 216 ALA B N 1
ATOM 4110 C CA . ALA B 1 216 ? 5.938 4.375 -13.086 1 96.25 216 ALA B CA 1
ATOM 4111 C C . ALA B 1 216 ? 6.742 4.996 -11.945 1 96.25 216 ALA B C 1
ATOM 4113 O O . ALA B 1 216 ? 7.91 5.348 -12.125 1 96.25 216 ALA B O 1
ATOM 4114 N N . ALA B 1 217 ? 6.164 5.164 -10.773 1 97.31 217 ALA B N 1
ATOM 4115 C CA . ALA B 1 217 ? 6.852 5.723 -9.609 1 97.31 217 ALA B CA 1
ATOM 4116 C C . ALA B 1 217 ? 8.008 4.832 -9.172 1 97.31 217 ALA B C 1
ATOM 4118 O O . ALA B 1 217 ? 9.094 5.324 -8.852 1 97.31 217 ALA B O 1
ATOM 4119 N N . PHE B 1 218 ? 7.742 3.549 -9.195 1 96.75 218 PHE B N 1
ATOM 4120 C CA . PHE B 1 218 ? 8.773 2.588 -8.828 1 96.75 218 PHE B CA 1
ATOM 4121 C C . PHE B 1 218 ? 9.938 2.641 -9.805 1 96.75 218 PHE B C 1
ATOM 4123 O O . PHE B 1 218 ? 11.102 2.73 -9.398 1 96.75 218 PHE B O 1
ATOM 4130 N N . VAL B 1 219 ? 9.672 2.631 -11.086 1 95.88 219 VAL B N 1
ATOM 4131 C CA . VAL B 1 219 ? 10.688 2.646 -12.125 1 95.88 219 VAL B CA 1
ATOM 4132 C C . VAL B 1 219 ? 11.516 3.924 -12.016 1 95.88 219 VAL B C 1
ATOM 4134 O O . VAL B 1 219 ? 12.75 3.887 -12.133 1 95.88 219 VAL B O 1
ATOM 4137 N N . ALA B 1 220 ? 10.875 5.023 -11.789 1 96.38 220 ALA B N 1
ATOM 4138 C CA . ALA B 1 220 ? 11.586 6.289 -11.633 1 96.38 220 ALA B CA 1
ATOM 4139 C C . ALA B 1 220 ? 12.57 6.227 -10.469 1 96.38 220 ALA B C 1
ATOM 4141 O O . ALA B 1 220 ? 13.688 6.746 -10.562 1 96.38 220 ALA B O 1
ATOM 4142 N N . SER B 1 221 ? 12.172 5.617 -9.383 1 96.19 221 SER B N 1
ATOM 4143 C CA . SER B 1 221 ? 13.047 5.5 -8.219 1 96.19 221 SER B CA 1
ATOM 4144 C C . SER B 1 221 ? 14.25 4.605 -8.523 1 96.19 221 SER B C 1
ATOM 4146 O O . SER B 1 221 ? 15.359 4.879 -8.078 1 96.19 221 SER B O 1
ATOM 4148 N N . VAL B 1 222 ? 14.023 3.555 -9.281 1 93.62 222 VAL B N 1
ATOM 4149 C CA . VAL B 1 222 ? 15.102 2.646 -9.648 1 93.62 222 VAL B CA 1
ATOM 4150 C C . VAL B 1 222 ? 16.094 3.365 -10.555 1 93.62 222 VAL B C 1
ATOM 4152 O O . VAL B 1 222 ? 17.312 3.23 -10.391 1 93.62 222 VAL B O 1
ATOM 4155 N N . LYS B 1 223 ? 15.555 4.098 -11.5 1 93.56 223 LYS B N 1
ATOM 4156 C CA . LYS B 1 223 ? 16.438 4.859 -12.391 1 93.56 223 LYS B CA 1
ATOM 4157 C C . LYS B 1 223 ? 17.312 5.82 -11.602 1 93.56 223 LYS B C 1
ATOM 4159 O O . LYS B 1 223 ? 18.5 5.965 -11.898 1 93.56 223 LYS B O 1
ATOM 4164 N N . HIS B 1 224 ? 16.766 6.434 -10.641 1 93.94 224 HIS B N 1
ATOM 4165 C CA . HIS B 1 224 ? 17.547 7.328 -9.789 1 93.94 224 HIS B CA 1
ATOM 4166 C C . HIS B 1 224 ? 18.625 6.566 -9.031 1 93.94 224 HIS B C 1
ATOM 4168 O O . HIS B 1 224 ? 19.75 7.039 -8.906 1 93.94 224 HIS B O 1
ATOM 4174 N N . TYR B 1 225 ? 18.266 5.445 -8.531 1 92.56 225 TYR B N 1
ATOM 4175 C CA . TYR B 1 225 ? 19.203 4.617 -7.777 1 92.56 225 TYR B CA 1
ATOM 4176 C C . TYR B 1 225 ? 20.359 4.156 -8.656 1 92.56 225 TYR B C 1
ATOM 4178 O O . TYR B 1 225 ? 21.516 4.164 -8.227 1 92.56 225 TYR B O 1
ATOM 4186 N N . VAL B 1 226 ? 20.078 3.793 -9.859 1 89.94 226 VAL B N 1
ATOM 4187 C CA . VAL B 1 226 ? 21.109 3.324 -10.773 1 89.94 226 VAL B CA 1
ATOM 4188 C C . VAL B 1 226 ? 22.047 4.477 -11.133 1 89.94 226 VAL B C 1
ATOM 4190 O O . VAL B 1 226 ? 23.266 4.289 -11.227 1 89.94 226 VAL B O 1
ATOM 4193 N N . ALA B 1 227 ? 21.5 5.629 -11.25 1 92.38 227 ALA B N 1
ATOM 4194 C CA . ALA B 1 227 ? 22.297 6.805 -11.586 1 92.38 227 ALA B CA 1
ATOM 4195 C C . ALA B 1 227 ? 23.125 7.266 -10.398 1 92.38 227 ALA B C 1
ATOM 4197 O O . ALA B 1 227 ? 24.266 7.738 -10.562 1 92.38 227 ALA B O 1
ATOM 4198 N N . HIS B 1 228 ? 22.531 7.145 -9.195 1 91.88 228 HIS B N 1
ATOM 4199 C CA . HIS B 1 228 ? 23.188 7.594 -7.973 1 91.88 228 HIS B CA 1
ATOM 4200 C C . HIS B 1 228 ? 23.031 6.57 -6.852 1 91.88 228 HIS B C 1
ATOM 4202 O O . HIS B 1 228 ? 22.344 6.832 -5.867 1 91.88 228 HIS B O 1
ATOM 4208 N N . PRO B 1 229 ? 23.828 5.504 -6.992 1 89.62 229 PRO B N 1
ATOM 4209 C CA . PRO B 1 229 ? 23.641 4.457 -5.984 1 89.62 229 PRO B CA 1
ATOM 4210 C C . PRO B 1 229 ? 24.031 4.918 -4.578 1 89.62 229 PRO B C 1
ATOM 4212 O O . PRO B 1 229 ? 25.078 5.547 -4.398 1 89.62 229 PRO B O 1
ATOM 4215 N N . GLY B 1 230 ? 23.203 4.824 -3.689 1 88.81 230 GLY B N 1
ATOM 4216 C CA . GLY B 1 230 ? 23.422 5.168 -2.291 1 88.81 230 GLY B CA 1
ATOM 4217 C C . GLY B 1 230 ? 22.312 4.676 -1.382 1 88.81 230 GLY B C 1
ATOM 4218 O O . GLY B 1 230 ? 21.312 4.109 -1.852 1 88.81 230 GLY B O 1
ATOM 4219 N N . GLU B 1 231 ? 22.484 4.863 -0.158 1 88.38 231 GLU B N 1
ATOM 4220 C CA . GLU B 1 231 ? 21.516 4.402 0.826 1 88.38 231 GLU B CA 1
ATOM 4221 C C . GLU B 1 231 ? 20.203 5.164 0.698 1 88.38 231 GLU B C 1
ATOM 4223 O O . GLU B 1 231 ? 19.125 4.57 0.771 1 88.38 231 GLU B O 1
ATOM 4228 N N . ASP B 1 232 ? 20.312 6.395 0.502 1 89.25 232 ASP B N 1
ATOM 4229 C CA . ASP B 1 232 ? 19.125 7.234 0.401 1 89.25 232 ASP B CA 1
ATOM 4230 C C . ASP B 1 232 ? 18.297 6.875 -0.832 1 89.25 232 ASP B C 1
ATOM 4232 O O . ASP B 1 232 ? 17.078 6.801 -0.764 1 89.25 232 ASP B O 1
ATOM 4236 N N . THR B 1 233 ? 19.031 6.676 -1.903 1 91.56 233 THR B N 1
ATOM 4237 C CA . THR B 1 233 ? 18.328 6.355 -3.141 1 91.56 233 THR B CA 1
ATOM 4238 C C . THR B 1 233 ? 17.766 4.938 -3.092 1 91.56 233 THR B C 1
ATOM 4240 O O . THR B 1 233 ? 16.719 4.66 -3.678 1 91.56 233 THR B O 1
ATOM 4243 N N . LEU B 1 234 ? 18.438 4.074 -2.422 1 90.94 234 LEU B N 1
ATOM 4244 C CA . LEU B 1 234 ? 17.891 2.732 -2.225 1 90.94 234 LEU B CA 1
ATOM 4245 C C . LEU B 1 234 ? 16.641 2.777 -1.359 1 90.94 234 LEU B C 1
ATOM 4247 O O . LEU B 1 234 ? 15.664 2.062 -1.627 1 90.94 234 LEU B O 1
ATOM 4251 N N . GLU B 1 235 ? 16.688 3.533 -0.309 1 92.38 235 GLU B N 1
ATOM 4252 C CA . GLU B 1 235 ? 15.516 3.707 0.544 1 92.38 235 GLU B CA 1
ATOM 4253 C C . GLU B 1 235 ? 14.32 4.223 -0.254 1 92.38 235 GLU B C 1
ATOM 4255 O O . GLU B 1 235 ? 13.18 3.836 0.008 1 92.38 235 GLU B O 1
ATOM 4260 N N . ARG B 1 236 ? 14.625 5.039 -1.135 1 93.44 236 ARG B N 1
ATOM 4261 C CA . ARG B 1 236 ? 13.57 5.547 -2.008 1 93.44 236 ARG B CA 1
ATOM 4262 C C . ARG B 1 236 ? 12.953 4.422 -2.83 1 93.44 236 ARG B C 1
ATOM 4264 O O . ARG B 1 236 ? 11.734 4.371 -3.004 1 93.44 236 ARG B O 1
ATOM 4271 N N . VAL B 1 237 ? 13.789 3.605 -3.361 1 94.12 237 VAL B N 1
ATOM 4272 C CA . VAL B 1 237 ? 13.297 2.451 -4.105 1 94.12 237 VAL B CA 1
ATOM 4273 C C . VAL B 1 237 ? 12.375 1.618 -3.219 1 94.12 237 VAL B C 1
ATOM 4275 O O . VAL B 1 237 ? 11.273 1.252 -3.629 1 94.12 237 VAL B O 1
ATOM 4278 N N . LEU B 1 238 ? 12.812 1.372 -2.033 1 93.56 238 LEU B N 1
ATOM 4279 C CA . LEU B 1 238 ? 12.039 0.564 -1.098 1 93.56 238 LEU B CA 1
ATOM 4280 C C . LEU B 1 238 ? 10.711 1.239 -0.764 1 93.56 238 LEU B C 1
ATOM 4282 O O . LEU B 1 238 ? 9.688 0.569 -0.626 1 93.56 238 LEU B O 1
ATOM 4286 N N . LEU B 1 239 ? 10.75 2.516 -0.677 1 95.62 239 LEU B N 1
ATOM 4287 C CA . LEU B 1 239 ? 9.547 3.295 -0.392 1 95.62 239 LEU B CA 1
ATOM 4288 C C . LEU B 1 239 ? 8.477 3.049 -1.448 1 95.62 239 LEU B C 1
ATOM 4290 O O . LEU B 1 239 ? 7.293 2.932 -1.122 1 95.62 239 LEU B O 1
ATOM 4294 N N . PHE B 1 240 ? 8.859 2.906 -2.645 1 97.06 240 PHE B N 1
ATOM 4295 C CA . PHE B 1 240 ? 7.891 2.877 -3.732 1 97.06 240 PHE B CA 1
ATOM 4296 C C . PHE B 1 240 ? 7.531 1.442 -4.098 1 97.06 240 PHE B C 1
ATOM 4298 O O . PHE B 1 240 ? 6.684 1.211 -4.965 1 97.06 240 PHE B O 1
ATOM 4305 N N . THR B 1 241 ? 8.125 0.477 -3.422 1 96 241 THR B N 1
ATOM 4306 C CA . THR B 1 241 ? 7.672 -0.898 -3.594 1 96 241 THR B CA 1
ATOM 4307 C C . THR B 1 241 ? 6.312 -1.105 -2.926 1 96 241 THR B C 1
ATOM 4309 O O . THR B 1 241 ? 5.527 -1.952 -3.354 1 96 241 THR B O 1
ATOM 4312 N N . LYS B 1 242 ? 6.031 -0.335 -1.959 1 96.94 242 LYS B N 1
ATOM 4313 C CA . LYS B 1 242 ? 4.848 -0.54 -1.131 1 96.94 242 LYS B CA 1
ATOM 4314 C C . LYS B 1 242 ? 3.572 -0.264 -1.92 1 96.94 242 LYS B C 1
ATOM 4316 O O . LYS B 1 242 ? 2.676 -1.108 -1.975 1 96.94 242 LYS B O 1
ATOM 4321 N N . PRO B 1 243 ? 3.504 0.928 -2.539 1 98.12 243 PRO B N 1
ATOM 4322 C CA . PRO B 1 243 ? 2.297 1.142 -3.342 1 98.12 243 PRO B CA 1
ATOM 4323 C C . PRO B 1 243 ? 2.156 0.129 -4.477 1 98.12 243 PRO B C 1
ATOM 4325 O O . PRO B 1 243 ? 1.039 -0.262 -4.824 1 98.12 243 PRO B O 1
ATOM 4328 N N . LEU B 1 244 ? 3.242 -0.223 -5.09 1 97.81 244 LEU B N 1
ATOM 4329 C CA . LEU B 1 244 ? 3.205 -1.207 -6.168 1 97.81 244 LEU B CA 1
ATOM 4330 C C . LEU B 1 244 ? 2.648 -2.537 -5.668 1 97.81 244 LEU B C 1
ATOM 4332 O O . LEU B 1 244 ? 1.729 -3.096 -6.273 1 97.81 244 LEU B O 1
ATOM 4336 N N . LYS B 1 245 ? 3.172 -3.01 -4.586 1 97.5 245 LYS B N 1
ATOM 4337 C CA . LYS B 1 245 ? 2.705 -4.254 -3.982 1 97.5 245 LYS B CA 1
ATOM 4338 C C . LYS B 1 245 ? 1.222 -4.172 -3.635 1 97.5 245 LYS B C 1
ATOM 4340 O O . LYS B 1 245 ? 0.463 -5.105 -3.906 1 97.5 245 LYS B O 1
ATOM 4345 N N . ALA B 1 246 ? 0.869 -3.096 -3.053 1 98 246 ALA B N 1
ATOM 4346 C CA . ALA B 1 246 ? -0.521 -2.914 -2.641 1 98 246 ALA B CA 1
ATOM 4347 C C . ALA B 1 246 ? -1.456 -2.926 -3.846 1 98 246 ALA B C 1
ATOM 4349 O O . ALA B 1 246 ? -2.559 -3.475 -3.777 1 98 246 ALA B O 1
ATOM 4350 N N . SER B 1 247 ? -1.061 -2.293 -4.93 1 98.38 247 SER B N 1
ATOM 4351 C CA . SER B 1 247 ? -1.888 -2.254 -6.133 1 98.38 247 SER B CA 1
ATOM 4352 C C . SER B 1 247 ? -2.061 -3.646 -6.727 1 98.38 247 SER B C 1
ATOM 4354 O O . SER B 1 247 ? -3.164 -4.023 -7.129 1 98.38 247 SER B O 1
ATOM 4356 N N . VAL B 1 248 ? -0.994 -4.355 -6.781 1 98.25 248 VAL B N 1
ATOM 4357 C CA . VAL B 1 248 ? -1.044 -5.715 -7.305 1 98.25 248 VAL B CA 1
ATOM 4358 C C . VAL B 1 248 ? -1.935 -6.582 -6.418 1 98.25 248 VAL B C 1
ATOM 4360 O O . VAL B 1 248 ? -2.805 -7.301 -6.914 1 98.25 248 VAL B O 1
ATOM 4363 N N . ASP B 1 249 ? -1.731 -6.512 -5.113 1 97.81 249 ASP B N 1
ATOM 4364 C CA . ASP B 1 249 ? -2.521 -7.289 -4.164 1 97.81 249 ASP B CA 1
ATOM 4365 C C . ASP B 1 249 ? -4.008 -6.965 -4.293 1 97.81 249 ASP B C 1
ATOM 4367 O O . ASP B 1 249 ? -4.848 -7.863 -4.246 1 97.81 249 ASP B O 1
ATOM 4371 N N . ALA B 1 250 ? -4.281 -5.715 -4.426 1 97.81 250 ALA B N 1
ATOM 4372 C CA . ALA B 1 250 ? -5.676 -5.293 -4.523 1 97.81 250 ALA B CA 1
ATOM 4373 C C . ALA B 1 250 ? -6.332 -5.855 -5.781 1 97.81 250 ALA B C 1
ATOM 4375 O O . ALA B 1 250 ? -7.461 -6.355 -5.73 1 97.81 250 ALA B O 1
ATOM 4376 N N . LEU B 1 251 ? -5.645 -5.805 -6.887 1 97.56 251 LEU B N 1
ATOM 4377 C CA . LEU B 1 251 ? -6.18 -6.336 -8.133 1 97.56 251 LEU B CA 1
ATOM 4378 C C . LEU B 1 251 ? -6.449 -7.832 -8.016 1 97.56 251 LEU B C 1
ATOM 4380 O O . LEU B 1 251 ? -7.527 -8.305 -8.383 1 97.56 251 LEU B O 1
ATOM 4384 N N . VAL B 1 252 ? -5.508 -8.531 -7.504 1 96.62 252 VAL B N 1
ATOM 4385 C CA . VAL B 1 252 ? -5.609 -9.984 -7.434 1 96.62 252 VAL B CA 1
ATOM 4386 C C . VAL B 1 252 ? -6.719 -10.375 -6.461 1 96.62 252 VAL B C 1
ATOM 4388 O O . VAL B 1 252 ? -7.535 -11.25 -6.762 1 96.62 252 VAL B O 1
ATOM 4391 N N . ALA B 1 253 ? -6.77 -9.719 -5.348 1 95.88 253 ALA B N 1
ATOM 4392 C CA . ALA B 1 253 ? -7.832 -10 -4.387 1 95.88 253 ALA B CA 1
ATOM 4393 C C . ALA B 1 253 ? -9.203 -9.695 -4.98 1 95.88 253 ALA B C 1
ATOM 4395 O O . ALA B 1 253 ? -10.141 -10.484 -4.82 1 95.88 253 ALA B O 1
ATOM 4396 N N . PHE B 1 254 ? -9.32 -8.664 -5.727 1 96.19 254 PHE B N 1
ATOM 4397 C CA . PHE B 1 254 ? -10.555 -8.266 -6.387 1 96.19 254 PHE B CA 1
ATOM 4398 C C . PHE B 1 254 ? -10.984 -9.32 -7.402 1 96.19 254 PHE B C 1
ATOM 4400 O O . PHE B 1 254 ? -12.148 -9.742 -7.41 1 96.19 254 PHE B O 1
ATOM 4407 N N . ALA B 1 255 ? -10.086 -9.719 -8.141 1 93.62 255 ALA B N 1
ATOM 4408 C CA . ALA B 1 255 ? -10.391 -10.672 -9.211 1 93.62 255 ALA B CA 1
ATOM 4409 C C . ALA B 1 255 ? -10.758 -12.039 -8.633 1 93.62 255 ALA B C 1
ATOM 4411 O O . ALA B 1 255 ? -11.555 -12.773 -9.219 1 93.62 255 ALA B O 1
ATOM 4412 N N . LEU B 1 256 ? -10.203 -12.391 -7.484 1 90.12 256 LEU B N 1
ATOM 4413 C CA . LEU B 1 256 ? -10.461 -13.703 -6.895 1 90.12 256 LEU B CA 1
ATOM 4414 C C . LEU B 1 256 ? -11.766 -13.695 -6.109 1 90.12 256 LEU B C 1
ATOM 4416 O O . LEU B 1 256 ? -12.375 -14.75 -5.91 1 90.12 256 LEU B O 1
ATOM 4420 N N . GLN B 1 257 ? -12.211 -12.555 -5.719 1 86.88 257 GLN B N 1
ATOM 4421 C CA . GLN B 1 257 ? -13.391 -12.469 -4.855 1 86.88 257 GLN B CA 1
ATOM 4422 C C . GLN B 1 257 ? -14.656 -12.211 -5.672 1 86.88 257 GLN B C 1
ATOM 4424 O O . GLN B 1 257 ? -15.758 -12.547 -5.234 1 86.88 257 GLN B O 1
ATOM 4429 N N . ASP B 1 258 ? -14.508 -11.648 -6.793 1 84.88 258 ASP B N 1
ATOM 4430 C CA . ASP B 1 258 ? -15.68 -11.273 -7.574 1 84.88 258 ASP B CA 1
ATOM 4431 C C . ASP B 1 258 ? -16.109 -12.406 -8.508 1 84.88 258 ASP B C 1
ATOM 4433 O O . ASP B 1 258 ? -15.344 -12.836 -9.367 1 84.88 258 ASP B O 1
ATOM 4437 N N . ASP B 1 259 ? -17.297 -12.828 -8.414 1 81.06 259 ASP B N 1
ATOM 4438 C CA . ASP B 1 259 ? -17.859 -13.938 -9.172 1 81.06 259 ASP B CA 1
ATOM 4439 C C . ASP B 1 259 ? -17.875 -13.641 -10.664 1 81.06 259 ASP B C 1
ATOM 4441 O O . ASP B 1 259 ? -17.875 -14.562 -11.484 1 81.06 259 ASP B O 1
ATOM 4445 N N . ALA B 1 260 ? -17.844 -12.352 -10.945 1 80.06 260 ALA B N 1
ATOM 4446 C CA . ALA B 1 260 ? -17.953 -11.938 -12.344 1 80.06 260 ALA B CA 1
ATOM 4447 C C . ALA B 1 260 ? -16.719 -12.375 -13.141 1 80.06 260 ALA B C 1
ATOM 4449 O O . ALA B 1 260 ? -16.766 -12.43 -14.367 1 80.06 260 ALA B O 1
ATOM 4450 N N . PHE B 1 261 ? -15.727 -12.695 -12.391 1 86.62 261 PHE B N 1
ATOM 4451 C CA . PHE B 1 261 ? -14.492 -13.055 -13.086 1 86.62 261 PHE B CA 1
ATOM 4452 C C . PHE B 1 261 ? -14.477 -14.547 -13.414 1 86.62 261 PHE B C 1
ATOM 4454 O O . PHE B 1 261 ? -13.664 -15 -14.219 1 86.62 261 PHE B O 1
ATOM 4461 N N . TYR B 1 262 ? -15.344 -15.227 -12.734 1 79.25 262 TYR B N 1
ATOM 4462 C CA . TYR B 1 262 ? -15.344 -16.672 -12.914 1 79.25 262 TYR B CA 1
ATOM 4463 C C . TYR B 1 262 ? -16.266 -17.078 -14.07 1 79.25 262 TYR B C 1
ATOM 4465 O O . TYR B 1 262 ? -17.297 -16.453 -14.289 1 79.25 262 TYR B O 1
ATOM 4473 N N . GLY B 1 263 ? -15.789 -17.984 -14.805 1 78.12 263 GLY B N 1
ATOM 4474 C CA . GLY B 1 263 ? -16.641 -18.609 -15.82 1 78.12 263 GLY B CA 1
ATOM 4475 C C . GLY B 1 263 ? -17.484 -19.734 -15.273 1 78.12 263 GLY B C 1
ATOM 4476 O O . GLY B 1 263 ? -17.734 -19.812 -14.07 1 78.12 263 GLY B O 1
ATOM 4477 N N . SER B 1 264 ? -18.188 -20.438 -16.172 1 76.56 264 SER B N 1
ATOM 4478 C CA . SER B 1 264 ? -18.984 -21.594 -15.758 1 76.56 264 SER B CA 1
ATOM 4479 C C . SER B 1 264 ? -18.141 -22.859 -15.766 1 76.56 264 SER B C 1
ATOM 4481 O O . SER B 1 264 ? -17.266 -23.031 -16.609 1 76.56 264 SER B O 1
ATOM 4483 N N . ALA B 1 265 ? -18.406 -23.609 -14.664 1 72.06 265 ALA B N 1
ATOM 4484 C CA . ALA B 1 265 ? -17.688 -24.875 -14.555 1 72.06 265 ALA B CA 1
ATOM 4485 C C . ALA B 1 265 ? -18.094 -25.844 -15.664 1 72.06 265 ALA B C 1
ATOM 4487 O O . ALA B 1 265 ? -19.234 -25.828 -16.125 1 72.06 265 ALA B O 1
ATOM 4488 N N . GLY B 1 266 ? -17.141 -26.484 -16.141 1 76.38 266 GLY B N 1
ATOM 4489 C CA . GLY B 1 266 ? -17.453 -27.562 -17.062 1 76.38 266 GLY B CA 1
ATOM 4490 C C . GLY B 1 266 ? -18.031 -28.781 -16.375 1 76.38 266 GLY B C 1
ATOM 4491 O O . GLY B 1 266 ? -18.141 -28.812 -15.148 1 76.38 266 GLY B O 1
ATOM 4492 N N . PHE B 1 267 ? -18.719 -29.578 -17.203 1 80.19 267 PHE B N 1
ATOM 4493 C CA . PHE B 1 267 ? -19.156 -30.875 -16.719 1 80.19 267 PHE B CA 1
ATOM 4494 C C . PHE B 1 267 ? -18.219 -31.984 -17.172 1 80.19 267 PHE B C 1
ATOM 4496 O O . PHE B 1 267 ? -17.906 -32.062 -18.375 1 80.19 267 PHE B O 1
ATOM 4503 N N . PHE B 1 268 ? -17.766 -32.688 -16.094 1 81.62 268 PHE B N 1
ATOM 4504 C CA . PHE B 1 268 ? -16.844 -33.781 -16.406 1 81.62 268 PHE B CA 1
ATOM 4505 C C . PHE B 1 268 ? -17.406 -35.125 -15.977 1 81.62 268 PHE B C 1
ATOM 4507 O O . PHE B 1 268 ? -17.766 -35.312 -14.812 1 81.62 268 PHE B O 1
ATOM 4514 N N . SER B 1 269 ? -17.453 -36 -16.984 1 82.25 269 SER B N 1
ATOM 4515 C CA . SER B 1 269 ? -18 -37.312 -16.719 1 82.25 269 SER B CA 1
ATOM 4516 C C . SER B 1 269 ? -17.125 -38.094 -15.719 1 82.25 269 SER B C 1
ATOM 4518 O O . SER B 1 269 ? -15.914 -37.906 -15.688 1 82.25 269 SER B O 1
ATOM 4520 N N . PRO B 1 270 ? -17.734 -38.875 -14.953 1 83.5 270 PRO B N 1
ATOM 4521 C CA . PRO B 1 270 ? -16.969 -39.688 -14.008 1 83.5 270 PRO B CA 1
ATOM 4522 C C . PRO B 1 270 ? -15.906 -40.531 -14.695 1 83.5 270 PRO B C 1
ATOM 4524 O O . PRO B 1 270 ? -14.836 -40.781 -14.133 1 83.5 270 PRO B O 1
ATOM 4527 N N . ALA B 1 271 ? -16.219 -41 -15.922 1 80.69 271 ALA B N 1
ATOM 4528 C CA . ALA B 1 271 ? -15.273 -41.812 -16.672 1 80.69 271 ALA B CA 1
ATOM 4529 C C . ALA B 1 271 ? -13.992 -41.062 -16.969 1 80.69 271 ALA B C 1
ATOM 4531 O O . ALA B 1 271 ? -12.891 -41.594 -16.812 1 80.69 271 ALA B O 1
ATOM 4532 N N . VAL B 1 272 ? -14.164 -39.875 -17.328 1 82.56 272 VAL B N 1
ATOM 4533 C CA . VAL B 1 272 ? -13.008 -39.062 -17.672 1 82.56 272 VAL B CA 1
ATOM 4534 C C . VAL B 1 272 ? -12.242 -38.688 -16.391 1 82.56 272 VAL B C 1
ATOM 4536 O O . VAL B 1 272 ? -11.016 -38.656 -16.391 1 82.56 272 VAL B O 1
ATOM 4539 N N . ARG B 1 273 ? -12.938 -38.469 -15.336 1 86.31 273 ARG B N 1
ATOM 4540 C CA . ARG B 1 273 ? -12.328 -38.094 -14.062 1 86.31 273 ARG B CA 1
ATOM 4541 C C . ARG B 1 273 ? -11.453 -39.219 -13.523 1 86.31 273 ARG B C 1
ATOM 4543 O O . ARG B 1 273 ? -10.43 -38.969 -12.883 1 86.31 273 ARG B O 1
ATOM 4550 N N . LYS B 1 274 ? -11.828 -40.375 -13.859 1 86.56 274 LYS B N 1
ATOM 4551 C CA . LYS B 1 274 ? -11.07 -41.531 -13.406 1 86.56 274 LYS B CA 1
ATOM 4552 C C . LYS B 1 274 ? -9.672 -41.531 -14.016 1 86.56 274 LYS B C 1
ATOM 4554 O O . LYS B 1 274 ? -8.719 -42.031 -13.398 1 86.56 274 LYS B O 1
ATOM 4559 N N . TYR B 1 275 ? -9.57 -41 -15.18 1 83.5 275 TYR B N 1
ATOM 4560 C CA . TYR B 1 275 ? -8.281 -40.969 -15.859 1 83.5 275 TYR B CA 1
ATOM 4561 C C . TYR B 1 275 ? -7.453 -39.75 -15.414 1 83.5 275 TYR B C 1
ATOM 4563 O O . TYR B 1 275 ? -6.223 -39.781 -15.469 1 83.5 275 TYR B O 1
ATOM 4571 N N . VAL B 1 276 ? -8.125 -38.812 -14.984 1 89.38 276 VAL B N 1
ATOM 4572 C CA . VAL B 1 276 ? -7.461 -37.562 -14.641 1 89.38 276 VAL B CA 1
ATOM 4573 C C . VAL B 1 276 ? -6.945 -37.625 -13.203 1 89.38 276 VAL B C 1
ATOM 4575 O O . VAL B 1 276 ? -5.895 -37.062 -12.883 1 89.38 276 VAL B O 1
ATOM 4578 N N . LYS B 1 277 ? -7.543 -38.281 -12.391 1 91.88 277 LYS B N 1
ATOM 4579 C CA . LYS B 1 277 ? -7.262 -38.312 -10.953 1 91.88 277 LYS B CA 1
ATOM 4580 C C . LYS B 1 277 ? -5.84 -38.781 -10.68 1 91.88 277 LYS B C 1
ATOM 4582 O O . LYS B 1 277 ? -5.125 -38.188 -9.875 1 91.88 277 LYS B O 1
ATOM 4587 N N . PRO B 1 278 ? -5.441 -39.844 -11.391 1 93.75 278 PRO B N 1
ATOM 4588 C CA . PRO B 1 278 ? -4.066 -40.281 -11.133 1 93.75 278 PRO B CA 1
ATOM 4589 C C . PRO B 1 278 ? -3.027 -39.25 -11.547 1 93.75 278 PRO B C 1
ATOM 4591 O O . PRO B 1 278 ? -1.969 -39.156 -10.922 1 93.75 278 PRO B O 1
ATOM 4594 N N . ILE B 1 279 ? -3.301 -38.562 -12.562 1 94.44 279 ILE B N 1
ATOM 4595 C CA . ILE B 1 279 ? -2.396 -37.5 -13.031 1 94.44 279 ILE B CA 1
ATOM 4596 C C . ILE B 1 279 ? -2.311 -36.406 -11.984 1 94.44 279 ILE B C 1
ATOM 4598 O O . ILE B 1 279 ? -1.215 -35.969 -11.617 1 94.44 279 ILE B O 1
ATOM 4602 N N . GLN B 1 280 ? -3.418 -35.969 -11.477 1 94.75 280 GLN B N 1
ATOM 4603 C CA . GLN B 1 280 ? -3.465 -34.938 -10.461 1 94.75 280 GLN B CA 1
ATOM 4604 C C . GLN B 1 280 ? -2.783 -35.375 -9.172 1 94.75 280 GLN B C 1
ATOM 4606 O O . GLN B 1 280 ? -2.035 -34.625 -8.562 1 94.75 280 GLN B O 1
ATOM 4611 N N . ALA B 1 281 ? -3.062 -36.562 -8.82 1 95.56 281 ALA B N 1
ATOM 4612 C CA . ALA B 1 281 ? -2.465 -37.125 -7.605 1 95.56 281 ALA B CA 1
ATOM 4613 C C . ALA B 1 281 ? -0.942 -37.156 -7.707 1 95.56 281 ALA B C 1
ATOM 4615 O O . ALA B 1 281 ? -0.242 -36.812 -6.75 1 95.56 281 ALA B O 1
ATOM 4616 N N . ALA B 1 282 ? -0.451 -37.594 -8.859 1 96.31 282 ALA B N 1
ATOM 4617 C CA . ALA B 1 282 ? 0.994 -37.625 -9.07 1 96.31 282 ALA B CA 1
ATOM 4618 C C . ALA B 1 282 ? 1.577 -36.219 -9.039 1 96.31 282 ALA B C 1
ATOM 4620 O O . ALA B 1 282 ? 2.674 -36 -8.516 1 96.31 282 ALA B O 1
ATOM 4621 N N . GLY B 1 283 ? 0.84 -35.312 -9.625 1 96.56 283 GLY B N 1
ATOM 4622 C CA . GLY B 1 283 ? 1.26 -33.906 -9.562 1 96.56 283 GLY B CA 1
ATOM 4623 C C . GLY B 1 283 ? 1.349 -33.375 -8.148 1 96.56 283 GLY B C 1
ATOM 4624 O O . GLY B 1 283 ? 2.324 -32.719 -7.789 1 96.56 283 GLY B O 1
ATOM 4625 N N . VAL B 1 284 ? 0.367 -33.625 -7.328 1 96.88 284 VAL B N 1
ATOM 4626 C CA . VAL B 1 284 ? 0.329 -33.188 -5.938 1 96.88 284 VAL B CA 1
ATOM 4627 C C . VAL B 1 284 ? 1.516 -33.781 -5.176 1 96.88 284 VAL B C 1
ATOM 4629 O O . VAL B 1 284 ? 2.178 -33.094 -4.41 1 96.88 284 VAL B O 1
ATOM 4632 N N . SER B 1 285 ? 1.742 -35 -5.438 1 97.25 285 SER B N 1
ATOM 4633 C CA . SER B 1 285 ? 2.857 -35.656 -4.777 1 97.25 285 SER B CA 1
ATOM 4634 C C . SER B 1 285 ? 4.191 -35.062 -5.191 1 97.25 285 SER B C 1
ATOM 4636 O O . SER B 1 285 ? 5.105 -34.938 -4.371 1 97.25 285 SER B O 1
ATOM 4638 N N . LEU B 1 286 ? 4.301 -34.781 -6.441 1 97.69 286 LEU B N 1
ATOM 4639 C CA . LEU B 1 286 ? 5.508 -34.125 -6.953 1 97.69 286 LEU B CA 1
ATOM 4640 C C . LEU B 1 286 ? 5.762 -32.812 -6.234 1 97.69 286 LEU B C 1
ATOM 4642 O O . LEU B 1 286 ? 6.891 -32.531 -5.82 1 97.69 286 LEU B O 1
ATOM 4646 N N . VAL B 1 287 ? 4.73 -31.984 -6.078 1 97.75 287 VAL B N 1
ATOM 4647 C CA . VAL B 1 287 ? 4.859 -30.688 -5.406 1 97.75 287 VAL B CA 1
ATOM 4648 C C . VAL B 1 287 ? 5.242 -30.906 -3.945 1 97.75 287 VAL B C 1
ATOM 4650 O O . VAL B 1 287 ? 6.105 -30.203 -3.414 1 97.75 287 VAL B O 1
ATOM 4653 N N . SER B 1 288 ? 4.629 -31.844 -3.322 1 97.06 288 SER B N 1
ATOM 4654 C CA . SER B 1 288 ? 4.938 -32.156 -1.929 1 97.06 288 SER B CA 1
ATOM 4655 C C . SER B 1 288 ? 6.402 -32.531 -1.76 1 97.06 288 SER B C 1
ATOM 4657 O O . SER B 1 288 ? 7.094 -32.031 -0.885 1 97.06 288 SER B O 1
ATOM 4659 N N . GLY B 1 289 ? 6.809 -33.469 -2.586 1 97.38 289 GLY B N 1
ATOM 4660 C CA . GLY B 1 289 ? 8.203 -33.875 -2.545 1 97.38 289 GLY B CA 1
ATOM 4661 C C . GLY B 1 289 ? 9.172 -32.75 -2.795 1 97.38 289 GLY B C 1
ATOM 4662 O O . GLY B 1 289 ? 10.18 -32.625 -2.105 1 97.38 289 GLY B O 1
ATOM 4663 N N . SER B 1 290 ? 8.891 -31.938 -3.771 1 97.38 290 SER B N 1
ATOM 4664 C CA . SER B 1 290 ? 9.727 -30.797 -4.094 1 97.38 290 SER B CA 1
ATOM 4665 C C . SER B 1 290 ? 9.766 -29.797 -2.943 1 97.38 290 SER B C 1
ATOM 4667 O O . SER B 1 290 ? 10.82 -29.25 -2.615 1 97.38 290 SER B O 1
ATOM 4669 N N . THR B 1 291 ? 8.594 -29.5 -2.389 1 97.5 291 THR B N 1
ATOM 4670 C CA . THR B 1 291 ? 8.508 -28.562 -1.277 1 97.5 291 THR B CA 1
ATOM 4671 C C . THR B 1 291 ? 9.352 -29.047 -0.098 1 97.5 291 THR B C 1
ATOM 4673 O O . THR B 1 291 ? 10.031 -28.25 0.548 1 97.5 291 THR B O 1
ATOM 4676 N N . LEU B 1 292 ? 9.273 -30.281 0.18 1 97.31 292 LEU B N 1
ATOM 4677 C CA . LEU B 1 292 ? 10.062 -30.844 1.265 1 97.31 292 LEU B CA 1
ATOM 4678 C C . LEU B 1 292 ? 11.555 -30.766 0.947 1 97.31 292 LEU B C 1
ATOM 4680 O O . LEU B 1 292 ? 12.367 -30.516 1.834 1 97.31 292 LEU B O 1
ATOM 4684 N N . PHE B 1 293 ? 11.922 -31.031 -0.271 1 97.56 293 PHE B N 1
ATOM 4685 C CA . PHE B 1 293 ? 13.305 -30.891 -0.708 1 97.56 293 PHE B CA 1
ATOM 4686 C C . PHE B 1 293 ? 13.82 -29.484 -0.446 1 97.56 293 PHE B C 1
ATOM 4688 O O . PHE B 1 293 ? 14.875 -29.312 0.165 1 97.56 293 PHE B O 1
ATOM 4695 N N . PHE B 1 294 ? 13.062 -28.469 -0.827 1 96.44 294 PHE B N 1
ATOM 4696 C CA . PHE B 1 294 ? 13.453 -27.078 -0.644 1 96.44 294 PHE B CA 1
ATOM 4697 C C . PHE B 1 294 ? 13.492 -26.719 0.836 1 96.44 294 PHE B C 1
ATOM 4699 O O . PHE B 1 294 ? 14.359 -25.953 1.273 1 96.44 294 PHE B O 1
ATOM 4706 N N . SER B 1 295 ? 12.555 -27.219 1.577 1 96.62 295 SER B N 1
ATOM 4707 C CA . SER B 1 295 ? 12.531 -26.984 3.016 1 96.62 295 SER B CA 1
ATOM 4708 C C . SER B 1 295 ? 13.781 -27.531 3.689 1 96.62 295 SER B C 1
ATOM 4710 O O . SER B 1 295 ? 14.312 -26.922 4.617 1 96.62 295 SER B O 1
ATOM 4712 N N . THR B 1 296 ? 14.18 -28.625 3.24 1 96.25 296 THR B N 1
ATOM 4713 C CA . THR B 1 296 ? 15.359 -29.266 3.809 1 96.25 296 THR B CA 1
ATOM 4714 C C . THR B 1 296 ? 16.625 -28.453 3.504 1 96.25 296 THR B C 1
ATOM 4716 O O . THR B 1 296 ? 17.547 -28.422 4.309 1 96.25 296 THR B O 1
ATOM 4719 N N . ILE B 1 297 ? 16.656 -27.844 2.326 1 94 297 ILE B N 1
ATOM 4720 C CA . ILE B 1 297 ? 17.766 -26.953 2.004 1 94 297 ILE B CA 1
ATOM 4721 C C . ILE B 1 297 ? 17.891 -25.875 3.088 1 94 297 ILE B C 1
ATOM 4723 O O . ILE B 1 297 ? 19 -25.609 3.566 1 94 297 ILE B O 1
ATOM 4727 N N . LYS B 1 298 ? 16.797 -25.312 3.469 1 93 298 LYS B N 1
ATOM 4728 C CA . LYS B 1 298 ? 16.812 -24.281 4.504 1 93 298 LYS B CA 1
ATOM 4729 C C . LYS B 1 298 ? 17.359 -24.828 5.816 1 93 298 LYS B C 1
ATOM 4731 O O . LYS B 1 298 ? 18.141 -24.141 6.496 1 93 298 LYS B O 1
ATOM 4736 N N . THR B 1 299 ? 16.953 -26.016 6.125 1 93 299 THR B N 1
ATOM 4737 C CA . THR B 1 299 ? 17.438 -26.672 7.336 1 93 299 THR B CA 1
ATOM 4738 C C . THR B 1 299 ? 18.938 -26.891 7.27 1 93 299 THR B C 1
ATOM 4740 O O . THR B 1 299 ? 19.656 -26.672 8.25 1 93 299 THR B O 1
ATOM 4743 N N . LEU B 1 300 ? 19.469 -27.266 6.133 1 91.69 300 LEU B N 1
ATOM 4744 C CA . LEU B 1 300 ? 20.891 -27.531 5.953 1 91.69 300 LEU B CA 1
ATOM 4745 C C . LEU B 1 300 ? 21.688 -26.234 6.039 1 91.69 300 LEU B C 1
ATOM 4747 O O . LEU B 1 300 ? 22.828 -26.234 6.52 1 91.69 300 LEU B O 1
ATOM 4751 N N . LEU B 1 301 ? 21.078 -25.234 5.574 1 88 301 LEU B N 1
ATOM 4752 C CA . LEU B 1 301 ? 21.75 -23.938 5.652 1 88 301 LEU B CA 1
ATOM 4753 C C . LEU B 1 301 ? 21.859 -23.469 7.098 1 88 301 LEU B C 1
ATOM 4755 O O . LEU B 1 301 ? 22.859 -22.828 7.477 1 88 301 LEU B O 1
ATOM 4759 N N . SER B 1 302 ? 20.922 -23.766 7.883 1 89.5 302 SER B N 1
ATOM 4760 C CA . SER B 1 302 ? 20.922 -23.391 9.297 1 89.5 302 SER B CA 1
ATOM 4761 C C . SER B 1 302 ? 21.766 -24.375 10.109 1 89.5 302 SER B C 1
ATOM 4763 O O . SER B 1 302 ? 22.344 -23.984 11.133 1 89.5 302 SER B O 1
ATOM 4765 N N . GLN B 1 303 ? 21.734 -25.625 9.648 1 90.06 303 GLN B N 1
ATOM 4766 C CA . GLN B 1 303 ? 22.5 -26.672 10.312 1 90.06 303 GLN B CA 1
ATOM 4767 C C . GLN B 1 303 ? 23.328 -27.469 9.312 1 90.06 303 GLN B C 1
ATOM 4769 O O . GLN B 1 303 ? 23.031 -28.625 9.008 1 90.06 303 GLN B O 1
ATOM 4774 N N . PRO B 1 304 ? 24.5 -26.969 8.93 1 87.31 304 PRO B N 1
ATOM 4775 C CA . PRO B 1 304 ? 25.297 -27.562 7.844 1 87.31 304 PRO B CA 1
ATOM 4776 C C . PRO B 1 304 ? 25.812 -28.953 8.18 1 87.31 304 PRO B C 1
ATOM 4778 O O . PRO B 1 304 ? 26.078 -29.75 7.281 1 87.31 304 PRO B O 1
ATOM 4781 N N . SER B 1 305 ? 25.969 -29.25 9.406 1 86.75 305 SER B N 1
ATOM 4782 C CA . SER B 1 305 ? 26.578 -30.516 9.797 1 86.75 305 SER B CA 1
ATOM 4783 C C . SER B 1 305 ? 25.516 -31.562 10.164 1 86.75 305 SER B C 1
ATOM 4785 O O . SER B 1 305 ? 25.844 -32.656 10.586 1 86.75 305 SER B O 1
ATOM 4787 N N . SER B 1 306 ? 24.312 -31.234 9.938 1 91.12 306 SER B N 1
ATOM 4788 C CA . SER B 1 306 ? 23.234 -32.125 10.328 1 91.12 306 SER B CA 1
ATOM 4789 C C . SER B 1 306 ? 23.172 -33.344 9.414 1 91.12 306 SER B C 1
ATOM 4791 O O . SER B 1 306 ? 22.797 -33.25 8.242 1 91.12 306 SER B O 1
ATOM 4793 N N . ALA B 1 307 ? 23.422 -34.531 9.977 1 91.69 307 ALA B N 1
ATOM 4794 C CA . ALA B 1 307 ? 23.344 -35.781 9.227 1 91.69 307 ALA B CA 1
ATOM 4795 C C . ALA B 1 307 ? 21.906 -36.094 8.836 1 91.69 307 ALA B C 1
ATOM 4797 O O . ALA B 1 307 ? 21.656 -36.625 7.754 1 91.69 307 ALA B O 1
ATOM 4798 N N . ASP B 1 308 ? 21.031 -35.75 9.703 1 94.81 308 ASP B N 1
ATOM 4799 C CA . ASP B 1 308 ? 19.609 -35.969 9.445 1 94.81 308 ASP B CA 1
ATOM 4800 C C . ASP B 1 308 ? 19.125 -35.125 8.258 1 94.81 308 ASP B C 1
ATOM 4802 O O . ASP B 1 308 ? 18.375 -35.625 7.418 1 94.81 308 ASP B O 1
ATOM 4806 N N . ALA B 1 309 ? 19.562 -33.938 8.203 1 93.94 309 ALA B N 1
ATOM 4807 C CA . ALA B 1 309 ? 19.172 -33.062 7.105 1 93.94 309 ALA B CA 1
ATOM 4808 C C . ALA B 1 309 ? 19.734 -33.562 5.777 1 93.94 309 ALA B C 1
ATOM 4810 O O . ALA B 1 309 ? 19.078 -33.469 4.742 1 93.94 309 ALA B O 1
ATOM 4811 N N . ARG B 1 310 ? 20.906 -34.031 5.793 1 93.5 310 ARG B N 1
ATOM 4812 C CA . ARG B 1 310 ? 21.531 -34.562 4.582 1 93.5 310 ARG B CA 1
ATOM 4813 C C . ARG B 1 310 ? 20.812 -35.812 4.102 1 93.5 310 ARG B C 1
ATOM 4815 O O . ARG B 1 310 ? 20.562 -35.969 2.904 1 93.5 310 ARG B O 1
ATOM 4822 N N . ALA B 1 311 ? 20.453 -36.594 5.02 1 95.81 311 ALA B N 1
ATOM 4823 C CA . ALA B 1 311 ? 19.703 -37.812 4.68 1 95.81 311 ALA B CA 1
ATOM 4824 C C . ALA B 1 311 ? 18.328 -37.438 4.121 1 95.81 311 ALA B C 1
ATOM 4826 O O . ALA B 1 311 ? 17.844 -38.094 3.176 1 95.81 311 ALA B O 1
ATOM 4827 N N . ALA B 1 312 ? 17.734 -36.531 4.758 1 96.94 312 ALA B N 1
ATOM 4828 C CA . ALA B 1 312 ? 16.422 -36.062 4.301 1 96.94 312 ALA B CA 1
ATOM 4829 C C . ALA B 1 312 ? 16.5 -35.5 2.885 1 96.94 312 ALA B C 1
ATOM 4831 O O . ALA B 1 312 ? 15.602 -35.719 2.07 1 96.94 312 ALA B O 1
ATOM 4832 N N . LEU B 1 313 ? 17.578 -34.781 2.617 1 96.25 313 LEU B N 1
ATOM 4833 C CA . LEU B 1 313 ? 17.766 -34.219 1.286 1 96.25 313 LEU B CA 1
ATOM 4834 C C . LEU B 1 313 ? 17.812 -35.312 0.227 1 96.25 313 LEU B C 1
ATOM 4836 O O . LEU B 1 313 ? 17.188 -35.188 -0.824 1 96.25 313 LEU B O 1
ATOM 4840 N N . SER B 1 314 ? 18.531 -36.344 0.475 1 97 314 SER B N 1
ATOM 4841 C CA . SER B 1 314 ? 18.641 -37.469 -0.438 1 97 314 SER B CA 1
ATOM 4842 C C . SER B 1 314 ? 17.297 -38.188 -0.6 1 97 314 SER B C 1
ATOM 4844 O O . SER B 1 314 ? 16.938 -38.562 -1.709 1 97 314 SER B O 1
ATOM 4846 N N . LYS B 1 315 ? 16.641 -38.25 0.461 1 97.88 315 LYS B N 1
ATOM 4847 C CA . LYS B 1 315 ? 15.344 -38.906 0.449 1 97.88 315 LYS B CA 1
ATOM 4848 C C . LYS B 1 315 ? 14.352 -38.156 -0.436 1 97.88 315 LYS B C 1
ATOM 4850 O O . LYS B 1 315 ? 13.656 -38.781 -1.252 1 97.88 315 LYS B O 1
ATOM 4855 N N . TYR B 1 316 ? 14.344 -36.938 -0.256 1 97.88 316 TYR B N 1
ATOM 4856 C CA . TYR B 1 316 ? 13.359 -36.156 -0.989 1 97.88 316 TYR B CA 1
ATOM 4857 C C . TYR B 1 316 ? 13.766 -36 -2.449 1 97.88 316 TYR B C 1
ATOM 4859 O O . TYR B 1 316 ? 12.906 -35.875 -3.33 1 97.88 316 TYR B O 1
ATOM 4867 N N . MET B 1 317 ? 15.047 -35.969 -2.75 1 97.75 317 MET B N 1
ATOM 4868 C CA . MET B 1 317 ? 15.484 -36.031 -4.141 1 97.75 317 MET B CA 1
ATOM 4869 C C . MET B 1 317 ? 14.953 -37.281 -4.832 1 97.75 317 MET B C 1
ATOM 4871 O O . MET B 1 317 ? 14.422 -37.188 -5.938 1 97.75 317 MET B O 1
ATOM 4875 N N . ALA B 1 318 ? 15.07 -38.344 -4.145 1 97.81 318 ALA B N 1
ATOM 4876 C CA . ALA B 1 318 ? 14.586 -39.625 -4.684 1 97.81 318 ALA B CA 1
ATOM 4877 C C . ALA B 1 318 ? 13.07 -39.594 -4.84 1 97.81 318 ALA B C 1
ATOM 4879 O O . ALA B 1 318 ? 12.531 -40.156 -5.816 1 97.81 318 ALA B O 1
ATOM 4880 N N . ALA B 1 319 ? 12.438 -39.062 -3.885 1 97.31 319 ALA B N 1
ATOM 4881 C CA . ALA B 1 319 ? 10.984 -38.969 -3.939 1 97.31 319 ALA B CA 1
ATOM 4882 C C . ALA B 1 319 ? 10.531 -38.188 -5.16 1 97.31 319 ALA B C 1
ATOM 4884 O O . ALA B 1 319 ? 9.555 -38.562 -5.82 1 97.31 319 ALA B O 1
ATOM 4885 N N . VAL B 1 320 ? 11.203 -37.094 -5.418 1 97.88 320 VAL B N 1
ATOM 4886 C CA . VAL B 1 320 ? 10.859 -36.281 -6.574 1 97.88 320 VAL B CA 1
ATOM 4887 C C . VAL B 1 320 ? 11 -37.094 -7.855 1 97.88 320 VAL B C 1
ATOM 4889 O O . VAL B 1 320 ? 10.133 -37.062 -8.727 1 97.88 320 VAL B O 1
ATOM 4892 N N . ASP B 1 321 ? 12.047 -37.844 -7.914 1 96.62 321 ASP B N 1
ATOM 4893 C CA . ASP B 1 321 ? 12.281 -38.688 -9.078 1 96.62 321 ASP B CA 1
ATOM 4894 C C . ASP B 1 321 ? 11.172 -39.719 -9.25 1 96.62 321 ASP B C 1
ATOM 4896 O O . ASP B 1 321 ? 10.68 -39.938 -10.352 1 96.62 321 ASP B O 1
ATOM 4900 N N . VAL B 1 322 ? 10.773 -40.312 -8.219 1 97.25 322 VAL B N 1
ATOM 4901 C CA . VAL B 1 322 ? 9.719 -41.312 -8.234 1 97.25 322 VAL B CA 1
ATOM 4902 C C . VAL B 1 322 ? 8.406 -40.656 -8.688 1 97.25 322 VAL B C 1
ATOM 4904 O O . VAL B 1 322 ? 7.691 -41.219 -9.523 1 97.25 322 VAL B O 1
ATOM 4907 N N . HIS B 1 323 ? 8.125 -39.562 -8.141 1 97.12 323 HIS B N 1
ATOM 4908 C CA . HIS B 1 323 ? 6.859 -38.906 -8.453 1 97.12 323 HIS B CA 1
ATOM 4909 C C . HIS B 1 323 ? 6.832 -38.438 -9.906 1 97.12 323 HIS B C 1
ATOM 4911 O O . HIS B 1 323 ? 5.773 -38.438 -10.547 1 97.12 323 HIS B O 1
ATOM 4917 N N . LEU B 1 324 ? 7.961 -38.031 -10.43 1 97.81 324 LEU B N 1
ATOM 4918 C CA . LEU B 1 324 ? 8.047 -37.688 -11.836 1 97.81 324 LEU B CA 1
ATOM 4919 C C . LEU B 1 324 ? 7.754 -38.875 -12.727 1 97.81 324 LEU B C 1
ATOM 4921 O O . LEU B 1 324 ? 7.043 -38.75 -13.727 1 97.81 324 LEU B O 1
ATOM 4925 N N . SER B 1 325 ? 8.281 -40 -12.336 1 96.44 325 SER B N 1
ATOM 4926 C CA . SER B 1 325 ? 8.031 -41.219 -13.07 1 96.44 325 SER B CA 1
ATOM 4927 C C . SER B 1 325 ? 6.555 -41.625 -13 1 96.44 325 SER B C 1
ATOM 4929 O O . SER B 1 325 ? 5.98 -42.062 -14 1 96.44 325 SER B O 1
ATOM 4931 N N . GLN B 1 326 ? 5.992 -41.438 -11.875 1 96.38 326 GLN B N 1
ATOM 4932 C CA . GLN B 1 326 ? 4.574 -41.75 -11.703 1 96.38 326 GLN B CA 1
ATOM 4933 C C . GLN B 1 326 ? 3.715 -40.812 -12.562 1 96.38 326 GLN B C 1
ATOM 4935 O O . GLN B 1 326 ? 2.715 -41.25 -13.141 1 96.38 326 GLN B O 1
ATOM 4940 N N . LEU B 1 327 ? 4.113 -39.625 -12.602 1 96.69 327 LEU B N 1
ATOM 4941 C CA . LEU B 1 327 ? 3.381 -38.625 -13.391 1 96.69 327 LEU B CA 1
ATOM 4942 C C . LEU B 1 327 ? 3.432 -39 -14.875 1 96.69 327 LEU B C 1
ATOM 4944 O O . LEU B 1 327 ? 2.398 -39 -15.547 1 96.69 327 LEU B O 1
ATOM 4948 N N . THR B 1 328 ? 4.605 -39.281 -15.352 1 94.25 328 THR B N 1
ATOM 4949 C CA . THR B 1 328 ? 4.777 -39.625 -16.75 1 94.25 328 THR B CA 1
ATOM 4950 C C . THR B 1 328 ? 3.99 -40.906 -17.078 1 94.25 328 THR B C 1
ATOM 4952 O O . THR B 1 328 ? 3.361 -41 -18.141 1 94.25 328 THR B O 1
ATOM 4955 N N . SER B 1 329 ? 3.973 -41.844 -16.188 1 93.19 329 SER B N 1
ATOM 4956 C CA . SER B 1 329 ? 3.236 -43.094 -16.375 1 93.19 329 SER B CA 1
ATOM 4957 C C . SER B 1 329 ? 1.731 -42.844 -16.391 1 93.19 329 SER B C 1
ATOM 4959 O O . SER B 1 329 ? 1.005 -43.469 -17.172 1 93.19 329 SER B O 1
ATOM 4961 N N . ALA B 1 330 ? 1.31 -42 -15.516 1 92.94 330 ALA B N 1
ATOM 4962 C CA . ALA B 1 330 ? -0.114 -41.688 -15.445 1 92.94 330 ALA B CA 1
ATOM 4963 C C . ALA B 1 330 ? -0.588 -41 -16.719 1 92.94 330 ALA B C 1
ATOM 4965 O O . ALA B 1 330 ? -1.68 -41.281 -17.219 1 92.94 330 ALA B O 1
ATOM 4966 N N . VAL B 1 331 ? 0.205 -40.156 -17.266 1 92.38 331 VAL B N 1
ATOM 4967 C CA . VAL B 1 331 ? -0.151 -39.438 -18.469 1 92.38 331 VAL B CA 1
ATOM 4968 C C . VAL B 1 331 ? -0.178 -40.406 -19.672 1 92.38 331 VAL B C 1
ATOM 4970 O O . VAL B 1 331 ? -1.081 -40.312 -20.5 1 92.38 331 VAL B O 1
ATOM 4973 N N . ARG B 1 332 ? 0.737 -41.281 -19.703 1 88.31 332 ARG B N 1
ATOM 4974 C CA . ARG B 1 332 ? 0.786 -42.25 -20.781 1 88.31 332 ARG B CA 1
ATOM 4975 C C . ARG B 1 332 ? -0.431 -43.188 -20.75 1 88.31 332 ARG B C 1
ATOM 4977 O O . ARG B 1 332 ? -0.998 -43.5 -21.781 1 88.31 332 ARG B O 1
ATOM 4984 N N . SER B 1 333 ? -0.819 -43.5 -19.578 1 86.25 333 SER B N 1
ATOM 4985 C CA . SER B 1 333 ? -1.973 -44.375 -19.422 1 86.25 333 SER B CA 1
ATOM 4986 C C . SER B 1 333 ? -3.262 -43.688 -19.844 1 86.25 333 SER B C 1
ATOM 4988 O O . SER B 1 333 ? -4.168 -44.312 -20.391 1 86.25 333 SER B O 1
ATOM 4990 N N . ALA B 1 334 ? -3.334 -42.469 -19.547 1 83.44 334 ALA B N 1
ATOM 4991 C CA . ALA B 1 334 ? -4.527 -41.719 -19.938 1 83.44 334 ALA B CA 1
ATOM 4992 C C . ALA B 1 334 ? -4.625 -41.562 -21.453 1 83.44 334 ALA B C 1
ATOM 4994 O O . ALA B 1 334 ? -5.723 -41.531 -22 1 83.44 334 ALA B O 1
ATOM 4995 N N . TYR B 1 335 ? -3.523 -41.406 -22.062 1 77.62 335 TYR B N 1
ATOM 4996 C CA . TYR B 1 335 ? -3.508 -41.281 -23.516 1 77.62 335 TYR B CA 1
ATOM 4997 C C . TYR B 1 335 ? -3.93 -42.594 -24.172 1 77.62 335 TYR B C 1
ATOM 4999 O O . TYR B 1 335 ? -4.668 -42.562 -25.156 1 77.62 335 TYR B O 1
ATOM 5007 N N . SER B 1 336 ? -3.48 -43.625 -23.672 1 71.25 336 SER B N 1
ATOM 5008 C CA . SER B 1 336 ? -3.748 -44.938 -24.266 1 71.25 336 SER B CA 1
ATOM 5009 C C . SER B 1 336 ? -5.211 -45.344 -24.094 1 71.25 336 SER B C 1
ATOM 5011 O O . SER B 1 336 ? -5.746 -46.094 -24.891 1 71.25 336 SER B O 1
ATOM 5013 N N . ALA B 1 337 ? -5.734 -44.906 -22.906 1 60.44 337 ALA B N 1
ATOM 5014 C CA . ALA B 1 337 ? -7.109 -45.312 -22.609 1 60.44 337 ALA B CA 1
ATOM 5015 C C . ALA B 1 337 ? -8.094 -44.625 -23.562 1 60.44 337 ALA B C 1
ATOM 5017 O O . ALA B 1 337 ? -9.312 -44.781 -23.422 1 60.44 337 ALA B O 1
ATOM 5018 N N . ASP B 1 338 ? -7.844 -44.5 -24.812 1 55.06 338 ASP B N 1
ATOM 5019 C CA . ASP B 1 338 ? -8.703 -44.156 -25.938 1 55.06 338 ASP B CA 1
ATOM 5020 C C . ASP B 1 338 ? -9.297 -42.75 -25.75 1 55.06 338 ASP B C 1
ATOM 5022 O O . ASP B 1 338 ? -10.234 -42.375 -26.453 1 55.06 338 ASP B O 1
ATOM 5026 N N . LEU B 1 339 ? -9.148 -42.125 -24.641 1 53.03 339 LEU B N 1
ATOM 5027 C CA . LEU B 1 339 ? -9.844 -40.844 -24.531 1 53.03 339 LEU B CA 1
ATOM 5028 C C . LEU B 1 339 ? -9.359 -39.844 -25.594 1 53.03 339 LEU B C 1
ATOM 5030 O O . LEU B 1 339 ? -10.125 -39 -26.078 1 53.03 339 LEU B O 1
ATOM 5034 N N . MET B 1 340 ? -8.07 -39.812 -25.828 1 53.53 340 MET B N 1
ATOM 5035 C CA . MET B 1 340 ? -7.574 -38.844 -26.797 1 53.53 340 MET B CA 1
ATOM 5036 C C . MET B 1 340 ? -7.074 -39.531 -28.062 1 53.53 340 MET B C 1
ATOM 5038 O O . MET B 1 340 ? -6.668 -38.875 -29.016 1 53.53 340 MET B O 1
ATOM 5042 N N . ALA B 1 341 ? -6.996 -40.938 -28.156 1 44.5 341 ALA B N 1
ATOM 5043 C CA . ALA B 1 341 ? -6.598 -41.625 -29.391 1 44.5 341 ALA B CA 1
ATOM 5044 C C . ALA B 1 341 ? -7.711 -41.562 -30.438 1 44.5 341 ALA B C 1
ATOM 5046 O O . ALA B 1 341 ? -8.898 -41.625 -30.094 1 44.5 341 ALA B O 1
#

Nearest PDB structures (foldseek):
  6xz4-assembly1_B  TM=8.924E-01  e=1.368E-14  Homo sapiens
  5ic1-assembly1_A  TM=8.230E-01  e=1.052E-13  Mus musculus
  2x0c-assembly1_A  TM=5.255E-01  e=1.194E-14  Mus musculus
  5ic0-assembly1_A  TM=5.967E-01  e=7.736E-13  Mus musculus
  6r9t-assembly1_A  TM=5.898E-01  e=7.681E-09  Homo sapiens

Organism: Salpingoeca rosetta (strain ATCC 50818 / BSB-021) (NCBI:txid946362)

Radius of gyration: 31.31 Å; Cα contacts (8 Å, |Δi|>4): 1006; chains: 2; bounding box: 59×96×85 Å

Sequence (682 aa):
MSSGGGTVTDNRRQSGYLPMLAEGAHQDVDLALLASNAQSSAQMGLEALLLRDRDSPISGMSFTACQDALTANSKKLTACIKSVHDTLMEGSDPTKATPKLVKDIAESTEHLILLLETVADIVFLLLSKGQGCKAPQKSLIDHYILVRARLAIRIAIEHVEASASKPPTVMAALAVISTHLEALRDACDTAAEKTRNDLLKAQIKGCSRALGGTAAAFVASVKHYVAHPGEDTLERVLLFTKPLKASVDALVAFALQDDAFYGSAGFFSPAVRKYVKPIQAAGVSLVSGSTLFFSTIKTLLSQPSSADARAALSKYMAAVDVHLSQLTSAVRSAYSADLMAMSSGGGTVTDNRRQSGYLPMLAEGAHQDVDLALLASNAQSSAQMGLEALLLRDRDSPISGMSFTACQDALTANSKKLTACIKSVHDTLMEGSDPTKATPKLVKDIAESTEHLILLLETVADIVFLLLSKGQGCKAPQKSLIDHYILVRARLAIRIAIEHVEASASKPPTVMAALAVISTHLEALRDACDTAAEKTRNDLLKAQIKGCSRALGGTAAAFVASVKHYVAHPGEDTLERVLLFTKPLKASVDALVAFALQDDAFYGSAGFFSPAVRKYVKPIQAAGVSLVSGSTLFFSTIKTLLSQPSSADARAALSKYMAAVDVHLSQLTSAVRSAYSADLMA

Foldseek 3Di:
DPPPPPPCPVVLQQQLQPLLLPDPQQQQFQLLLLLVLLLVLLVLLLVQQQPDQAQDADPPDDLVVLLVLLVVLLVLLLVLLVVLLVVLPVPPQLLGRDSSNSNSSSSNSSSLSSNSSSLSNLLLVLQPLFDPKFRWDAFLFRLSLLSSLLSSLVSLLVRLVRGVDDLSSVVSSLVSNVSSLVSLLVSLVSSLVPDPDPVVSVVSVVLSVQLVVLNVQLVVLSVVCNVPPDDVSSVSNNVSSVSNSVSSVVVSVVLVPDCNRDIGDMGGDPVSVVLSVQLSVLSVQLSVLSSQLSVLSSVCNVPVPDPVSSVSNVVSSVSNSVSSVSNSVSSVVSCVVPSPD/DPPPPPPCPVVLQQQLQVLLLPPPNQQQFQLLLLLVLLLVLLVLLLVQQQPDQAQDADPPDDLVVLLVLLVVLLVLLLVLLVVLLVVLPVPPQLLRRDSSNSNSSSSNSSSLSSNSSSLSNLLLVLQPLFDPKFRWDAFLFRLSLLSSLLSSLVSLLVRLVRGVGDLSSVVSSLVSNVSSLVSLLVSLVSSLVPDPDPVVSVVSVVLSVQLVVLNVQLVVLSVVCNVPPDDVSSVSNNVSSVSNSVSSVVVSVVLVPDCNRDIGDMGGDPVSVVLSVQLSVLSVQLSVLSSQLSVLSSVCNVPVPDPVSSVSNVVSSVSNSVSSVSNSVSSVVSCVVPSPD

pLDDT: mean 85.55, std 15.9, range [24.66, 98.38]

Solvent-accessible surface area (backbone atoms only — not comparable to full-atom values): 34080 Å² total; per-residue (Å²): 134,85,82,76,78,72,75,74,72,52,66,85,66,57,57,38,58,51,57,33,56,40,97,72,38,33,79,60,50,55,61,55,56,50,29,49,48,39,33,51,50,44,50,48,43,44,60,57,37,62,73,40,88,68,46,64,65,80,80,72,66,52,70,70,54,35,52,51,49,43,54,53,32,48,52,51,27,51,51,23,49,49,51,41,50,50,53,54,63,68,68,47,66,56,71,57,56,41,59,64,53,54,48,27,51,42,47,28,41,42,30,49,47,53,39,45,51,39,50,34,34,49,49,42,52,49,42,52,58,21,82,77,29,37,68,32,38,62,40,55,49,64,63,54,62,46,55,50,32,48,49,34,35,51,53,28,50,50,51,46,71,66,24,92,54,53,61,66,37,46,50,23,24,48,52,36,35,50,49,36,48,51,53,49,39,51,46,30,53,54,28,33,69,69,47,88,46,67,59,58,24,44,29,33,49,12,41,34,38,15,44,53,11,20,45,41,24,27,52,27,28,46,54,44,19,63,75,47,73,45,71,68,33,47,50,46,31,58,43,30,45,48,20,34,50,32,32,49,49,30,47,44,52,49,54,72,68,39,68,80,29,54,43,47,79,46,42,68,32,68,73,49,46,63,48,40,48,53,33,45,51,25,49,53,47,28,45,51,26,46,36,50,32,31,52,32,51,40,50,29,51,76,38,72,82,42,63,65,43,54,50,48,36,54,50,24,51,50,44,30,54,51,25,50,50,48,27,55,51,32,50,52,51,38,45,66,65,52,59,77,100,135,85,82,78,79,72,76,74,71,52,66,85,64,58,56,38,58,53,57,33,52,39,89,79,31,30,82,62,48,55,61,56,56,50,29,51,49,39,34,51,51,45,50,49,44,43,59,58,38,61,73,40,88,68,47,63,64,80,81,73,66,52,70,69,54,36,52,51,49,44,53,53,31,50,53,51,27,51,51,24,49,48,50,42,50,50,54,54,64,67,67,49,67,54,70,56,56,42,58,63,51,54,48,29,53,44,47,28,41,43,30,49,48,52,37,45,48,39,50,35,35,50,49,40,51,50,42,50,58,21,81,77,28,39,66,31,39,62,39,54,48,65,63,53,62,45,55,50,30,49,50,33,36,50,52,29,48,49,50,45,70,66,25,93,55,53,62,66,36,47,49,21,23,46,52,35,36,49,49,36,48,49,51,49,38,52,44,30,53,53,27,34,69,69,49,87,47,67,60,59,26,43,30,34,49,12,41,35,37,16,44,53,12,19,44,39,24,29,50,29,28,44,53,44,19,63,76,48,73,46,70,69,34,46,50,46,32,58,44,30,46,49,17,35,50,32,33,49,50,31,47,46,53,49,54,73,68,39,68,82,28,53,44,46,80,47,42,69,32,69,75,49,47,62,49,41,48,55,32,45,51,23,48,53,48,27,45,50,24,47,36,51,32,32,52,32,51,40,48,28,51,78,37,72,81,41,64,66,42,54,50,48,36,55,49,24,52,51,44,29,52,50,25,48,52,46,27,55,51,31,50,53,50,36,44,66,67,50,59,76,99

InterPro domains:
  IPR042799 Talin rod domain-containing protein 1 [PTHR47133] (13-339)
  IPR054082 Talin, IBS2B domain [PF21896] (146-255)